Protein AF-0000000074204785 (afdb_homodimer)

InterPro domains:
  IPR000639 Epoxide hydrolase-like [PR00412] (107-125)
  IPR000639 Epoxide hydrolase-like [PR00412] (185-198)
  IPR000639 Epoxide hydrolase-like [PR00412] (353-375)
  IPR010497 Epoxide hydrolase, N-terminal [PF06441] (8-116)
  IPR016292 Epoxide hydrolase [PIRSF001112] (3-379)
  IPR029058 Alpha/Beta hydrolase fold [G3DSA:3.40.50.1820] (1-380)
  IPR029058 Alpha/Beta hydrolase fold [SSF53474] (2-378)

Secondary structure (DSSP, 8-state):
-------EE------HHHHHHHHHHHHT---PPPPTT---TT-TBTBS-HHHHHHHHHIIIII--HHHHHHHHTTSEEEEEEETTEEEEEEEE--SSTTPEEEEEE--SS--GGGGTTTHHHHTTTEEEEEEPPTTSTTS-S--SS---HHHHHHHHHHHHHHTT-SSEEEEEETHHHHHHHHHHHH-TTTEEEEEEEEEGGGGGGBTTTBPPPTT--HHHHHHHHHHHHHHHTTTHHHHHHHH-HHHHHHHHHH-HHHHHHHHHHHHHHTS-TTSSSHHHHS-HHHHHHHHHHHHHTTHHHHHHHHHHHHHTS---S----SS-EEEEEES--THHHHHH-TT---SEEEEESS--S-HHHH-HHHHHHHHHHHHHTT-/-------EE------HHHHHHHHHHHHT---PPPPTT---TT-TBTBS-HHHHHHHHHIIIII--HHHHHHHHTTSEEEEEEETTEEEEEEEE--SSTTPEEEEEE--SS--GGGGTTTHHHHTTTEEEEEEPPTTSTTS-S--SS---HHHHHHHHHHHHHHTT-SSEEEEEETHHHHHHHHHHHH-TTTEEEEEEEEEGGGGGGBTTTBPPPTT--HHHHHHHHHHHHHHHTTTHHHHHHHH-HHHHHHHHHH-HHHHHHHHHHHHHHTS-TTSSSHHHHS-HHHHHHHHHHHHHHTHHHHHHHHHHHHHTS---S----SS-EEEEEES--THHHHHH-TT---SEEEEESS--S-HHHH-HHHHHHHHHHHHHTT-

Sequence (760 aa):
MTENTALTPFRIAVPQADLDDLHDRLARTRRPLPVPGRDDRTDFSRGIPQAYLTELAEYWRDGFDWRAQEAALNAYEQVTTVVDGQTFHVVHARSANPDATPLILSHGWPGSFVEYQRLIPLLTDAFHVVIPSLPGFGFSTPLSGTGWDLARTTEAYAEIMTRLGYERFAAHGTDIGAGTTGRLAALYPERVIGTHVGSDGRSLGMVGDKFPYPEGLSDDEIAQIEAIRAKDVAERGYFEIQNHRPDTIGAALVDSPVGQLAWIAEKFQTWTNPALPTPDESVDRDQLLTNVSLYWFTRSGASSAQFYWESEHSGLDWIAPSGVPAAWIVFDTHPLMRRALDPWNAVSHWSEHAVGGHFPAMEEPEILAADIRAFFASLTMTENTALTPFRIAVPQADLDDLHDRLARTRRPLPVPGRDDRTDFSRGIPQAYLTELAEYWRDGFDWRAQEAALNAYEQVTTVVDGQTFHVVHARSANPDATPLILSHGWPGSFVEYQRLIPLLTDAFHVVIPSLPGFGFSTPLSGTGWDLARTTEAYAEIMTRLGYERFAAHGTDIGAGTTGRLAALYPERVIGTHVGSDGRSLGMVGDKFPYPEGLSDDEIAQIEAIRAKDVAERGYFEIQNHRPDTIGAALVDSPVGQLAWIAEKFQTWTNPALPTPDESVDRDQLLTNVSLYWFTRSGASSAQFYWESEHSGLDWIAPSGVPAAWIVFDTHPLMRRALDPWNAVSHWSEHAVGGHFPAMEEPEILAADIRAFFASLT

Radius of gyration: 27.89 Å; Cα contacts (8 Å, |Δi|>4): 1495; chains: 2; bounding box: 59×86×56 Å

Organism: NCBI:txid88382

Foldseek 3Di:
DPFFLDWAWDADDFDPVLLVVLLVQLVVDDDDDDDPPQQDQLPCVVAGGPNVLNVLSVCLNPPFDLVVVSVLQRVFIKTWTADPQWIKIKTWHAAPPPPAAEEEEEEAPPFWPLLQSQQRVLARPRYGYMYITQCLAFPRDDHRDAQRELLVRLVVVCSNCVSVPQQAHEYEYFDSSLLSQQVNCQVPVVRYQEYEYEAEALVLLCDVPLHDFDPDDDPVLVVSSVVSVVVCVVVCVLLVCLQPPLVVLLVVCQPHLSSLVRSRQRCCQVWKFVVDRGSCVQFPSNSSSNSSVSCHSRSSSRSSSSRSNSHNPVPDRRHDDHLHAYEYEYECDDPSVCCGHPVPVRHPYYHYYNHIGRSCSGRPSPVVSVSVCVVSVVSD/DPFFLDWAWDADDFDPVLLVVLLVQLVVDDDDDDDPPQQDQLPCVVAGGPNVLNVLSVCLNPPFDLVVVSVLQRVFIKTWTADPQWIKIKTWHAAPPPPAAEEEEEEAPPFWPLLQSQQRVLARPRYGYMYITQCLAFPRDDHRDAQRELLVRLVVVCSNCVSVPQQAHEYEYFDSSLLSQQVNCQVPVVRYQEYEYEAEPLVLLCDVPLHDFDPDDDPVLVVSSVVSVVVCVVVCVLLVCLQPPLVVLLVVCQVHLSSLVRSRQRCCQVWKFVVDRGSCVQFPSNSSSNSSVSCHSRSSSRSSSSRSNSHNPVPDRRHDDHPHAYEYEYECDDPSVCCGHPVPVRHVYYHYYNHIGRSCSGRPSPVVSVSVVVVSVVSD

Solvent-accessible surface area (backbone atoms only — not comparable to full-atom values): 38664 Å² total; per-residue (Å²): 128,87,78,55,74,58,76,41,82,49,75,85,74,81,54,66,68,58,54,51,48,52,36,51,50,54,73,62,60,43,71,53,71,73,42,56,92,58,69,54,51,59,52,53,80,42,21,40,22,61,53,38,52,50,52,53,48,49,36,56,53,75,66,52,60,62,67,62,52,48,53,60,61,55,71,44,50,29,30,32,35,46,54,96,75,28,45,32,25,30,41,46,42,68,26,89,44,82,83,32,49,38,30,38,45,32,51,29,84,87,60,43,65,60,44,38,65,69,29,49,80,66,40,26,80,54,16,26,38,34,30,52,36,54,74,12,28,45,72,3,44,62,45,58,41,81,72,61,21,60,69,58,46,31,53,44,52,55,49,51,35,45,69,73,68,41,72,54,30,33,32,31,13,26,68,55,8,30,44,34,32,38,41,39,28,46,77,35,45,92,28,29,67,30,35,37,31,51,40,31,52,68,58,49,35,33,49,68,73,82,36,66,71,54,84,89,66,50,70,67,56,49,50,52,36,51,52,43,29,52,51,47,62,59,59,37,14,70,58,37,26,23,42,33,23,18,44,24,57,10,37,14,29,37,46,11,68,64,16,37,44,34,60,44,49,37,49,48,34,74,40,28,36,80,89,43,70,46,35,62,74,46,28,57,53,65,60,52,50,48,44,49,45,39,29,58,79,50,29,16,46,22,42,39,21,45,32,40,29,30,41,71,69,61,79,68,80,72,82,48,87,48,93,38,53,30,30,39,40,31,13,40,52,55,93,56,49,54,56,53,75,36,69,79,62,73,52,77,39,79,45,77,34,74,56,36,21,66,49,35,42,52,46,34,28,67,63,49,39,51,50,54,50,54,55,56,57,69,75,103,129,86,78,57,73,58,75,42,83,48,77,87,75,80,54,67,67,58,54,51,48,50,38,52,49,54,73,62,61,44,71,54,70,72,44,56,90,60,69,55,52,61,51,52,79,42,22,41,23,61,53,39,51,50,52,53,47,49,36,56,51,75,67,52,60,62,68,61,52,49,53,60,62,55,70,43,51,29,29,33,33,47,54,96,74,27,45,33,24,30,40,46,41,69,26,89,45,86,81,33,47,39,29,38,44,30,51,30,83,87,59,42,68,61,44,40,63,69,30,47,80,66,39,25,79,55,18,26,37,34,31,52,34,54,73,12,28,46,70,2,45,62,44,58,42,80,71,60,21,60,68,58,46,30,54,44,51,56,49,50,37,46,68,74,68,41,74,54,30,34,30,30,14,25,68,56,7,29,44,34,32,40,41,40,28,44,77,34,45,91,29,30,67,31,35,37,33,51,41,31,52,68,60,48,36,33,48,67,73,81,35,67,70,54,82,87,65,49,71,65,55,49,49,52,36,51,52,43,30,52,53,49,63,58,59,37,14,69,60,38,26,22,42,32,23,18,44,24,59,10,38,14,28,38,47,11,69,64,15,36,44,34,61,43,50,36,49,48,33,73,41,29,34,78,89,42,70,44,34,60,74,46,29,57,54,66,59,53,51,48,44,49,45,39,30,57,79,49,28,16,47,20,41,38,22,45,31,41,27,30,40,70,69,59,80,68,79,69,83,48,86,50,93,38,53,30,31,40,41,30,13,39,53,54,93,55,50,54,56,53,76,38,69,80,62,71,53,78,37,79,47,77,34,75,56,37,20,66,51,35,42,51,47,34,27,67,62,50,38,53,52,55,50,54,55,56,56,70,74,101

Structure (mmCIF, N/CA/C/O backbone):
data_AF-0000000074204785-model_v1
#
loop_
_entity.id
_entity.type
_entity.pdbx_description
1 polymer 'Pimeloyl-ACP methyl ester carboxylesterase'
#
loop_
_atom_site.group_PDB
_atom_site.id
_atom_site.type_symbol
_atom_site.label_atom_id
_atom_site.label_alt_id
_atom_site.label_comp_id
_atom_site.label_asym_id
_atom_site.label_entity_id
_atom_site.label_seq_id
_atom_site.pdbx_PDB_ins_code
_atom_site.Cartn_x
_atom_site.Cartn_y
_atom_site.Cartn_z
_atom_site.occupancy
_atom_site.B_iso_or_equiv
_atom_site.auth_seq_id
_atom_site.auth_comp_id
_atom_site.auth_asym_id
_atom_site.auth_atom_id
_atom_site.pdbx_PDB_model_num
ATOM 1 N N . MET A 1 1 ? 10.656 -35.656 14.852 1 35.88 1 MET A N 1
ATOM 2 C CA . MET A 1 1 ? 9.492 -35.312 14.047 1 35.88 1 MET A CA 1
ATOM 3 C C . MET A 1 1 ? 9.219 -36.375 12.992 1 35.88 1 MET A C 1
ATOM 5 O O . MET A 1 1 ? 10.055 -36.625 12.117 1 35.88 1 MET A O 1
ATOM 9 N N . THR A 1 2 ? 8.562 -37.312 13.242 1 44.66 2 THR A N 1
ATOM 10 C CA . THR A 1 2 ? 7.945 -38.281 12.352 1 44.66 2 THR A CA 1
ATOM 11 C C . THR A 1 2 ? 7.301 -37.625 11.148 1 44.66 2 THR A C 1
ATOM 13 O O . THR A 1 2 ? 6.375 -36.812 11.305 1 44.66 2 THR A O 1
ATOM 16 N N . GLU A 1 3 ? 8.102 -37.188 10.055 1 59.59 3 GLU A N 1
ATOM 17 C CA . GLU A 1 3 ? 7.754 -36.375 8.891 1 59.59 3 GLU A CA 1
ATOM 18 C C . GLU A 1 3 ? 6.496 -36.906 8.211 1 59.59 3 GLU A C 1
ATOM 20 O O . GLU A 1 3 ? 6.477 -38.031 7.723 1 59.59 3 GLU A O 1
ATOM 25 N N . ASN A 1 4 ? 5.27 -36.656 8.602 1 72.06 4 ASN A N 1
ATOM 26 C CA . ASN A 1 4 ? 3.984 -36.938 7.973 1 72.06 4 ASN A CA 1
ATOM 27 C C . ASN A 1 4 ? 4.023 -36.656 6.473 1 72.06 4 ASN A C 1
ATOM 29 O O . ASN A 1 4 ? 4.059 -35.5 6.047 1 72.06 4 ASN A O 1
ATOM 33 N N . THR A 1 5 ? 4.207 -37.781 5.688 1 87.75 5 THR A N 1
ATOM 34 C CA . THR A 1 5 ? 4.305 -37.688 4.238 1 87.75 5 THR A CA 1
ATOM 35 C C . THR A 1 5 ? 2.969 -38 3.576 1 87.75 5 THR A C 1
ATOM 37 O O . THR A 1 5 ? 2.906 -38.219 2.363 1 87.75 5 THR A O 1
ATOM 40 N N . ALA A 1 6 ? 1.972 -38 4.309 1 93.06 6 ALA A N 1
ATOM 41 C CA . ALA A 1 6 ? 0.659 -38.406 3.809 1 93.06 6 ALA A CA 1
ATOM 42 C C . ALA A 1 6 ? 0.116 -37.375 2.809 1 93.06 6 ALA A C 1
ATOM 44 O O . ALA A 1 6 ? 0.286 -36.188 2.988 1 93.06 6 ALA A O 1
ATOM 45 N N . LEU A 1 7 ? -0.436 -37.875 1.678 1 97.25 7 LEU A N 1
ATOM 46 C CA . LEU A 1 7 ? -1.268 -37.094 0.765 1 97.25 7 LEU A CA 1
ATOM 47 C C . LEU A 1 7 ? -2.746 -37.281 1.104 1 97.25 7 LEU A C 1
ATOM 49 O O . LEU A 1 7 ? -3.305 -38.344 0.95 1 97.25 7 LEU A O 1
ATOM 53 N N . THR A 1 8 ? -3.375 -36.219 1.578 1 98.25 8 THR A N 1
ATOM 54 C CA . THR A 1 8 ? -4.766 -36.281 2.012 1 98.25 8 THR A CA 1
ATOM 55 C C . THR A 1 8 ? -5.688 -35.688 0.948 1 98.25 8 THR A C 1
ATOM 57 O O . THR A 1 8 ? -5.52 -34.531 0.541 1 98.25 8 THR A O 1
ATOM 60 N N . PRO A 1 9 ? -6.648 -36.531 0.463 1 98.38 9 PRO A N 1
ATOM 61 C CA . PRO A 1 9 ? -7.59 -35.969 -0.504 1 98.38 9 PRO A CA 1
ATOM 62 C C . PRO A 1 9 ? -8.219 -34.656 -0.011 1 98.38 9 PRO A C 1
ATOM 64 O O . PRO A 1 9 ? -8.539 -34.531 1.175 1 98.38 9 PRO A O 1
ATOM 67 N N . PHE A 1 10 ? -8.398 -33.75 -0.925 1 98.62 10 PHE A N 1
ATOM 68 C CA . PHE A 1 10 ? -8.938 -32.438 -0.588 1 98.62 10 PHE A CA 1
ATOM 69 C C . PHE A 1 10 ? -10.023 -32.031 -1.57 1 98.62 10 PHE A C 1
ATOM 71 O O . PHE A 1 10 ? -9.914 -32.281 -2.771 1 98.62 10 PHE A O 1
ATOM 78 N N . ARG A 1 11 ? -11.086 -31.5 -1.061 1 98.56 11 ARG A N 1
ATOM 79 C CA . ARG A 1 11 ? -12.156 -30.922 -1.87 1 98.56 11 ARG A CA 1
ATOM 80 C C . ARG A 1 11 ? -12.516 -29.516 -1.395 1 98.56 11 ARG A C 1
ATOM 82 O O . ARG A 1 11 ? -12.719 -29.297 -0.2 1 98.56 11 ARG A O 1
ATOM 89 N N . ILE A 1 12 ? -12.555 -28.562 -2.305 1 98.81 12 ILE A N 1
ATOM 90 C CA . ILE A 1 12 ? -12.945 -27.188 -1.966 1 98.81 12 ILE A CA 1
ATOM 91 C C . ILE A 1 12 ? -14.414 -27.156 -1.548 1 98.81 12 ILE A C 1
ATOM 93 O O . ILE A 1 12 ? -15.281 -27.672 -2.262 1 98.81 12 ILE A O 1
ATOM 97 N N . ALA A 1 13 ? -14.672 -26.688 -0.446 1 98.62 13 ALA A N 1
ATOM 98 C CA . ALA A 1 13 ? -16.031 -26.547 0.085 1 98.62 13 ALA A CA 1
ATOM 99 C C . ALA A 1 13 ? -16.156 -25.281 0.923 1 98.62 13 ALA A C 1
ATOM 101 O O . ALA A 1 13 ? -16.188 -25.344 2.154 1 98.62 13 ALA A O 1
ATOM 102 N N . VAL A 1 14 ? -16.375 -24.156 0.323 1 98.69 14 VAL A N 1
ATOM 103 C CA . VAL A 1 14 ? -16.547 -22.875 1.008 1 98.69 14 VAL A CA 1
ATOM 104 C C . VAL A 1 14 ? -17.922 -22.828 1.684 1 98.69 14 VAL A C 1
ATOM 106 O O . VAL A 1 14 ? -18.938 -23.031 1.032 1 98.69 14 VAL A O 1
ATOM 109 N N . PRO A 1 15 ? -17.953 -22.594 2.934 1 98.62 15 PRO A N 1
ATOM 110 C CA . PRO A 1 15 ? -19.25 -22.531 3.613 1 98.62 15 PRO A CA 1
ATOM 111 C C . PRO A 1 15 ? -20.156 -21.438 3.043 1 98.62 15 PRO A C 1
ATOM 113 O O . PRO A 1 15 ? -19.688 -20.375 2.678 1 98.62 15 PRO A O 1
ATOM 116 N N . GLN A 1 16 ? -21.453 -21.766 2.988 1 98.56 16 GLN A N 1
ATOM 117 C CA . GLN A 1 16 ? -22.422 -20.797 2.494 1 98.56 16 GLN A CA 1
ATOM 118 C C . GLN A 1 16 ? -22.344 -19.5 3.293 1 98.56 16 GLN A C 1
ATOM 120 O O . GLN A 1 16 ? -22.516 -18.406 2.736 1 98.56 16 GLN A O 1
ATOM 125 N N . ALA A 1 17 ? -22.094 -19.547 4.566 1 98.56 17 ALA A N 1
ATOM 126 C CA . ALA A 1 17 ? -21.984 -18.375 5.43 1 98.56 17 ALA A CA 1
ATOM 127 C C . ALA A 1 17 ? -20.891 -17.438 4.949 1 98.56 17 ALA A C 1
ATOM 129 O O . ALA A 1 17 ? -21.016 -16.219 5.07 1 98.56 17 ALA A O 1
ATOM 130 N N . ASP A 1 18 ? -19.781 -18 4.461 1 98.38 18 ASP A N 1
ATOM 131 C CA . ASP A 1 18 ? -18.688 -17.188 3.953 1 98.38 18 ASP A CA 1
ATOM 132 C C . ASP A 1 18 ? -19.094 -16.469 2.658 1 98.38 18 ASP A C 1
ATOM 134 O O . ASP A 1 18 ? -18.703 -15.328 2.426 1 98.38 18 ASP A O 1
ATOM 138 N N . LEU A 1 19 ? -19.781 -17.141 1.804 1 98.62 19 LEU A N 1
ATOM 139 C CA . LEU A 1 19 ? -20.297 -16.516 0.583 1 98.62 19 LEU A CA 1
ATOM 140 C C . LEU A 1 19 ? -21.281 -15.406 0.91 1 98.62 19 LEU A C 1
ATOM 142 O O . LEU A 1 19 ? -21.25 -14.352 0.279 1 98.62 19 LEU A O 1
ATOM 146 N N . ASP A 1 20 ? -22.203 -15.68 1.888 1 98.62 20 ASP A N 1
ATOM 147 C CA . ASP A 1 20 ? -23.172 -14.664 2.305 1 98.62 20 ASP A CA 1
ATOM 148 C C . ASP A 1 20 ? -22.453 -13.43 2.859 1 98.62 20 ASP A C 1
ATOM 150 O O . ASP A 1 20 ? -22.875 -12.297 2.582 1 98.62 20 ASP A O 1
ATOM 154 N N . ASP A 1 21 ? -21.469 -13.672 3.615 1 98.44 21 ASP A N 1
ATOM 155 C CA . ASP A 1 21 ? -20.688 -12.562 4.168 1 98.44 21 ASP A CA 1
ATOM 156 C C . ASP A 1 21 ? -20.047 -11.742 3.061 1 98.44 21 ASP A C 1
ATOM 158 O O . ASP A 1 21 ? -20.031 -10.508 3.115 1 98.44 21 ASP A O 1
ATOM 162 N N . LEU A 1 22 ? -19.438 -12.445 2.092 1 98.81 22 LEU A N 1
ATOM 163 C CA . LEU A 1 22 ? -18.844 -11.75 0.952 1 98.81 22 LEU A CA 1
ATOM 164 C C . LEU A 1 22 ? -19.891 -10.875 0.258 1 98.81 22 LEU A C 1
ATOM 166 O O . LEU A 1 22 ? -19.625 -9.695 -0.007 1 98.81 22 LEU A O 1
ATOM 170 N N . HIS A 1 23 ? -21.031 -11.383 -0.032 1 98.75 23 HIS A N 1
ATOM 171 C CA . HIS A 1 23 ? -22.078 -10.648 -0.733 1 98.75 23 HIS A CA 1
ATOM 172 C C . HIS A 1 23 ? -22.562 -9.461 0.086 1 98.75 23 HIS A C 1
ATOM 174 O O . HIS A 1 23 ? -22.797 -8.375 -0.46 1 98.75 23 HIS A O 1
ATOM 180 N N . ASP A 1 24 ? -22.719 -9.688 1.359 1 98.44 24 ASP A N 1
ATOM 181 C CA . ASP A 1 24 ? -23.141 -8.609 2.242 1 98.44 24 ASP A CA 1
ATOM 182 C C . ASP A 1 24 ? -22.125 -7.473 2.254 1 98.44 24 ASP A C 1
ATOM 184 O O . ASP A 1 24 ? -22.484 -6.301 2.164 1 98.44 24 ASP A O 1
ATOM 188 N N . ARG A 1 25 ? -20.859 -7.809 2.367 1 98.62 25 ARG A N 1
ATOM 189 C CA . ARG A 1 25 ? -19.797 -6.805 2.381 1 98.62 25 ARG A CA 1
ATOM 190 C C . ARG A 1 25 ? -19.734 -6.055 1.057 1 98.62 25 ARG A C 1
ATOM 192 O O . ARG A 1 25 ? -19.562 -4.832 1.037 1 98.62 25 ARG A O 1
ATOM 199 N N . LEU A 1 26 ? -19.844 -6.789 -0.012 1 98.81 26 LEU A N 1
ATOM 200 C CA . LEU A 1 26 ? -19.828 -6.133 -1.315 1 98.81 26 LEU A CA 1
ATOM 201 C C . LEU A 1 26 ? -21.031 -5.199 -1.459 1 98.81 26 LEU A C 1
ATOM 203 O O . LEU A 1 26 ? -20.906 -4.113 -2.035 1 98.81 26 LEU A O 1
ATOM 207 N N . ALA A 1 27 ? -22.172 -5.605 -0.922 1 98.5 27 ALA A N 1
ATOM 208 C CA . ALA A 1 27 ? -23.391 -4.793 -1 1 98.5 27 ALA A CA 1
ATOM 209 C C . ALA A 1 27 ? -23.234 -3.502 -0.198 1 98.5 27 ALA A C 1
ATOM 211 O O . ALA A 1 27 ? -23.812 -2.475 -0.545 1 98.5 27 ALA A O 1
ATOM 212 N N . ARG A 1 28 ? -22.406 -3.547 0.818 1 97.56 28 ARG A N 1
ATOM 213 C CA . ARG A 1 28 ? -22.25 -2.408 1.717 1 97.56 28 ARG A CA 1
ATOM 214 C C . ARG A 1 28 ? -20.953 -1.663 1.429 1 97.56 28 ARG A C 1
ATOM 216 O O . ARG A 1 28 ? -20.484 -0.871 2.252 1 97.56 28 ARG A O 1
ATOM 223 N N . THR A 1 29 ? -20.406 -1.934 0.294 1 98.44 29 THR A N 1
ATOM 224 C CA . THR A 1 29 ? -19.125 -1.321 -0.05 1 98.44 29 THR A CA 1
ATOM 225 C C . THR A 1 29 ? -19.188 0.192 0.138 1 98.44 29 THR A C 1
ATOM 227 O O . THR A 1 29 ? -20.094 0.853 -0.373 1 98.44 29 THR A O 1
ATOM 230 N N . ARG A 1 30 ? -18.266 0.709 0.901 1 98.19 30 ARG A N 1
ATOM 231 C CA . ARG A 1 30 ? -18.031 2.148 0.978 1 98.19 30 ARG A CA 1
ATOM 232 C C . ARG A 1 30 ? -17.031 2.6 -0.074 1 98.19 30 ARG A C 1
ATOM 234 O O . ARG A 1 30 ? -15.898 2.109 -0.112 1 98.19 30 ARG A O 1
ATOM 241 N N . ARG A 1 31 ? -17.422 3.504 -0.9 1 97.69 31 ARG A N 1
ATOM 242 C CA . ARG A 1 31 ? -16.578 3.928 -2.02 1 97.69 31 ARG A CA 1
ATOM 243 C C . ARG A 1 31 ? -15.961 5.293 -1.751 1 97.69 31 ARG A C 1
ATOM 245 O O . ARG A 1 31 ? -16.531 6.109 -1.025 1 97.69 31 ARG A O 1
ATOM 252 N N . PRO A 1 32 ? -14.734 5.504 -2.318 1 98.25 32 PRO A N 1
ATOM 253 C CA . PRO A 1 32 ? -14.195 6.867 -2.287 1 98.25 32 PRO A CA 1
ATOM 254 C C . PRO A 1 32 ? -15.148 7.891 -2.896 1 98.25 32 PRO A C 1
ATOM 256 O O . PRO A 1 32 ? -15.945 7.555 -3.779 1 98.25 32 PRO A O 1
ATOM 259 N N . LEU A 1 33 ? -15.055 9.125 -2.371 1 97.81 33 LEU A N 1
ATOM 260 C CA . LEU A 1 33 ? -15.828 10.188 -2.996 1 97.81 33 LEU A CA 1
ATOM 261 C C . LEU A 1 33 ? -15.32 10.477 -4.402 1 97.81 33 LEU A C 1
ATOM 263 O O . LEU A 1 33 ? -14.109 10.531 -4.629 1 97.81 33 LEU A O 1
ATOM 267 N N . PRO A 1 34 ? -16.219 10.586 -5.293 1 95.5 34 PRO A N 1
ATOM 268 C CA . PRO A 1 34 ? -15.805 10.82 -6.68 1 95.5 34 PRO A CA 1
ATOM 269 C C . PRO A 1 34 ? -15.023 12.125 -6.848 1 95.5 34 PRO A C 1
ATOM 271 O O . PRO A 1 34 ? -15.344 13.125 -6.203 1 95.5 34 PRO A O 1
ATOM 274 N N . VAL A 1 35 ? -14.023 12.07 -7.66 1 96.06 35 VAL A N 1
ATOM 275 C CA . VAL A 1 35 ? -13.273 13.258 -8.062 1 96.06 35 VAL A CA 1
ATOM 276 C C . VAL A 1 35 ? -13.68 13.672 -9.477 1 96.06 35 VAL A C 1
ATOM 278 O O . VAL A 1 35 ? -13.5 12.906 -10.43 1 96.06 35 VAL A O 1
ATOM 281 N N . PRO A 1 36 ? -14.211 14.906 -9.609 1 96.25 36 PRO A N 1
ATOM 282 C CA . PRO A 1 36 ? -14.609 15.352 -10.945 1 96.25 36 PRO A CA 1
ATOM 283 C C . PRO A 1 36 ? -13.492 15.188 -11.977 1 96.25 36 PRO A C 1
ATOM 285 O O . PRO A 1 36 ? -12.328 15.469 -11.68 1 96.25 36 PRO A O 1
ATOM 288 N N . GLY A 1 37 ? -13.828 14.609 -13.117 1 94.75 37 GLY A N 1
ATOM 289 C CA . GLY A 1 37 ? -12.875 14.414 -14.195 1 94.75 37 GLY A CA 1
ATOM 290 C C . GLY A 1 37 ? -12.203 13.055 -14.156 1 94.75 37 GLY A C 1
ATOM 291 O O . GLY A 1 37 ? -11.383 12.734 -15.031 1 94.75 37 GLY A O 1
ATOM 292 N N . ARG A 1 38 ? -12.586 12.258 -13.227 1 96.31 38 ARG A N 1
ATOM 293 C CA . ARG A 1 38 ? -11.953 10.945 -13.086 1 96.31 38 ARG A CA 1
ATOM 294 C C . ARG A 1 38 ? -12.961 9.82 -13.289 1 96.31 38 ARG A C 1
ATOM 296 O O . ARG A 1 38 ? -12.938 8.82 -12.57 1 96.31 38 ARG A O 1
ATOM 303 N N . ASP A 1 39 ? -13.789 9.93 -14.312 1 94.69 39 ASP A N 1
ATOM 304 C CA . ASP A 1 39 ? -14.898 8.992 -14.5 1 94.69 39 ASP A CA 1
ATOM 305 C C . ASP A 1 39 ? -14.57 7.953 -15.57 1 94.69 39 ASP A C 1
ATOM 307 O O . ASP A 1 39 ? -15.32 6.996 -15.758 1 94.69 39 ASP A O 1
ATOM 311 N N . ASP A 1 40 ? -13.438 8.055 -16.281 1 97.19 40 ASP A N 1
ATOM 312 C CA . ASP A 1 40 ? -13.062 7.121 -17.344 1 97.19 40 ASP A CA 1
ATOM 313 C C . ASP A 1 40 ? -12.703 5.754 -16.766 1 97.19 40 ASP A C 1
ATOM 315 O O . ASP A 1 40 ? -11.695 5.613 -16.078 1 97.19 40 ASP A O 1
ATOM 319 N N . ARG A 1 41 ? -13.438 4.746 -17.094 1 96.44 41 ARG A N 1
ATOM 320 C CA . ARG A 1 41 ? -13.258 3.41 -16.547 1 96.44 41 ARG A CA 1
ATOM 321 C C . ARG A 1 41 ? -11.977 2.77 -17.062 1 96.44 41 ARG A C 1
ATOM 323 O O . ARG A 1 41 ? -11.531 1.747 -16.531 1 96.44 41 ARG A O 1
ATOM 330 N N . THR A 1 42 ? -11.352 3.361 -18.062 1 97.31 42 THR A N 1
ATOM 331 C CA . THR A 1 42 ? -10.164 2.77 -18.672 1 97.31 42 THR A CA 1
ATOM 332 C C . THR A 1 42 ? -8.906 3.51 -18.219 1 97.31 42 THR A C 1
ATOM 334 O O . THR A 1 42 ? -7.793 3.152 -18.625 1 97.31 42 THR A O 1
ATOM 337 N N . ASP A 1 43 ? -9.031 4.535 -17.375 1 96.94 43 ASP A N 1
ATOM 338 C CA . ASP A 1 43 ? -7.875 5.316 -16.953 1 96.94 43 ASP A CA 1
ATOM 339 C C . ASP A 1 43 ? -7.234 4.723 -15.703 1 96.94 43 ASP A C 1
ATOM 341 O O . ASP A 1 43 ? -7.508 5.172 -14.586 1 96.94 43 ASP A O 1
ATOM 345 N N . PHE A 1 44 ? -6.289 3.844 -15.898 1 96.75 44 PHE A N 1
ATOM 346 C CA . PHE A 1 44 ? -5.602 3.176 -14.805 1 96.75 44 PHE A CA 1
ATOM 347 C C . PHE A 1 44 ? -4.344 3.943 -14.406 1 96.75 44 PHE A C 1
ATOM 349 O O . PHE A 1 44 ? -3.475 3.404 -13.719 1 96.75 44 PHE A O 1
ATOM 356 N N . SER A 1 45 ? -4.18 5.199 -14.797 1 94.56 45 SER A N 1
ATOM 357 C CA . SER A 1 45 ? -2.961 5.969 -14.578 1 94.56 45 SER A CA 1
ATOM 358 C C . SER A 1 45 ? -2.699 6.176 -13.086 1 94.56 45 SER A C 1
ATOM 360 O O . SER A 1 45 ? -1.547 6.305 -12.664 1 94.56 45 SER A O 1
ATOM 362 N N . ARG A 1 46 ? -3.754 6.156 -12.242 1 96.38 46 ARG A N 1
ATOM 363 C CA . ARG A 1 46 ? -3.607 6.363 -10.805 1 96.38 46 ARG A CA 1
ATOM 364 C C . ARG A 1 46 ? -4.031 5.121 -10.023 1 96.38 46 ARG A C 1
ATOM 366 O O . ARG A 1 46 ? -4.41 5.215 -8.859 1 96.38 46 ARG A O 1
ATOM 373 N N . GLY A 1 47 ? -4.023 3.99 -10.664 1 97.12 47 GLY A N 1
ATOM 374 C CA . GLY A 1 47 ? -4.574 2.756 -10.133 1 97.12 47 GLY A CA 1
ATOM 375 C C . GLY A 1 47 ? -5.906 2.379 -10.75 1 97.12 47 GLY A C 1
ATOM 376 O O . GLY A 1 47 ? -6.285 2.912 -11.789 1 97.12 47 GLY A O 1
ATOM 377 N N . ILE A 1 48 ? -6.578 1.472 -10.195 1 98.12 48 ILE A N 1
ATOM 378 C CA . ILE A 1 48 ? -7.84 0.995 -10.75 1 98.12 48 ILE A CA 1
ATOM 379 C C . ILE A 1 48 ? -8.898 2.086 -10.633 1 98.12 48 ILE A C 1
ATOM 381 O O . ILE A 1 48 ? -9.156 2.604 -9.547 1 98.12 48 ILE A O 1
ATOM 385 N N . PRO A 1 49 ? -9.484 2.502 -11.766 1 98 49 PRO A N 1
ATOM 386 C CA . PRO A 1 49 ? -10.516 3.543 -11.688 1 98 49 PRO A CA 1
ATOM 387 C C . PRO A 1 49 ? -11.773 3.078 -10.953 1 98 49 PRO A C 1
ATOM 389 O O . PRO A 1 49 ? -12.188 1.927 -11.109 1 98 49 PRO A O 1
ATOM 392 N N . GLN A 1 50 ? -12.352 3.967 -10.211 1 97.56 50 GLN A N 1
ATOM 393 C CA . GLN A 1 50 ? -13.508 3.648 -9.383 1 97.56 50 GLN A CA 1
ATOM 394 C C . GLN A 1 50 ? -14.648 3.084 -10.234 1 97.56 50 GLN A C 1
ATOM 396 O O . GLN A 1 50 ? -15.344 2.162 -9.805 1 97.56 50 GLN A O 1
ATOM 401 N N . ALA A 1 51 ? -14.844 3.68 -11.406 1 97.81 51 ALA A N 1
ATOM 402 C CA . ALA A 1 51 ? -15.938 3.238 -12.266 1 97.81 51 ALA A CA 1
ATOM 403 C C . ALA A 1 51 ? -15.797 1.761 -12.617 1 97.81 51 ALA A C 1
ATOM 405 O O . ALA A 1 51 ? -16.766 0.998 -12.523 1 97.81 51 ALA A O 1
ATOM 406 N N . TYR A 1 52 ? -14.641 1.326 -13.023 1 98.25 52 TYR A N 1
ATOM 407 C CA . TYR A 1 52 ? -14.398 -0.07 -13.375 1 98.25 52 TYR A CA 1
ATOM 408 C C . TYR A 1 52 ? -14.5 -0.963 -12.141 1 98.25 52 TYR A C 1
ATOM 410 O O . TYR A 1 52 ? -15.094 -2.045 -12.203 1 98.25 52 TYR A O 1
ATOM 418 N N . LEU A 1 53 ? -13.891 -0.524 -11.031 1 98.62 53 LEU A N 1
ATOM 419 C CA . LEU A 1 53 ? -13.922 -1.295 -9.797 1 98.62 53 LEU A CA 1
ATOM 420 C C . LEU A 1 53 ? -15.359 -1.531 -9.344 1 98.62 53 LEU A C 1
ATOM 422 O O . LEU A 1 53 ? -15.711 -2.633 -8.906 1 98.62 53 LEU A O 1
ATOM 426 N N . THR A 1 54 ? -16.156 -0.494 -9.453 1 98.12 54 THR A N 1
ATOM 427 C CA . THR A 1 54 ? -17.562 -0.604 -9.07 1 98.12 54 THR A CA 1
ATOM 428 C C . THR A 1 54 ? -18.281 -1.631 -9.945 1 98.12 54 THR A C 1
ATOM 430 O O . THR A 1 54 ? -19.016 -2.479 -9.438 1 98.12 54 THR A O 1
ATOM 433 N N . GLU A 1 55 ? -18.016 -1.521 -11.211 1 97.88 55 GLU A N 1
ATOM 434 C CA . GLU A 1 55 ? -18.609 -2.465 -12.148 1 97.88 55 GLU A CA 1
ATOM 435 C C . GLU A 1 55 ? -18.219 -3.9 -11.82 1 97.88 55 GLU A C 1
ATOM 437 O O . GLU A 1 55 ? -19.078 -4.789 -11.758 1 97.88 55 GLU A O 1
ATOM 442 N N . LEU A 1 56 ? -16.953 -4.117 -11.633 1 98.5 56 LEU A N 1
ATOM 443 C CA . LEU A 1 56 ? -16.438 -5.453 -11.359 1 98.5 56 LEU A CA 1
ATOM 444 C C . LEU A 1 56 ? -16.953 -5.98 -10.023 1 98.5 56 LEU A C 1
ATOM 446 O O . LEU A 1 56 ? -17.297 -7.156 -9.906 1 98.5 56 LEU A O 1
ATOM 450 N N . ALA A 1 57 ? -17.047 -5.152 -8.984 1 98.69 57 ALA A N 1
ATOM 451 C CA . ALA A 1 57 ? -17.547 -5.539 -7.668 1 98.69 57 ALA A CA 1
ATOM 452 C C . ALA A 1 57 ? -19.031 -5.902 -7.727 1 98.69 57 ALA A C 1
ATOM 454 O O . ALA A 1 57 ? -19.469 -6.848 -7.066 1 98.69 57 ALA A O 1
ATOM 455 N N . GLU A 1 58 ? -19.766 -5.16 -8.492 1 98.56 58 GLU A N 1
ATOM 456 C CA . GLU A 1 58 ? -21.188 -5.449 -8.641 1 98.56 58 GLU A CA 1
ATOM 457 C C . GLU A 1 58 ? -21.406 -6.785 -9.344 1 98.56 58 GLU A C 1
ATOM 459 O O . GLU A 1 58 ? -22.281 -7.566 -8.953 1 98.56 58 GLU A O 1
ATOM 464 N N . TYR A 1 59 ? -20.625 -6.996 -10.383 1 98.69 59 TYR A N 1
ATOM 465 C CA . TYR A 1 59 ? -20.719 -8.289 -11.055 1 98.69 59 TYR A CA 1
ATOM 466 C C . TYR A 1 59 ? -20.297 -9.422 -10.109 1 98.69 59 TYR A C 1
ATOM 468 O O . TYR A 1 59 ? -20.922 -10.484 -10.102 1 98.69 59 TYR A O 1
ATOM 476 N N . TRP A 1 60 ? -19.25 -9.18 -9.344 1 98.81 60 TRP A N 1
ATOM 477 C CA . TRP A 1 60 ? -18.781 -10.164 -8.359 1 98.81 60 TRP A CA 1
ATOM 478 C C . TRP A 1 60 ? -19.891 -10.484 -7.359 1 98.81 60 TRP A C 1
ATOM 480 O O . TRP A 1 60 ? -20.047 -11.633 -6.949 1 98.81 60 TRP A O 1
ATOM 490 N N . ARG A 1 61 ? -20.672 -9.531 -6.988 1 98.5 61 ARG A N 1
ATOM 491 C CA . ARG A 1 61 ? -21.719 -9.664 -5.992 1 98.5 61 ARG A CA 1
ATOM 492 C C . ARG A 1 61 ? -22.938 -10.383 -6.574 1 98.5 61 ARG A C 1
ATOM 494 O O . ARG A 1 61 ? -23.484 -11.305 -5.953 1 98.5 61 ARG A O 1
ATOM 501 N N . ASP A 1 62 ? -23.344 -10.016 -7.805 1 97.69 62 ASP A N 1
ATOM 502 C CA . ASP A 1 62 ? -24.672 -10.391 -8.273 1 97.69 62 ASP A CA 1
ATOM 503 C C . ASP A 1 62 ? -24.594 -11.289 -9.5 1 97.69 62 ASP A C 1
ATOM 505 O O . ASP A 1 62 ? -25.547 -12 -9.828 1 97.69 62 ASP A O 1
ATOM 509 N N . GLY A 1 63 ? -23.531 -11.164 -10.203 1 98.12 63 GLY A N 1
ATOM 510 C CA . GLY A 1 63 ? -23.469 -11.844 -11.484 1 98.12 63 GLY A CA 1
ATOM 511 C C . GLY A 1 63 ? -22.531 -13.039 -11.477 1 98.12 63 GLY A C 1
ATOM 512 O O . GLY A 1 63 ? -22.672 -13.945 -12.305 1 98.12 63 GLY A O 1
ATOM 513 N N . PHE A 1 64 ? -21.562 -13.117 -10.656 1 98.56 64 PHE A N 1
ATOM 514 C CA . PHE A 1 64 ? -20.547 -14.156 -10.547 1 98.56 64 PHE A CA 1
ATOM 515 C C . PHE A 1 64 ? -21.078 -15.336 -9.734 1 98.56 64 PHE A C 1
ATOM 517 O O . PHE A 1 64 ? -21.625 -15.156 -8.648 1 98.56 64 PHE A O 1
ATOM 524 N N . ASP A 1 65 ? -20.891 -16.531 -10.242 1 98.69 65 ASP A N 1
ATOM 525 C CA . ASP A 1 65 ? -21.375 -17.75 -9.602 1 98.69 65 ASP A CA 1
ATOM 526 C C . ASP A 1 65 ? -20.203 -18.547 -9.016 1 98.69 65 ASP A C 1
ATOM 528 O O . ASP A 1 65 ? -19.656 -19.438 -9.68 1 98.69 65 ASP A O 1
ATOM 532 N N . TRP A 1 66 ? -19.922 -18.422 -7.734 1 98.75 66 TRP A N 1
ATOM 533 C CA . TRP A 1 66 ? -18.828 -19.125 -7.086 1 98.75 66 TRP A CA 1
ATOM 534 C C . TRP A 1 66 ? -19.047 -20.641 -7.141 1 98.75 66 TRP A C 1
ATOM 536 O O . TRP A 1 66 ? -18.109 -21.406 -7.355 1 98.75 66 TRP A O 1
ATOM 546 N N . ARG A 1 67 ? -20.25 -21.062 -6.926 1 98.75 67 ARG A N 1
ATOM 547 C CA . ARG A 1 67 ? -20.531 -22.484 -6.848 1 98.75 67 ARG A CA 1
ATOM 548 C C . ARG A 1 67 ? -20.203 -23.188 -8.164 1 98.75 67 ARG A C 1
ATOM 550 O O . ARG A 1 67 ? -19.703 -24.312 -8.172 1 98.75 67 ARG A O 1
ATOM 557 N N . ALA A 1 68 ? -20.484 -22.5 -9.219 1 98.75 68 ALA A N 1
ATOM 558 C CA . ALA A 1 68 ? -20.109 -23.047 -10.516 1 98.75 68 ALA A CA 1
ATOM 559 C C . ALA A 1 68 ? -18.594 -23.172 -10.633 1 98.75 68 ALA A C 1
ATOM 561 O O . ALA A 1 68 ? -18.078 -24.156 -11.148 1 98.75 68 ALA A O 1
ATOM 562 N N . GLN A 1 69 ? -17.875 -22.172 -10.195 1 98.69 69 GLN A N 1
ATOM 563 C CA . GLN A 1 69 ? -16.422 -22.188 -10.25 1 98.69 69 GLN A CA 1
ATOM 564 C C . GLN A 1 69 ? -15.844 -23.234 -9.305 1 98.69 69 GLN A C 1
ATOM 566 O O . GLN A 1 69 ? -14.898 -23.953 -9.656 1 98.69 69 GLN A O 1
ATOM 571 N N . GLU A 1 70 ? -16.406 -23.297 -8.125 1 98.75 70 GLU A N 1
ATOM 572 C CA . GLU A 1 70 ? -16.016 -24.312 -7.141 1 98.75 70 GLU A CA 1
ATOM 573 C C . GLU A 1 70 ? -16.141 -25.719 -7.715 1 98.75 70 GLU A C 1
ATOM 575 O O . GLU A 1 70 ? -15.234 -26.531 -7.559 1 98.75 70 GLU A O 1
ATOM 580 N N . ALA A 1 71 ? -17.234 -26 -8.344 1 98.62 71 ALA A N 1
ATOM 581 C CA . ALA A 1 71 ? -17.469 -27.297 -8.977 1 98.62 71 ALA A CA 1
ATOM 582 C C . ALA A 1 71 ? -16.422 -27.562 -10.07 1 98.62 71 ALA A C 1
ATOM 584 O O . ALA A 1 71 ? -15.922 -28.672 -10.195 1 98.62 71 ALA A O 1
ATOM 585 N N . ALA A 1 72 ? -16.156 -26.547 -10.852 1 98.31 72 ALA A N 1
ATOM 586 C CA . ALA A 1 72 ? -15.18 -26.703 -11.93 1 98.31 72 ALA A CA 1
ATOM 587 C C . ALA A 1 72 ? -13.789 -27 -11.383 1 98.31 72 ALA A C 1
ATOM 589 O O . ALA A 1 72 ? -13.07 -27.844 -11.938 1 98.31 72 ALA A O 1
ATOM 590 N N . LEU A 1 73 ? -13.398 -26.328 -10.32 1 98.31 73 LEU A N 1
ATOM 591 C CA . LEU A 1 73 ? -12.102 -26.578 -9.703 1 98.31 73 LEU A CA 1
ATOM 592 C C . LEU A 1 73 ? -12.039 -27.984 -9.117 1 98.31 73 LEU A C 1
ATOM 594 O O . LEU A 1 73 ? -10.992 -28.641 -9.141 1 98.31 73 LEU A O 1
ATOM 598 N N . ASN A 1 74 ? -13.141 -28.438 -8.602 1 98.5 74 ASN A N 1
ATOM 599 C CA . ASN A 1 74 ? -13.219 -29.75 -7.957 1 98.5 74 ASN A CA 1
ATOM 600 C C . ASN A 1 74 ? -13.289 -30.875 -8.977 1 98.5 74 ASN A C 1
ATOM 602 O O . ASN A 1 74 ? -13.367 -32.062 -8.609 1 98.5 74 ASN A O 1
ATOM 606 N N . ALA A 1 75 ? -13.305 -30.547 -10.234 1 97.19 75 ALA A N 1
ATOM 607 C CA . ALA A 1 75 ? -13.258 -31.578 -11.273 1 97.19 75 ALA A CA 1
ATOM 608 C C . ALA A 1 75 ? -11.906 -32.281 -11.297 1 97.19 75 ALA A C 1
ATOM 610 O O . ALA A 1 75 ? -11.781 -33.406 -11.812 1 97.19 75 ALA A O 1
ATOM 611 N N . TYR A 1 76 ? -10.914 -31.672 -10.789 1 97.19 76 TYR A N 1
ATOM 612 C CA . TYR A 1 76 ? -9.586 -32.25 -10.719 1 97.19 76 TYR A CA 1
ATOM 613 C C . TYR A 1 76 ? -9.305 -32.812 -9.32 1 97.19 76 TYR A C 1
ATOM 615 O O . TYR A 1 76 ? -9.844 -32.312 -8.336 1 97.19 76 TYR A O 1
ATOM 623 N N . GLU A 1 77 ? -8.469 -33.875 -9.312 1 98.12 77 GLU A N 1
ATOM 624 C CA . GLU A 1 77 ? -8.016 -34.375 -8.023 1 98.12 77 GLU A CA 1
ATOM 625 C C . GLU A 1 77 ? -7.188 -33.344 -7.285 1 98.12 77 GLU A C 1
ATOM 627 O O . GLU A 1 77 ? -6.359 -32.656 -7.895 1 98.12 77 GLU A O 1
ATOM 632 N N . GLN A 1 78 ? -7.434 -33.156 -6.02 1 98.75 78 GLN A N 1
ATOM 633 C CA . GLN A 1 78 ? -6.68 -32.25 -5.137 1 98.75 78 GLN A CA 1
ATOM 634 C C . GLN A 1 78 ? -6.273 -32.969 -3.855 1 98.75 78 GLN A C 1
ATOM 636 O O . GLN A 1 78 ? -7.02 -33.812 -3.344 1 98.75 78 GLN A O 1
ATOM 641 N N . VAL A 1 79 ? -5.113 -32.656 -3.314 1 98.75 79 VAL A N 1
ATOM 642 C CA . VAL A 1 79 ? -4.641 -33.219 -2.059 1 98.75 79 VAL A CA 1
ATOM 643 C C . VAL A 1 79 ? -3.963 -32.125 -1.218 1 98.75 79 VAL A C 1
ATOM 645 O O . VAL A 1 79 ? -3.635 -31.062 -1.725 1 98.75 79 VAL A O 1
ATOM 648 N N . THR A 1 80 ? -3.799 -32.375 0.025 1 98.56 80 THR A N 1
ATOM 649 C CA . THR A 1 80 ? -2.914 -31.609 0.894 1 98.56 80 THR A CA 1
ATOM 650 C C . THR A 1 80 ? -1.824 -32.5 1.48 1 98.56 80 THR A C 1
ATOM 652 O O . THR A 1 80 ? -1.991 -33.719 1.564 1 98.56 80 THR A O 1
ATOM 655 N N . THR A 1 81 ? -0.78 -31.938 1.791 1 98.44 81 THR A N 1
ATOM 656 C CA . THR A 1 81 ? 0.326 -32.594 2.477 1 98.44 81 THR A CA 1
ATOM 657 C C . THR A 1 81 ? 1.093 -31.609 3.346 1 98.44 81 THR A C 1
ATOM 659 O O . THR A 1 81 ? 0.934 -30.391 3.195 1 98.44 81 THR A O 1
ATOM 662 N N . VAL A 1 82 ? 1.774 -32.125 4.367 1 98.06 82 VAL A N 1
ATOM 663 C CA . VAL A 1 82 ? 2.502 -31.234 5.289 1 98.06 82 VAL A CA 1
ATOM 664 C C . VAL A 1 82 ? 4.004 -31.422 5.082 1 98.06 82 VAL A C 1
ATOM 666 O O . VAL A 1 82 ? 4.531 -32.531 5.227 1 98.06 82 VAL A O 1
ATOM 669 N N . VAL A 1 83 ? 4.594 -30.391 4.637 1 97.75 83 VAL A N 1
ATOM 670 C CA . VAL A 1 83 ? 6.043 -30.391 4.48 1 97.75 83 VAL A CA 1
ATOM 671 C C . VAL A 1 83 ? 6.656 -29.344 5.406 1 97.75 83 VAL A C 1
ATOM 673 O O . VAL A 1 83 ? 6.285 -28.156 5.355 1 97.75 83 VAL A O 1
ATOM 676 N N . ASP A 1 84 ? 7.582 -29.719 6.328 1 95.44 84 ASP A N 1
ATOM 677 C CA . ASP A 1 84 ? 8.234 -28.828 7.285 1 95.44 84 ASP A CA 1
ATOM 678 C C . ASP A 1 84 ? 7.203 -28.031 8.086 1 95.44 84 ASP A C 1
ATOM 680 O O . ASP A 1 84 ? 7.312 -26.812 8.219 1 95.44 84 ASP A O 1
ATOM 684 N N . GLY A 1 85 ? 6.133 -28.672 8.445 1 96.19 85 GLY A N 1
ATOM 685 C CA . GLY A 1 85 ? 5.109 -28.094 9.305 1 96.19 85 GLY A CA 1
ATOM 686 C C . GLY A 1 85 ? 4.066 -27.297 8.539 1 96.19 85 GLY A C 1
ATOM 687 O O . GLY A 1 85 ? 3.012 -26.969 9.086 1 96.19 85 GLY A O 1
ATOM 688 N N . GLN A 1 86 ? 4.273 -27.031 7.258 1 97.94 86 GLN A N 1
ATOM 689 C CA . GLN A 1 86 ? 3.375 -26.234 6.438 1 97.94 86 GLN A CA 1
ATOM 690 C C . GLN A 1 86 ? 2.445 -27.109 5.609 1 97.94 86 GLN A C 1
ATOM 692 O O . GLN A 1 86 ? 2.895 -28.047 4.953 1 97.94 86 GLN A O 1
ATOM 697 N N . THR A 1 87 ? 1.161 -26.859 5.719 1 97.81 87 THR A N 1
ATOM 698 C CA . THR A 1 87 ? 0.207 -27.516 4.832 1 97.81 87 THR A CA 1
ATOM 699 C C . THR A 1 87 ? 0.301 -26.953 3.418 1 97.81 87 THR A C 1
ATOM 701 O O . THR A 1 87 ? 0.238 -25.734 3.223 1 97.81 87 THR A O 1
ATOM 704 N N . PHE A 1 88 ? 0.478 -27.875 2.475 1 98.75 88 PHE A N 1
ATOM 705 C CA . PHE A 1 88 ? 0.45 -27.516 1.062 1 98.75 88 PHE A CA 1
ATOM 706 C C . PHE A 1 88 ? -0.784 -28.094 0.382 1 98.75 88 PHE A C 1
ATOM 708 O O . PHE A 1 88 ? -1.144 -29.25 0.619 1 98.75 88 PHE A O 1
ATOM 715 N N . HIS A 1 89 ? -1.452 -27.266 -0.356 1 98.88 89 HIS A N 1
ATOM 716 C CA . HIS A 1 89 ? -2.492 -27.688 -1.287 1 98.88 89 HIS A CA 1
ATOM 717 C C . HIS A 1 89 ? -1.911 -28 -2.664 1 98.88 89 HIS A C 1
ATOM 719 O O . HIS A 1 89 ? -1.042 -27.266 -3.148 1 98.88 89 HIS A O 1
ATOM 725 N N . VAL A 1 90 ? -2.371 -29.062 -3.293 1 98.88 90 VAL A N 1
ATOM 726 C CA . VAL A 1 90 ? -1.842 -29.484 -4.59 1 98.88 90 VAL A CA 1
ATOM 727 C C . VAL A 1 90 ? -2.984 -29.953 -5.488 1 98.88 90 VAL A C 1
ATOM 729 O O . VAL A 1 90 ? -3.771 -30.812 -5.102 1 98.88 90 VAL A O 1
ATOM 732 N N . VAL A 1 91 ? -3.084 -29.375 -6.656 1 98.88 91 VAL A N 1
ATOM 733 C CA . VAL A 1 91 ? -3.914 -29.953 -7.703 1 98.88 91 VAL A CA 1
ATOM 734 C C . VAL A 1 91 ? -3.117 -31.016 -8.461 1 98.88 91 VAL A C 1
ATOM 736 O O . VAL A 1 91 ? -1.969 -30.781 -8.852 1 98.88 91 VAL A O 1
ATOM 739 N N . HIS A 1 92 ? -3.664 -32.188 -8.625 1 98.75 92 HIS A N 1
ATOM 740 C CA . HIS A 1 92 ? -3.037 -33.281 -9.344 1 98.75 92 HIS A CA 1
ATOM 741 C C . HIS A 1 92 ? -3.936 -33.781 -10.469 1 98.75 92 HIS A C 1
ATOM 743 O O . HIS A 1 92 ? -4.766 -34.656 -10.258 1 98.75 92 HIS A O 1
ATOM 749 N N . ALA A 1 93 ? -3.711 -33.25 -11.664 1 98.56 93 ALA A N 1
ATOM 750 C CA . ALA A 1 93 ? -4.453 -33.656 -12.844 1 98.56 93 ALA A CA 1
ATOM 751 C C . ALA A 1 93 ? -3.691 -34.75 -13.617 1 98.56 93 ALA A C 1
ATOM 753 O O . ALA A 1 93 ? -2.779 -34.438 -14.383 1 98.56 93 ALA A O 1
ATOM 754 N N . ARG A 1 94 ? -4.105 -35.938 -13.531 1 97.5 94 ARG A N 1
ATOM 755 C CA . ARG A 1 94 ? -3.377 -37.062 -14.117 1 97.5 94 ARG A CA 1
ATOM 756 C C . ARG A 1 94 ? -3.811 -37.312 -15.562 1 97.5 94 ARG A C 1
ATOM 758 O O . ARG A 1 94 ? -4.988 -37.156 -15.891 1 97.5 94 ARG A O 1
ATOM 765 N N . SER A 1 95 ? -2.826 -37.625 -16.281 1 97.94 95 SER A N 1
ATOM 766 C CA . SER A 1 95 ? -3.078 -38.031 -17.656 1 97.94 95 SER A CA 1
ATOM 767 C C . SER A 1 95 ? -3.664 -39.438 -17.703 1 97.94 95 SER A C 1
ATOM 769 O O . SER A 1 95 ? -3.377 -40.281 -16.828 1 97.94 95 SER A O 1
ATOM 771 N N . ALA A 1 96 ? -4.461 -39.688 -18.75 1 96.75 96 ALA A N 1
ATOM 772 C CA . ALA A 1 96 ? -4.93 -41.062 -19 1 96.75 96 ALA A CA 1
ATOM 773 C C . ALA A 1 96 ? -3.785 -41.969 -19.469 1 96.75 96 ALA A C 1
ATOM 775 O O . ALA A 1 96 ? -3.865 -43.188 -19.359 1 96.75 96 ALA A O 1
ATOM 776 N N . ASN A 1 97 ? -2.766 -41.344 -19.984 1 96.88 97 ASN A N 1
ATOM 777 C CA . ASN A 1 97 ? -1.542 -42.062 -20.328 1 96.88 97 ASN A CA 1
ATOM 778 C C . ASN A 1 97 ? -0.645 -42.25 -19.109 1 96.88 97 ASN A C 1
ATOM 780 O O . ASN A 1 97 ? -0.045 -41.281 -18.625 1 96.88 97 ASN A O 1
ATOM 784 N N . PRO A 1 98 ? -0.561 -43.406 -18.641 1 95.5 98 PRO A N 1
ATOM 785 C CA . PRO A 1 98 ? 0.225 -43.625 -17.438 1 95.5 98 PRO A CA 1
ATOM 786 C C . PRO A 1 98 ? 1.699 -43.25 -17.609 1 95.5 98 PRO A C 1
ATOM 788 O O . PRO A 1 98 ? 2.402 -43.031 -16.625 1 95.5 98 PRO A O 1
ATOM 791 N N . ASP A 1 99 ? 2.146 -43.219 -18.891 1 95 99 ASP A N 1
ATOM 792 C CA . ASP A 1 99 ? 3.557 -42.938 -19.156 1 95 99 ASP A CA 1
ATOM 793 C C . ASP A 1 99 ? 3.791 -41.469 -19.422 1 95 99 ASP A C 1
ATOM 795 O O . ASP A 1 99 ? 4.891 -41.062 -19.812 1 95 99 ASP A O 1
ATOM 799 N N . ALA A 1 100 ? 2.768 -40.656 -19.219 1 97.75 100 ALA A N 1
ATOM 800 C CA . ALA A 1 100 ? 2.898 -39.219 -19.438 1 97.75 100 ALA A CA 1
ATOM 801 C C . ALA A 1 100 ? 3.971 -38.625 -18.516 1 97.75 100 ALA A C 1
ATOM 803 O O . ALA A 1 100 ? 4.242 -39.156 -17.438 1 97.75 100 ALA A O 1
ATOM 804 N N . THR A 1 101 ? 4.605 -37.594 -18.953 1 98.12 101 THR A N 1
ATOM 805 C CA . THR A 1 101 ? 5.664 -36.906 -18.219 1 98.12 101 THR A CA 1
ATOM 806 C C . THR A 1 101 ? 5.086 -36.094 -17.062 1 98.12 101 THR A C 1
ATOM 808 O O . THR A 1 101 ? 4.199 -35.25 -17.266 1 98.12 101 THR A O 1
ATOM 811 N N . PRO A 1 102 ? 5.492 -36.312 -15.82 1 98.69 102 PRO A N 1
ATOM 812 C CA . PRO A 1 102 ? 5.066 -35.406 -14.75 1 98.69 102 PRO A CA 1
ATOM 813 C C . PRO A 1 102 ? 5.535 -34 -14.969 1 98.69 102 PRO A C 1
ATOM 815 O O . PRO A 1 102 ? 6.695 -33.75 -15.32 1 98.69 102 PRO A O 1
ATOM 818 N N . LEU A 1 103 ? 4.648 -33.031 -14.867 1 98.88 103 LEU A N 1
ATOM 819 C CA . LEU A 1 103 ? 4.926 -31.609 -15.055 1 98.88 103 LEU A CA 1
ATOM 820 C C . LEU A 1 103 ? 4.418 -30.797 -13.867 1 98.88 103 LEU A C 1
ATOM 822 O O . LEU A 1 103 ? 3.225 -30.812 -13.562 1 98.88 103 LEU A O 1
ATOM 826 N N . ILE A 1 104 ? 5.312 -30.141 -13.164 1 98.94 104 ILE A N 1
ATOM 827 C CA . ILE A 1 104 ? 4.906 -29.234 -12.102 1 98.94 104 ILE A CA 1
ATOM 828 C C . ILE A 1 104 ? 4.719 -27.828 -12.672 1 98.94 104 ILE A C 1
ATOM 830 O O . ILE A 1 104 ? 5.562 -27.344 -13.422 1 98.94 104 ILE A O 1
ATOM 834 N N . LEU A 1 105 ? 3.582 -27.234 -12.445 1 98.88 105 LEU A N 1
ATOM 835 C CA . LEU A 1 105 ? 3.285 -25.844 -12.773 1 98.88 105 LEU A CA 1
ATOM 836 C C . LEU A 1 105 ? 3.352 -24.969 -11.531 1 98.88 105 LEU A C 1
ATOM 838 O O . LEU A 1 105 ? 2.656 -25.219 -10.547 1 98.88 105 LEU A O 1
ATOM 842 N N . SER A 1 106 ? 4.148 -23.938 -11.562 1 98.69 106 SER A N 1
ATOM 843 C CA . SER A 1 106 ? 4.34 -23.062 -10.414 1 98.69 106 SER A CA 1
ATOM 844 C C . SER A 1 106 ? 3.859 -21.641 -10.711 1 98.69 106 SER A C 1
ATOM 846 O O . SER A 1 106 ? 4.363 -21 -11.633 1 98.69 106 SER A O 1
ATOM 848 N N . HIS A 1 107 ? 2.91 -21.172 -9.906 1 98.62 107 HIS A N 1
ATOM 849 C CA . HIS A 1 107 ? 2.326 -19.859 -10.117 1 98.62 107 HIS A CA 1
ATOM 850 C C . HIS A 1 107 ? 3.051 -18.797 -9.297 1 98.62 107 HIS A C 1
ATOM 852 O O . HIS A 1 107 ? 3.977 -19.109 -8.547 1 98.62 107 HIS A O 1
ATOM 858 N N . GLY A 1 108 ? 2.693 -17.531 -9.531 1 97.81 108 GLY A N 1
ATOM 859 C CA . GLY A 1 108 ? 3.209 -16.406 -8.758 1 97.81 108 GLY A CA 1
ATOM 860 C C . GLY A 1 108 ? 2.115 -15.523 -8.195 1 97.81 108 GLY A C 1
ATOM 861 O O . GLY A 1 108 ? 1.022 -15.992 -7.879 1 97.81 108 GLY A O 1
ATOM 862 N N . TRP A 1 109 ? 2.441 -14.359 -7.934 1 97.75 109 TRP A N 1
ATOM 863 C CA . TRP A 1 109 ? 1.532 -13.352 -7.395 1 97.75 109 TRP A CA 1
ATOM 864 C C . TRP A 1 109 ? 1.118 -12.359 -8.477 1 97.75 109 TRP A C 1
ATOM 866 O O . TRP A 1 109 ? 1.915 -12.023 -9.359 1 97.75 109 TRP A O 1
ATOM 876 N N . PRO A 1 110 ? -0.091 -11.938 -8.43 1 98.06 110 PRO A N 1
ATOM 877 C CA . PRO A 1 110 ? -1.208 -12.242 -7.531 1 98.06 110 PRO A CA 1
ATOM 878 C C . PRO A 1 110 ? -2.129 -13.328 -8.078 1 98.06 110 PRO A C 1
ATOM 880 O O . PRO A 1 110 ? -3.354 -13.219 -7.98 1 98.06 110 PRO A O 1
ATOM 883 N N . GLY A 1 111 ? -1.527 -14.297 -8.711 1 98.38 111 GLY A N 1
ATOM 884 C CA . GLY A 1 111 ? -2.266 -15.453 -9.188 1 98.38 111 GLY A CA 1
ATOM 885 C C . GLY A 1 111 ? -2.355 -16.562 -8.156 1 98.38 111 GLY A C 1
ATOM 886 O O . GLY A 1 111 ? -2.174 -16.328 -6.961 1 98.38 111 GLY A O 1
ATOM 887 N N . SER A 1 112 ? -2.801 -17.688 -8.531 1 98.75 112 SER A N 1
ATOM 888 C CA . SER A 1 112 ? -2.938 -18.969 -7.828 1 98.75 112 SER A CA 1
ATOM 889 C C . SER A 1 112 ? -3.033 -20.125 -8.812 1 98.75 112 SER A C 1
ATOM 891 O O . SER A 1 112 ? -2.828 -19.938 -10.016 1 98.75 112 SER A O 1
ATOM 893 N N . PHE A 1 113 ? -3.318 -21.297 -8.227 1 98.75 113 PHE A N 1
ATOM 894 C CA . PHE A 1 113 ? -3.479 -22.453 -9.109 1 98.75 113 PHE A CA 1
ATOM 895 C C . PHE A 1 113 ? -4.617 -22.234 -10.094 1 98.75 113 PHE A C 1
ATOM 897 O O . PHE A 1 113 ? -4.691 -22.906 -11.125 1 98.75 113 PHE A O 1
ATOM 904 N N . VAL A 1 114 ? -5.457 -21.219 -9.859 1 98.81 114 VAL A N 1
ATOM 905 C CA . VAL A 1 114 ? -6.586 -20.891 -10.719 1 98.81 114 VAL A CA 1
ATOM 906 C C . VAL A 1 114 ? -6.082 -20.406 -12.078 1 98.81 114 VAL A C 1
ATOM 908 O O . VAL A 1 114 ? -6.781 -20.516 -13.086 1 98.81 114 VAL A O 1
ATOM 911 N N . GLU A 1 115 ? -4.879 -19.906 -12.117 1 98.38 115 GLU A N 1
ATOM 912 C CA . GLU A 1 115 ? -4.297 -19.422 -13.359 1 98.38 115 GLU A CA 1
ATOM 913 C C . GLU A 1 115 ? -4.277 -20.516 -14.43 1 98.38 115 GLU A C 1
ATOM 915 O O . GLU A 1 115 ? -4.355 -20.219 -15.625 1 98.38 115 GLU A O 1
ATOM 920 N N . TYR A 1 116 ? -4.227 -21.734 -13.969 1 98.69 116 TYR A N 1
ATOM 921 C CA . TYR A 1 116 ? -3.922 -22.828 -14.898 1 98.69 116 TYR A CA 1
ATOM 922 C C . TYR A 1 116 ? -5.188 -23.562 -15.305 1 98.69 116 TYR A C 1
ATOM 924 O O . TYR A 1 116 ? -5.121 -24.594 -15.992 1 98.69 116 TYR A O 1
ATOM 932 N N . GLN A 1 117 ? -6.344 -23.047 -14.891 1 97.38 117 GLN A N 1
ATOM 933 C CA . GLN A 1 117 ? -7.617 -23.734 -15.133 1 97.38 117 GLN A CA 1
ATOM 934 C C . GLN A 1 117 ? -7.801 -24.047 -16.609 1 97.38 117 GLN A C 1
ATOM 936 O O . GLN A 1 117 ? -8.25 -25.141 -16.953 1 97.38 117 GLN A O 1
ATOM 941 N N . ARG A 1 118 ? -7.418 -23.141 -17.453 1 97.06 118 ARG A N 1
ATOM 942 C CA . ARG A 1 118 ? -7.629 -23.328 -18.875 1 97.06 118 ARG A CA 1
ATOM 943 C C . ARG A 1 118 ? -6.438 -24.031 -19.516 1 97.06 118 ARG A C 1
ATOM 945 O O . ARG A 1 118 ? -6.527 -24.5 -20.656 1 97.06 118 ARG A O 1
ATOM 952 N N . LEU A 1 119 ? -5.41 -24.094 -18.797 1 98.5 119 LEU A N 1
ATOM 953 C CA . LEU A 1 119 ? -4.188 -24.703 -19.312 1 98.5 119 LEU A CA 1
ATOM 954 C C . LEU A 1 119 ? -4.195 -26.203 -19.109 1 98.5 119 LEU A C 1
ATOM 956 O O . LEU A 1 119 ? -3.707 -26.953 -19.953 1 98.5 119 LEU A O 1
ATOM 960 N N . ILE A 1 120 ? -4.789 -26.688 -18.062 1 98.5 120 ILE A N 1
ATOM 961 C CA . ILE A 1 120 ? -4.719 -28.078 -17.609 1 98.5 120 ILE A CA 1
ATOM 962 C C . ILE A 1 120 ? -5.234 -29.016 -18.703 1 98.5 120 ILE A C 1
ATOM 964 O O . ILE A 1 120 ? -4.543 -29.938 -19.109 1 98.5 120 ILE A O 1
ATOM 968 N N . PRO A 1 121 ? -6.438 -28.703 -19.312 1 98 121 PRO A N 1
ATOM 969 C CA . PRO A 1 121 ? -6.953 -29.656 -20.312 1 98 121 PRO A CA 1
ATOM 970 C C . PRO A 1 121 ? -6.094 -29.703 -21.562 1 98 121 PRO A C 1
ATOM 972 O O . PRO A 1 121 ? -6.141 -30.688 -22.312 1 98 121 PRO A O 1
ATOM 975 N N . LEU A 1 122 ? -5.277 -28.703 -21.766 1 98.56 122 LEU A N 1
ATOM 976 C CA . LEU A 1 122 ? -4.441 -28.656 -22.953 1 98.56 122 LEU A CA 1
ATOM 977 C C . LEU A 1 122 ? -3.148 -29.438 -22.75 1 98.56 122 LEU A C 1
ATOM 979 O O . LEU A 1 122 ? -2.43 -29.703 -23.719 1 98.56 122 LEU A O 1
ATOM 983 N N . LEU A 1 123 ? -2.887 -29.844 -21.5 1 98.69 123 LEU A N 1
ATOM 984 C CA . LEU A 1 123 ? -1.586 -30.422 -21.203 1 98.69 123 LEU A CA 1
ATOM 985 C C . LEU A 1 123 ? -1.731 -31.891 -20.797 1 98.69 123 LEU A C 1
ATOM 987 O O . LEU A 1 123 ? -0.767 -32.656 -20.859 1 98.69 123 LEU A O 1
ATOM 991 N N . THR A 1 124 ? -2.893 -32.375 -20.359 1 97.88 124 THR A N 1
ATOM 992 C CA . THR A 1 124 ? -3.049 -33.656 -19.672 1 97.88 124 THR A CA 1
ATOM 993 C C . THR A 1 124 ? -2.971 -34.812 -20.656 1 97.88 124 THR A C 1
ATOM 995 O O . THR A 1 124 ? -2.91 -35.969 -20.25 1 97.88 124 THR A O 1
ATOM 998 N N . ASP A 1 125 ? -2.922 -34.562 -21.938 1 96.5 125 ASP A N 1
ATOM 999 C CA . ASP A 1 125 ? -2.689 -35.656 -22.891 1 96.5 125 ASP A CA 1
ATOM 1000 C C . ASP A 1 125 ? -1.246 -36.125 -22.828 1 96.5 125 ASP A C 1
ATOM 1002 O O . ASP A 1 125 ? -0.964 -37.312 -23.141 1 96.5 125 ASP A O 1
ATOM 1006 N N . ALA A 1 126 ? -0.397 -35.25 -22.406 1 96.94 126 ALA A N 1
ATOM 1007 C CA . ALA A 1 126 ? 1.026 -35.562 -22.469 1 96.94 126 ALA A CA 1
ATOM 1008 C C . ALA A 1 126 ? 1.662 -35.5 -21.078 1 96.94 126 ALA A C 1
ATOM 1010 O O . ALA A 1 126 ? 2.76 -36.031 -20.875 1 96.94 126 ALA A O 1
ATOM 1011 N N . PHE A 1 127 ? 0.973 -34.906 -20.172 1 98.75 127 PHE A N 1
ATOM 1012 C CA . PHE A 1 127 ? 1.616 -34.688 -18.891 1 98.75 127 PHE A CA 1
ATOM 1013 C C . PHE A 1 127 ? 0.704 -35.094 -17.734 1 98.75 127 PHE A C 1
ATOM 1015 O O . PHE A 1 127 ? -0.513 -34.906 -17.797 1 98.75 127 PHE A O 1
ATOM 1022 N N . HIS A 1 128 ? 1.241 -35.688 -16.641 1 98.69 128 HIS A N 1
ATOM 1023 C CA . HIS A 1 128 ? 0.651 -35.594 -15.312 1 98.69 128 HIS A CA 1
ATOM 1024 C C . HIS A 1 128 ? 0.916 -34.219 -14.703 1 98.69 128 HIS A C 1
ATOM 1026 O O . HIS A 1 128 ? 2.047 -33.906 -14.312 1 98.69 128 HIS A O 1
ATOM 1032 N N . VAL A 1 129 ? -0.111 -33.406 -14.531 1 98.88 129 VAL A N 1
ATOM 1033 C CA . VAL A 1 129 ? 0.073 -32 -14.156 1 98.88 129 VAL A CA 1
ATOM 1034 C C . VAL A 1 129 ? -0.076 -31.844 -12.641 1 98.88 129 VAL A C 1
ATOM 1036 O O . VAL A 1 129 ? -1.077 -32.281 -12.07 1 98.88 129 VAL A O 1
ATOM 1039 N N . VAL A 1 130 ? 0.93 -31.312 -12 1 98.94 130 VAL A N 1
ATOM 1040 C CA . VAL A 1 130 ? 0.957 -31.047 -10.562 1 98.94 130 VAL A CA 1
ATOM 1041 C C . VAL A 1 130 ? 1.058 -29.547 -10.305 1 98.94 130 VAL A C 1
ATOM 1043 O O . VAL A 1 130 ? 1.967 -28.891 -10.812 1 98.94 130 VAL A O 1
ATOM 1046 N N . ILE A 1 131 ? 0.131 -28.984 -9.531 1 98.94 131 ILE A N 1
ATOM 1047 C CA . ILE A 1 131 ? 0.114 -27.547 -9.266 1 98.94 131 ILE A CA 1
ATOM 1048 C C . ILE A 1 131 ? 0.051 -27.312 -7.758 1 98.94 131 ILE A C 1
ATOM 1050 O O . ILE A 1 131 ? -1.036 -27.203 -7.188 1 98.94 131 ILE A O 1
ATOM 1054 N N . PRO A 1 132 ? 1.132 -27.203 -7.137 1 98.88 132 PRO A N 1
ATOM 1055 C CA . PRO A 1 132 ? 1.118 -26.797 -5.73 1 98.88 132 PRO A CA 1
ATOM 1056 C C . PRO A 1 132 ? 0.853 -25.297 -5.547 1 98.88 132 PRO A C 1
ATOM 1058 O O . PRO A 1 132 ? 1.312 -24.484 -6.352 1 98.88 132 PRO A O 1
ATOM 1061 N N . SER A 1 133 ? 0.127 -25 -4.516 1 98.88 133 SER A N 1
ATOM 1062 C CA . SER A 1 133 ? -0.009 -23.609 -4.117 1 98.88 133 SER A CA 1
ATOM 1063 C C . SER A 1 133 ? 1.16 -23.172 -3.24 1 98.88 133 SER A C 1
ATOM 1065 O O . SER A 1 133 ? 1.614 -23.922 -2.377 1 98.88 133 SER A O 1
ATOM 1067 N N . LEU A 1 134 ? 1.638 -21.969 -3.48 1 98.69 134 LEU A N 1
ATOM 1068 C CA . LEU A 1 134 ? 2.684 -21.391 -2.648 1 98.69 134 LEU A CA 1
ATOM 1069 C C . LEU A 1 134 ? 2.242 -21.312 -1.19 1 98.69 134 LEU A C 1
ATOM 1071 O O . LEU A 1 134 ? 1.056 -21.156 -0.904 1 98.69 134 LEU A O 1
ATOM 1075 N N . PRO A 1 135 ? 3.199 -21.516 -0.256 1 98.5 135 PRO A N 1
ATOM 1076 C CA . PRO A 1 135 ? 2.814 -21.25 1.132 1 98.5 135 PRO A CA 1
ATOM 1077 C C . PRO A 1 135 ? 2.234 -19.844 1.324 1 98.5 135 PRO A C 1
ATOM 1079 O O . PRO A 1 135 ? 2.814 -18.859 0.856 1 98.5 135 PRO A O 1
ATOM 1082 N N . GLY A 1 136 ? 1.098 -19.781 1.956 1 98.44 136 GLY A N 1
ATOM 1083 C CA . GLY A 1 136 ? 0.434 -18.516 2.178 1 98.44 136 GLY A CA 1
ATOM 1084 C C . GLY A 1 136 ? -0.535 -18.141 1.071 1 98.44 136 GLY A C 1
ATOM 1085 O O . GLY A 1 136 ? -1.186 -17.094 1.132 1 98.44 136 GLY A O 1
ATOM 1086 N N . PHE A 1 137 ? -0.65 -19 0.045 1 98.69 137 PHE A N 1
ATOM 1087 C CA . PHE A 1 137 ? -1.544 -18.766 -1.081 1 98.69 137 PHE A CA 1
ATOM 1088 C C . PHE A 1 137 ? -2.652 -19.797 -1.126 1 98.69 137 PHE A C 1
ATOM 1090 O O . PHE A 1 137 ? -2.406 -20.984 -0.895 1 98.69 137 PHE A O 1
ATOM 1097 N N . GLY A 1 138 ? -3.832 -19.328 -1.472 1 97.81 138 GLY A N 1
ATOM 1098 C CA . GLY A 1 138 ? -4.941 -20.266 -1.612 1 97.81 138 GLY A CA 1
ATOM 1099 C C . GLY A 1 138 ? -5.125 -21.156 -0.402 1 97.81 138 GLY A C 1
ATOM 1100 O O . GLY A 1 138 ? -5.195 -20.672 0.73 1 97.81 138 GLY A O 1
ATOM 1101 N N . PHE A 1 139 ? -5.109 -22.469 -0.645 1 98.69 139 PHE A N 1
ATOM 1102 C CA . PHE A 1 139 ? -5.418 -23.406 0.426 1 98.69 139 PHE A CA 1
ATOM 1103 C C . PHE A 1 139 ? -4.141 -23.922 1.084 1 98.69 139 PHE A C 1
ATOM 1105 O O . PHE A 1 139 ? -4.184 -24.812 1.927 1 98.69 139 PHE A O 1
ATOM 1112 N N . SER A 1 140 ? -2.969 -23.375 0.693 1 98.69 140 SER A N 1
ATOM 1113 C CA . SER A 1 140 ? -1.741 -23.562 1.459 1 98.69 140 SER A CA 1
ATOM 1114 C C . SER A 1 140 ? -1.644 -22.547 2.602 1 98.69 140 SER A C 1
ATOM 1116 O O . SER A 1 140 ? -0.634 -21.859 2.74 1 98.69 140 SER A O 1
ATOM 1118 N N . THR A 1 141 ? -2.645 -22.453 3.35 1 97.69 141 THR A N 1
ATOM 1119 C CA . THR A 1 141 ? -2.832 -21.594 4.523 1 97.69 141 THR A CA 1
ATOM 1120 C C . THR A 1 141 ? -3.445 -22.391 5.672 1 97.69 141 THR A C 1
ATOM 1122 O O . THR A 1 141 ? -4.066 -23.438 5.449 1 97.69 141 THR A O 1
ATOM 1125 N N . PRO A 1 142 ? -3.316 -21.938 6.926 1 97.88 142 PRO A N 1
ATOM 1126 C CA . PRO A 1 142 ? -2.49 -20.812 7.375 1 97.88 142 PRO A CA 1
ATOM 1127 C C . PRO A 1 142 ? -0.995 -21.125 7.312 1 97.88 142 PRO A C 1
ATOM 1129 O O . PRO A 1 142 ? -0.604 -22.281 7.168 1 97.88 142 PRO A O 1
ATOM 1132 N N . LEU A 1 143 ? -0.171 -20.047 7.332 1 98.44 143 LEU A N 1
ATOM 1133 C CA . LEU A 1 143 ? 1.27 -20.234 7.453 1 98.44 143 LEU A CA 1
ATOM 1134 C C . LEU A 1 143 ? 1.617 -20.906 8.773 1 98.44 143 LEU A C 1
ATOM 1136 O O . LEU A 1 143 ? 1.052 -20.562 9.82 1 98.44 143 LEU A O 1
ATOM 1140 N N . SER A 1 144 ? 2.508 -21.828 8.711 1 97.44 144 SER A N 1
ATOM 1141 C CA . SER A 1 144 ? 2.912 -22.578 9.898 1 97.44 144 SER A CA 1
ATOM 1142 C C . SER A 1 144 ? 3.955 -21.812 10.703 1 97.44 144 SER A C 1
ATOM 1144 O O . SER A 1 144 ? 4.254 -22.172 11.844 1 97.44 144 SER A O 1
ATOM 1146 N N . GLY A 1 145 ? 4.473 -20.812 10.164 1 97 145 GLY A N 1
ATOM 1147 C CA . GLY A 1 145 ? 5.496 -19.969 10.773 1 97 145 GLY A CA 1
ATOM 1148 C C . GLY A 1 145 ? 6.156 -19.031 9.789 1 97 145 GLY A C 1
ATOM 1149 O O . GLY A 1 145 ? 5.695 -18.891 8.648 1 97 145 GLY A O 1
ATOM 1150 N N . THR A 1 146 ? 7.207 -18.344 10.258 1 96.38 146 THR A N 1
ATOM 1151 C CA . THR A 1 146 ? 7.973 -17.453 9.406 1 96.38 146 THR A CA 1
ATOM 1152 C C . THR A 1 146 ? 9.008 -18.234 8.602 1 96.38 146 THR A C 1
ATOM 1154 O O . THR A 1 146 ? 9.227 -19.422 8.836 1 96.38 146 THR A O 1
ATOM 1157 N N . GLY A 1 147 ? 9.5 -17.641 7.578 1 96.56 147 GLY A N 1
ATOM 1158 C CA . GLY A 1 147 ? 10.68 -18.172 6.914 1 96.56 147 GLY A CA 1
ATOM 1159 C C . GLY A 1 147 ? 10.359 -18.859 5.594 1 96.56 147 GLY A C 1
ATOM 1160 O O . GLY A 1 147 ? 11.258 -19.344 4.91 1 96.56 147 GLY A O 1
ATOM 1161 N N . TRP A 1 148 ? 9.109 -18.906 5.223 1 97 148 TRP A N 1
ATOM 1162 C CA . TRP A 1 148 ? 8.75 -19.516 3.945 1 97 148 TRP A CA 1
ATOM 1163 C C . TRP A 1 148 ? 9.094 -18.578 2.785 1 97 148 TRP A C 1
ATOM 1165 O O . TRP A 1 148 ? 8.242 -17.828 2.312 1 97 148 TRP A O 1
ATOM 1175 N N . ASP A 1 149 ? 10.336 -18.656 2.359 1 95.62 149 ASP A N 1
ATOM 1176 C CA . ASP A 1 149 ? 10.844 -17.922 1.206 1 95.62 149 ASP A CA 1
ATOM 1177 C C . ASP A 1 149 ? 10.938 -18.828 -0.022 1 95.62 149 ASP A C 1
ATOM 1179 O O . ASP A 1 149 ? 10.359 -19.922 -0.045 1 95.62 149 ASP A O 1
ATOM 1183 N N . LEU A 1 150 ? 11.531 -18.391 -1.05 1 95.19 150 LEU A N 1
ATOM 1184 C CA . LEU A 1 150 ? 11.633 -19.094 -2.318 1 95.19 150 LEU A CA 1
ATOM 1185 C C . LEU A 1 150 ? 12.43 -20.391 -2.154 1 95.19 150 LEU A C 1
ATOM 1187 O O . LEU A 1 150 ? 12.047 -21.438 -2.695 1 95.19 150 LEU A O 1
ATOM 1191 N N . ALA A 1 151 ? 13.531 -20.328 -1.45 1 95.38 151 ALA A N 1
ATOM 1192 C CA . ALA A 1 151 ? 14.406 -21.5 -1.289 1 95.38 151 ALA A CA 1
ATOM 1193 C C . ALA A 1 151 ? 13.688 -22.625 -0.554 1 95.38 151 ALA A C 1
ATOM 1195 O O . ALA A 1 151 ? 13.695 -23.766 -1.002 1 95.38 151 ALA A O 1
ATOM 1196 N N . ARG A 1 152 ? 13.102 -22.297 0.591 1 96.06 152 ARG A N 1
ATOM 1197 C CA . ARG A 1 152 ? 12.391 -23.297 1.391 1 96.06 152 ARG A CA 1
ATOM 1198 C C . ARG A 1 152 ? 11.195 -23.859 0.627 1 96.06 152 ARG A C 1
ATOM 1200 O O . ARG A 1 152 ? 10.891 -25.047 0.73 1 96.06 152 ARG A O 1
ATOM 1207 N N . THR A 1 153 ? 10.516 -23.047 -0.133 1 97.44 153 THR A N 1
ATOM 1208 C CA . THR A 1 153 ? 9.398 -23.469 -0.967 1 97.44 153 THR A CA 1
ATOM 1209 C C . THR A 1 153 ? 9.859 -24.438 -2.043 1 97.44 153 THR A C 1
ATOM 1211 O O . THR A 1 153 ? 9.203 -25.453 -2.293 1 97.44 153 THR A O 1
ATOM 1214 N N . THR A 1 154 ? 10.969 -24.141 -2.682 1 96.69 154 THR A N 1
ATOM 1215 C CA . THR A 1 154 ? 11.516 -25 -3.727 1 96.69 154 THR A CA 1
ATOM 1216 C C . THR A 1 154 ? 11.812 -26.406 -3.182 1 96.69 154 THR A C 1
ATOM 1218 O O . THR A 1 154 ? 11.5 -27.406 -3.826 1 96.69 154 THR A O 1
ATOM 1221 N N . GLU A 1 155 ? 12.383 -26.422 -2 1 97.06 155 GLU A N 1
ATOM 1222 C CA . GLU A 1 155 ? 12.648 -27.703 -1.357 1 97.06 155 GLU A CA 1
ATOM 1223 C C . GLU A 1 155 ? 11.352 -28.469 -1.1 1 97.06 155 GLU A C 1
ATOM 1225 O O . GLU A 1 155 ? 11.297 -29.688 -1.298 1 97.06 155 GLU A O 1
ATOM 1230 N N . ALA A 1 156 ? 10.367 -27.75 -0.676 1 98.31 156 ALA A N 1
ATOM 1231 C CA . ALA A 1 156 ? 9.078 -28.391 -0.418 1 98.31 156 ALA A CA 1
ATOM 1232 C C . ALA A 1 156 ? 8.477 -28.953 -1.703 1 98.31 156 ALA A C 1
ATOM 1234 O O . ALA A 1 156 ? 7.879 -30.031 -1.695 1 98.31 156 ALA A O 1
ATOM 1235 N N . TYR A 1 157 ? 8.602 -28.234 -2.801 1 98.62 157 TYR A N 1
ATOM 1236 C CA . TYR A 1 157 ? 8.062 -28.672 -4.078 1 98.62 157 TYR A CA 1
ATOM 1237 C C . TYR A 1 157 ? 8.75 -29.953 -4.535 1 98.62 157 TYR A C 1
ATOM 1239 O O . TYR A 1 157 ? 8.094 -30.875 -5.031 1 98.62 157 TYR A O 1
ATOM 1247 N N . ALA A 1 158 ? 10.086 -30.031 -4.367 1 98.25 158 ALA A N 1
ATOM 1248 C CA . ALA A 1 158 ? 10.805 -31.266 -4.699 1 98.25 158 ALA A CA 1
ATOM 1249 C C . ALA A 1 158 ? 10.297 -32.438 -3.873 1 98.25 158 ALA A C 1
ATOM 1251 O O . ALA A 1 158 ? 10.117 -33.531 -4.398 1 98.25 158 ALA A O 1
ATOM 1252 N N . GLU A 1 159 ? 10.078 -32.156 -2.611 1 98.31 159 GLU A N 1
ATOM 1253 C CA . GLU A 1 159 ? 9.562 -33.188 -1.716 1 98.31 159 GLU A CA 1
ATOM 1254 C C . GLU A 1 159 ? 8.164 -33.625 -2.119 1 98.31 159 GLU A C 1
ATOM 1256 O O . GLU A 1 159 ? 7.84 -34.812 -2.09 1 98.31 159 GLU A O 1
ATOM 1261 N N . ILE A 1 160 ? 7.309 -32.688 -2.498 1 98.62 160 ILE A N 1
ATOM 1262 C CA . ILE A 1 160 ? 5.941 -32.969 -2.912 1 98.62 160 ILE A CA 1
ATOM 1263 C C . ILE A 1 160 ? 5.957 -33.875 -4.145 1 98.62 160 ILE A C 1
ATOM 1265 O O . ILE A 1 160 ? 5.203 -34.844 -4.223 1 98.62 160 ILE A O 1
ATOM 1269 N N . MET A 1 161 ? 6.82 -33.625 -5.125 1 98.69 161 MET A N 1
ATOM 1270 C CA . MET A 1 161 ? 6.938 -34.469 -6.309 1 98.69 161 MET A CA 1
ATOM 1271 C C . MET A 1 161 ? 7.379 -35.875 -5.938 1 98.69 161 MET A C 1
ATOM 1273 O O . MET A 1 161 ? 6.891 -36.844 -6.504 1 98.69 161 MET A O 1
ATOM 1277 N N . THR A 1 162 ? 8.297 -35.938 -4.93 1 97.94 162 THR A N 1
ATOM 1278 C CA . THR A 1 162 ? 8.711 -37.25 -4.43 1 97.94 162 THR A CA 1
ATOM 1279 C C . THR A 1 162 ? 7.523 -38 -3.85 1 97.94 162 THR A C 1
ATOM 1281 O O . THR A 1 162 ? 7.32 -39.188 -4.164 1 97.94 162 THR A O 1
ATOM 1284 N N . ARG A 1 163 ? 6.785 -37.344 -3.059 1 97.62 163 ARG A N 1
ATOM 1285 C CA . ARG A 1 163 ? 5.652 -37.969 -2.393 1 97.62 163 ARG A CA 1
ATOM 1286 C C . ARG A 1 163 ? 4.613 -38.438 -3.406 1 97.62 163 ARG A C 1
ATOM 1288 O O . ARG A 1 163 ? 3.914 -39.438 -3.18 1 97.62 163 ARG A O 1
ATOM 1295 N N . LEU A 1 164 ? 4.504 -37.75 -4.5 1 97.88 164 LEU A N 1
ATOM 1296 C CA . LEU A 1 164 ? 3.551 -38.094 -5.551 1 97.88 164 LEU A CA 1
ATOM 1297 C C . LEU A 1 164 ? 4.094 -39.219 -6.434 1 97.88 164 LEU A C 1
ATOM 1299 O O . LEU A 1 164 ? 3.4 -39.688 -7.332 1 97.88 164 LEU A O 1
ATOM 1303 N N . GLY A 1 165 ? 5.383 -39.594 -6.234 1 97.12 165 GLY A N 1
ATOM 1304 C CA . GLY A 1 165 ? 5.988 -40.719 -6.941 1 97.12 165 GLY A CA 1
ATOM 1305 C C . GLY A 1 165 ? 6.758 -40.281 -8.18 1 97.12 165 GLY A C 1
ATOM 1306 O O . GLY A 1 165 ? 7.047 -41.125 -9.047 1 97.12 165 GLY A O 1
ATOM 1307 N N . TYR A 1 166 ? 6.996 -39.062 -8.297 1 98.12 166 TYR A N 1
ATOM 1308 C CA . TYR A 1 166 ? 7.684 -38.562 -9.484 1 98.12 166 TYR A CA 1
ATOM 1309 C C . TYR A 1 166 ? 9.148 -38.281 -9.188 1 98.12 166 TYR A C 1
ATOM 1311 O O . TYR A 1 166 ? 9.492 -37.188 -8.688 1 98.12 166 TYR A O 1
ATOM 1319 N N . GLU A 1 167 ? 10.016 -39.156 -9.531 1 96.69 167 GLU A N 1
ATOM 1320 C CA . GLU A 1 167 ? 11.453 -39 -9.312 1 96.69 167 GLU A CA 1
ATOM 1321 C C . GLU A 1 167 ? 12.047 -37.969 -10.281 1 96.69 167 GLU A C 1
ATOM 1323 O O . GLU A 1 167 ? 12.938 -37.188 -9.906 1 96.69 167 GLU A O 1
ATOM 1328 N N . ARG A 1 168 ? 11.617 -38.094 -11.492 1 97.69 168 ARG A N 1
ATOM 1329 C CA . ARG A 1 168 ? 12 -37.125 -12.523 1 97.69 168 ARG A CA 1
ATOM 1330 C C . ARG A 1 168 ? 10.773 -36.406 -13.07 1 97.69 168 ARG A C 1
ATOM 1332 O O . ARG A 1 168 ? 9.727 -37 -13.281 1 97.69 168 ARG A O 1
ATOM 1339 N N . PHE A 1 169 ? 10.938 -35.125 -13.266 1 98.62 169 PHE A N 1
ATOM 1340 C CA . PHE A 1 169 ? 9.766 -34.344 -13.672 1 98.62 169 PHE A CA 1
ATOM 1341 C C . PHE A 1 169 ? 10.172 -33.094 -14.445 1 98.62 169 PHE A C 1
ATOM 1343 O O . PHE A 1 169 ? 11.312 -32.656 -14.359 1 98.62 169 PHE A O 1
ATOM 1350 N N . ALA A 1 170 ? 9.266 -32.625 -15.297 1 98.69 170 ALA A N 1
ATOM 1351 C CA . ALA A 1 170 ? 9.359 -31.328 -15.977 1 98.69 170 ALA A CA 1
ATOM 1352 C C . ALA A 1 170 ? 8.852 -30.203 -15.094 1 98.69 170 ALA A C 1
ATOM 1354 O O . ALA A 1 170 ? 8.062 -30.438 -14.172 1 98.69 170 ALA A O 1
ATOM 1355 N N . ALA A 1 171 ? 9.32 -28.984 -15.359 1 98.56 171 ALA A N 1
ATOM 1356 C CA . ALA A 1 171 ? 8.906 -27.859 -14.523 1 98.56 171 ALA A CA 1
ATOM 1357 C C . ALA A 1 171 ? 8.609 -26.625 -15.367 1 98.56 171 ALA A C 1
ATOM 1359 O O . ALA A 1 171 ? 9.383 -26.266 -16.25 1 98.56 171 ALA A O 1
ATOM 1360 N N . HIS A 1 172 ? 7.488 -26.016 -15.125 1 98.62 172 HIS A N 1
ATOM 1361 C CA . HIS A 1 172 ? 7.117 -24.734 -15.719 1 98.62 172 HIS A CA 1
ATOM 1362 C C . HIS A 1 172 ? 6.734 -23.719 -14.641 1 98.62 172 HIS A C 1
ATOM 1364 O O . HIS A 1 172 ? 6.121 -24.078 -13.633 1 98.62 172 HIS A O 1
ATOM 1370 N N . GLY A 1 173 ? 7.074 -22.469 -14.867 1 98.12 173 GLY A N 1
ATOM 1371 C CA . GLY A 1 173 ? 6.637 -21.453 -13.922 1 98.12 173 GLY A CA 1
ATOM 1372 C C . GLY A 1 173 ? 6.707 -20.047 -14.484 1 98.12 173 GLY A C 1
ATOM 1373 O O . GLY A 1 173 ? 7.395 -19.797 -15.477 1 98.12 173 GLY A O 1
ATOM 1374 N N . THR A 1 174 ? 5.992 -19.156 -13.938 1 97.31 174 THR A N 1
ATOM 1375 C CA . THR A 1 174 ? 6.004 -17.719 -14.188 1 97.31 174 THR A CA 1
ATOM 1376 C C . THR A 1 174 ? 6.188 -16.938 -12.883 1 97.31 174 THR A C 1
ATOM 1378 O O . THR A 1 174 ? 5.91 -17.469 -11.805 1 97.31 174 THR A O 1
ATOM 1381 N N . ASP A 1 175 ? 6.773 -15.695 -12.977 1 95.19 175 ASP A N 1
ATOM 1382 C CA . ASP A 1 175 ? 6.887 -14.844 -11.797 1 95.19 175 ASP A CA 1
ATOM 1383 C C . ASP A 1 175 ? 7.586 -15.578 -10.656 1 95.19 175 ASP A C 1
ATOM 1385 O O . ASP A 1 175 ? 8.68 -16.125 -10.836 1 95.19 175 ASP A O 1
ATOM 1389 N N . ILE A 1 176 ? 6.973 -15.719 -9.477 1 95.81 176 ILE A N 1
ATOM 1390 C CA . ILE A 1 176 ? 7.543 -16.484 -8.367 1 95.81 176 ILE A CA 1
ATOM 1391 C C . ILE A 1 176 ? 7.785 -17.922 -8.805 1 95.81 176 ILE A C 1
ATOM 1393 O O . ILE A 1 176 ? 8.797 -18.531 -8.438 1 95.81 176 ILE A O 1
ATOM 1397 N N . GLY A 1 177 ? 6.879 -18.391 -9.609 1 96.81 177 GLY A N 1
ATOM 1398 C CA . GLY A 1 177 ? 6.992 -19.75 -10.117 1 96.81 177 GLY A CA 1
ATOM 1399 C C . GLY A 1 177 ? 8.195 -19.953 -11.031 1 96.81 177 GLY A C 1
ATOM 1400 O O . GLY A 1 177 ? 8.766 -21.031 -11.078 1 96.81 177 GLY A O 1
ATOM 1401 N N . ALA A 1 178 ? 8.531 -18.906 -11.773 1 95.5 178 ALA A N 1
ATOM 1402 C CA . ALA A 1 178 ? 9.766 -18.969 -12.555 1 95.5 178 ALA A CA 1
ATOM 1403 C C . ALA A 1 178 ? 10.977 -19.156 -11.648 1 95.5 178 ALA A C 1
ATOM 1405 O O . ALA A 1 178 ? 11.906 -19.891 -11.977 1 95.5 178 ALA A O 1
ATOM 1406 N N . GLY A 1 179 ? 10.945 -18.453 -10.492 1 93.5 179 GLY A N 1
ATOM 1407 C CA . GLY A 1 179 ? 12.016 -18.609 -9.516 1 93.5 179 GLY A CA 1
ATOM 1408 C C . GLY A 1 179 ? 12.109 -20.016 -8.953 1 93.5 179 GLY A C 1
ATOM 1409 O O . GLY A 1 179 ? 13.195 -20.594 -8.867 1 93.5 179 GLY A O 1
ATOM 1410 N N . THR A 1 180 ? 10.977 -20.578 -8.594 1 95.44 180 THR A N 1
ATOM 1411 C CA . THR A 1 180 ? 10.953 -21.938 -8.062 1 95.44 180 THR A CA 1
ATOM 1412 C C . THR A 1 180 ? 11.422 -22.938 -9.117 1 95.44 180 THR A C 1
ATOM 1414 O O . THR A 1 180 ? 12.164 -23.875 -8.805 1 95.44 180 THR A O 1
ATOM 1417 N N . THR A 1 181 ? 10.984 -22.688 -10.336 1 96.44 181 THR A N 1
ATOM 1418 C CA . THR A 1 181 ? 11.352 -23.562 -11.445 1 96.44 181 THR A CA 1
ATOM 1419 C C . THR A 1 181 ? 12.859 -23.547 -11.672 1 96.44 181 THR A C 1
ATOM 1421 O O . THR A 1 181 ? 13.484 -24.609 -11.805 1 96.44 181 THR A O 1
ATOM 1424 N N . GLY A 1 182 ? 13.43 -22.375 -11.734 1 94.38 182 GLY A N 1
ATOM 1425 C CA . GLY A 1 182 ? 14.867 -22.25 -11.875 1 94.38 182 GLY A CA 1
ATOM 1426 C C . GLY A 1 182 ? 15.633 -22.891 -10.734 1 94.38 182 GLY A C 1
ATOM 1427 O O . GLY A 1 182 ? 16.641 -23.562 -10.953 1 94.38 182 GLY A O 1
ATOM 1428 N N . ARG A 1 183 ? 15.172 -22.734 -9.562 1 94.81 183 ARG A N 1
ATOM 1429 C CA . ARG A 1 183 ? 15.859 -23.266 -8.391 1 94.81 183 ARG A CA 1
ATOM 1430 C C . ARG A 1 183 ? 15.758 -24.797 -8.344 1 94.81 183 ARG A C 1
ATOM 1432 O O . ARG A 1 183 ? 16.703 -25.469 -7.93 1 94.81 183 ARG A O 1
ATOM 1439 N N . LEU A 1 184 ? 14.609 -25.312 -8.734 1 96.62 184 LEU A N 1
ATOM 1440 C CA . LEU A 1 184 ? 14.477 -26.75 -8.828 1 96.62 184 LEU A CA 1
ATOM 1441 C C . LEU A 1 184 ? 15.555 -27.344 -9.727 1 96.62 184 LEU A C 1
ATOM 1443 O O . LEU A 1 184 ? 16.188 -28.344 -9.375 1 96.62 184 LEU A O 1
ATOM 1447 N N . ALA A 1 185 ? 15.742 -26.734 -10.867 1 96.06 185 ALA A N 1
ATOM 1448 C CA . ALA A 1 185 ? 16.75 -27.219 -11.812 1 96.06 185 ALA A CA 1
ATOM 1449 C C . ALA A 1 185 ? 18.156 -27.078 -11.234 1 96.06 185 ALA A C 1
ATOM 1451 O O . ALA A 1 185 ? 19 -27.938 -11.461 1 96.06 185 ALA A O 1
ATOM 1452 N N . ALA A 1 186 ? 18.406 -26.047 -10.531 1 93.81 186 ALA A N 1
ATOM 1453 C CA . ALA A 1 186 ? 19.734 -25.781 -9.969 1 93.81 186 ALA A CA 1
ATOM 1454 C C . ALA A 1 186 ? 20.047 -26.766 -8.844 1 93.81 186 ALA A C 1
ATOM 1456 O O . ALA A 1 186 ? 21.188 -27.219 -8.719 1 93.81 186 ALA A O 1
ATOM 1457 N N . LEU A 1 187 ? 19.125 -27.078 -8.031 1 94.25 187 LEU A N 1
ATOM 1458 C CA . LEU A 1 187 ? 19.344 -27.859 -6.824 1 94.25 187 LEU A CA 1
ATOM 1459 C C . LEU A 1 187 ? 19.188 -29.359 -7.105 1 94.25 187 LEU A C 1
ATOM 1461 O O . LEU A 1 187 ? 19.828 -30.188 -6.441 1 94.25 187 LEU A O 1
ATOM 1465 N N . TYR A 1 188 ? 18.359 -29.641 -8.055 1 95.81 188 TYR A N 1
ATOM 1466 C CA . TYR A 1 188 ? 18.062 -31.047 -8.344 1 95.81 188 TYR A CA 1
ATOM 1467 C C . TYR A 1 188 ? 18.172 -31.328 -9.836 1 95.81 188 TYR A C 1
ATOM 1469 O O . TYR A 1 188 ? 17.25 -31.859 -10.453 1 95.81 188 TYR A O 1
ATOM 1477 N N . PRO A 1 189 ? 19.297 -31.109 -10.406 1 96.25 189 PRO A N 1
ATOM 1478 C CA . PRO A 1 189 ? 19.453 -31.25 -11.859 1 96.25 189 PRO A CA 1
ATOM 1479 C C . PRO A 1 189 ? 19.188 -32.688 -12.336 1 96.25 189 PRO A C 1
ATOM 1481 O O . PRO A 1 189 ? 18.797 -32.875 -13.492 1 96.25 189 PRO A O 1
ATOM 1484 N N . GLU A 1 190 ? 19.406 -33.625 -11.477 1 96.75 190 GLU A N 1
ATOM 1485 C CA . GLU A 1 190 ? 19.203 -35.031 -11.859 1 96.75 190 GLU A CA 1
ATOM 1486 C C . GLU A 1 190 ? 17.719 -35.375 -11.898 1 96.75 190 GLU A C 1
ATOM 1488 O O . GLU A 1 190 ? 17.328 -36.375 -12.516 1 96.75 190 GLU A O 1
ATOM 1493 N N . ARG A 1 191 ? 16.891 -34.531 -11.281 1 97.94 191 ARG A N 1
ATOM 1494 C CA . ARG A 1 191 ? 15.469 -34.844 -11.172 1 97.94 191 ARG A CA 1
ATOM 1495 C C . ARG A 1 191 ? 14.656 -34.031 -12.172 1 97.94 191 ARG A C 1
ATOM 1497 O O . ARG A 1 191 ? 13.516 -34.375 -12.484 1 97.94 191 ARG A O 1
ATOM 1504 N N . VAL A 1 192 ? 15.211 -32.969 -12.641 1 98.06 192 VAL A N 1
ATOM 1505 C CA . VAL A 1 192 ? 14.461 -32.062 -13.516 1 98.06 192 VAL A CA 1
ATOM 1506 C C . VAL A 1 192 ? 14.805 -32.344 -14.977 1 98.06 192 VAL A C 1
ATOM 1508 O O . VAL A 1 192 ? 15.953 -32.188 -15.391 1 98.06 192 VAL A O 1
ATOM 1511 N N . ILE A 1 193 ? 13.789 -32.688 -15.711 1 97.75 193 ILE A N 1
ATOM 1512 C CA . ILE A 1 193 ? 13.938 -33.031 -17.125 1 97.75 193 ILE A CA 1
ATOM 1513 C C . ILE A 1 193 ? 14.289 -31.781 -17.922 1 97.75 193 ILE A C 1
ATOM 1515 O O . ILE A 1 193 ? 15.125 -31.844 -18.828 1 97.75 193 ILE A O 1
ATOM 1519 N N . GLY A 1 194 ? 13.695 -30.734 -17.625 1 97.88 194 GLY A N 1
ATOM 1520 C CA . GLY A 1 194 ? 13.805 -29.438 -18.266 1 97.88 194 GLY A CA 1
ATOM 1521 C C . GLY A 1 194 ? 12.977 -28.375 -17.578 1 97.88 194 GLY A C 1
ATOM 1522 O O . GLY A 1 194 ? 12.055 -28.688 -16.812 1 97.88 194 GLY A O 1
ATOM 1523 N N . THR A 1 195 ? 13.367 -27.141 -17.797 1 97.62 195 THR A N 1
ATOM 1524 C CA . THR A 1 195 ? 12.617 -26.016 -17.25 1 97.62 195 THR A CA 1
ATOM 1525 C C . THR A 1 195 ? 12 -25.188 -18.375 1 97.62 195 THR A C 1
ATOM 1527 O O . THR A 1 195 ? 12.625 -25 -19.422 1 97.62 195 THR A O 1
ATOM 1530 N N . HIS A 1 196 ? 10.828 -24.828 -18.234 1 98.06 196 HIS A N 1
ATOM 1531 C CA . HIS A 1 196 ? 10.102 -23.922 -19.109 1 98.06 196 HIS A CA 1
ATOM 1532 C C . HIS A 1 196 ? 9.602 -22.703 -18.344 1 98.06 196 HIS A C 1
ATOM 1534 O O . HIS A 1 196 ? 8.891 -22.828 -17.344 1 98.06 196 HIS A O 1
ATOM 1540 N N . VAL A 1 197 ? 9.945 -21.484 -18.797 1 96.69 197 VAL A N 1
ATOM 1541 C CA . VAL A 1 197 ? 9.625 -20.281 -18.047 1 96.69 197 VAL A CA 1
ATOM 1542 C C . VAL A 1 197 ? 8.852 -19.312 -18.953 1 96.69 197 VAL A C 1
ATOM 1544 O O . VAL A 1 197 ? 9.227 -19.094 -20.094 1 96.69 197 VAL A O 1
ATOM 1547 N N . GLY A 1 198 ? 7.703 -18.828 -18.422 1 96.25 198 GLY A N 1
ATOM 1548 C CA . GLY A 1 198 ? 7.008 -17.719 -19.047 1 96.25 198 GLY A CA 1
ATOM 1549 C C . GLY A 1 198 ? 7.438 -16.375 -18.531 1 96.25 198 GLY A C 1
ATOM 1550 O O . GLY A 1 198 ? 7.641 -16.203 -17.328 1 96.25 198 GLY A O 1
ATOM 1551 N N . SER A 1 199 ? 7.656 -15.398 -19.438 1 94.25 199 SER A N 1
ATOM 1552 C CA . SER A 1 199 ? 8.07 -14.047 -19.078 1 94.25 199 SER A CA 1
ATOM 1553 C C . SER A 1 199 ? 7.445 -13.008 -20 1 94.25 199 SER A C 1
ATOM 1555 O O . SER A 1 199 ? 6.652 -13.352 -20.875 1 94.25 199 SER A O 1
ATOM 1557 N N . ASP A 1 200 ? 7.648 -11.758 -19.672 1 93.44 200 ASP A N 1
ATOM 1558 C CA . ASP A 1 200 ? 7.168 -10.664 -20.5 1 93.44 200 ASP A CA 1
ATOM 1559 C C . ASP A 1 200 ? 8.164 -9.508 -20.531 1 93.44 200 ASP A C 1
ATOM 1561 O O . ASP A 1 200 ? 9.258 -9.617 -19.969 1 93.44 200 ASP A O 1
ATOM 1565 N N . GLY A 1 201 ? 7.898 -8.492 -21.25 1 90.5 201 GLY A N 1
ATOM 1566 C CA . GLY A 1 201 ? 8.805 -7.379 -21.484 1 90.5 201 GLY A CA 1
ATOM 1567 C C . GLY A 1 201 ? 9.258 -6.711 -20.203 1 90.5 201 GLY A C 1
ATOM 1568 O O . GLY A 1 201 ? 10.328 -6.102 -20.156 1 90.5 201 GLY A O 1
ATOM 1569 N N . ARG A 1 202 ? 8.578 -6.871 -19.141 1 90.81 202 ARG A N 1
ATOM 1570 C CA . ARG A 1 202 ? 8.906 -6.234 -17.859 1 90.81 202 ARG A CA 1
ATOM 1571 C C . ARG A 1 202 ? 10.18 -6.816 -17.266 1 90.81 202 ARG A C 1
ATOM 1573 O O . ARG A 1 202 ? 10.812 -6.195 -16.406 1 90.81 202 ARG A O 1
ATOM 1580 N N . SER A 1 203 ? 10.539 -7.945 -17.688 1 91.56 203 SER A N 1
ATOM 1581 C CA . SER A 1 203 ? 11.734 -8.602 -17.188 1 91.56 203 SER A CA 1
ATOM 1582 C C . SER A 1 203 ? 12.992 -7.82 -17.531 1 91.56 203 SER A C 1
ATOM 1584 O O . SER A 1 203 ? 14.023 -7.961 -16.875 1 91.56 203 SER A O 1
ATOM 1586 N N . LEU A 1 204 ? 12.922 -7.016 -18.594 1 91.5 204 LEU A N 1
ATOM 1587 C CA . LEU A 1 204 ? 14.047 -6.152 -18.938 1 91.5 204 LEU A CA 1
ATOM 1588 C C . LEU A 1 204 ? 14.352 -5.176 -17.812 1 91.5 204 LEU A C 1
ATOM 1590 O O . LEU A 1 204 ? 15.484 -4.707 -17.672 1 91.5 204 LEU A O 1
ATOM 1594 N N . GLY A 1 205 ? 13.289 -4.93 -17.031 1 90.12 205 GLY A N 1
ATOM 1595 C CA . GLY A 1 205 ? 13.484 -4.047 -15.891 1 90.12 205 GLY A CA 1
ATOM 1596 C C . GLY A 1 205 ? 14.383 -4.637 -14.82 1 90.12 205 GLY A C 1
ATOM 1597 O O . GLY A 1 205 ? 14.875 -3.92 -13.953 1 90.12 205 GLY A O 1
ATOM 1598 N N . MET A 1 206 ? 14.641 -5.852 -14.898 1 88.75 206 MET A N 1
ATOM 1599 C CA . MET A 1 206 ? 15.453 -6.535 -13.891 1 88.75 206 MET A CA 1
ATOM 1600 C C . MET A 1 206 ? 16.922 -6.527 -14.289 1 88.75 206 MET A C 1
ATOM 1602 O O . MET A 1 206 ? 17.797 -6.902 -13.484 1 88.75 206 MET A O 1
ATOM 1606 N N . VAL A 1 207 ? 17.203 -6.102 -15.5 1 89.88 207 VAL A N 1
ATOM 1607 C CA . VAL A 1 207 ? 18.578 -6.004 -15.961 1 89.88 207 VAL A CA 1
ATOM 1608 C C . VAL A 1 207 ? 19.312 -4.93 -15.164 1 89.88 207 VAL A C 1
ATOM 1610 O O . VAL A 1 207 ? 18.812 -3.812 -15 1 89.88 207 VAL A O 1
ATOM 1613 N N . GLY A 1 208 ? 20.484 -5.27 -14.656 1 85.81 208 GLY A N 1
ATOM 1614 C CA . GLY A 1 208 ? 21.25 -4.359 -13.812 1 85.81 208 GLY A CA 1
ATOM 1615 C C . GLY A 1 208 ? 20.938 -4.512 -12.336 1 85.81 208 GLY A C 1
ATOM 1616 O O . GLY A 1 208 ? 21.625 -3.939 -11.492 1 85.81 208 GLY A O 1
ATOM 1617 N N . ASP A 1 209 ? 19.922 -5.242 -12.008 1 83.06 209 ASP A N 1
ATOM 1618 C CA . ASP A 1 209 ? 19.531 -5.516 -10.625 1 83.06 209 ASP A CA 1
ATOM 1619 C C . ASP A 1 209 ? 19.625 -7.004 -10.312 1 83.06 209 ASP A C 1
ATOM 1621 O O . ASP A 1 209 ? 20.641 -7.465 -9.781 1 83.06 209 ASP A O 1
ATOM 1625 N N . LYS A 1 210 ? 18.734 -7.77 -10.906 1 77.25 210 LYS A N 1
ATOM 1626 C CA . LYS A 1 210 ? 18.75 -9.219 -10.719 1 77.25 210 LYS A CA 1
ATOM 1627 C C . LYS A 1 210 ? 19.562 -9.914 -11.805 1 77.25 210 LYS A C 1
ATOM 1629 O O . LYS A 1 210 ? 20.047 -11.023 -11.609 1 77.25 210 LYS A O 1
ATOM 1634 N N . PHE A 1 211 ? 19.516 -9.266 -13 1 80.5 211 PHE A N 1
ATOM 1635 C CA . PHE A 1 211 ? 20.328 -9.742 -14.109 1 80.5 211 PHE A CA 1
ATOM 1636 C C . PHE A 1 211 ? 21.438 -8.75 -14.438 1 80.5 211 PHE A C 1
ATOM 1638 O O . PHE A 1 211 ? 21.25 -7.539 -14.344 1 80.5 211 PHE A O 1
ATOM 1645 N N . PRO A 1 212 ? 22.578 -9.211 -14.805 1 82.88 212 PRO A N 1
ATOM 1646 C CA . PRO A 1 212 ? 23.641 -8.289 -15.227 1 82.88 212 PRO A CA 1
ATOM 1647 C C . PRO A 1 212 ? 23.328 -7.621 -16.562 1 82.88 212 PRO A C 1
ATOM 1649 O O . PRO A 1 212 ? 22.609 -8.188 -17.391 1 82.88 212 PRO A O 1
ATOM 1652 N N . TYR A 1 213 ? 23.875 -6.473 -16.688 1 88.06 213 TYR A N 1
ATOM 1653 C CA . TYR A 1 213 ? 23.859 -5.883 -18.031 1 88.06 213 TYR A CA 1
ATOM 1654 C C . TYR A 1 213 ? 24.766 -6.648 -18.984 1 88.06 213 TYR A C 1
ATOM 1656 O O . TYR A 1 213 ? 25.969 -6.77 -18.734 1 88.06 213 TYR A O 1
ATOM 1664 N N . PRO A 1 214 ? 24.25 -7.117 -20.078 1 89.75 214 PRO A N 1
ATOM 1665 C CA . PRO A 1 214 ? 25.141 -7.812 -21.016 1 89.75 214 PRO A CA 1
ATOM 1666 C C . PRO A 1 214 ? 26.062 -6.863 -21.766 1 89.75 214 PRO A C 1
ATOM 1668 O O . PRO A 1 214 ? 25.766 -5.672 -21.891 1 89.75 214 PRO A O 1
ATOM 1671 N N . GLU A 1 215 ? 27.141 -7.418 -22.219 1 90.06 215 GLU A N 1
ATOM 1672 C CA . GLU A 1 215 ? 28.078 -6.633 -23.016 1 90.06 215 GLU A CA 1
ATOM 1673 C C . GLU A 1 215 ? 27.547 -6.422 -24.438 1 90.06 215 GLU A C 1
ATOM 1675 O O . GLU A 1 215 ? 26.766 -7.227 -24.938 1 90.06 215 GLU A O 1
ATOM 1680 N N . GLY A 1 216 ? 27.969 -5.297 -25.016 1 90.56 216 GLY A N 1
ATOM 1681 C CA . GLY A 1 216 ? 27.766 -5.105 -26.438 1 90.56 216 GLY A CA 1
ATOM 1682 C C . GLY A 1 216 ? 26.422 -4.492 -26.781 1 90.56 216 GLY A C 1
ATOM 1683 O O . GLY A 1 216 ? 26.016 -4.465 -27.938 1 90.56 216 GLY A O 1
ATOM 1684 N N . LEU A 1 217 ? 25.641 -4.094 -25.781 1 92.06 217 LEU A N 1
ATOM 1685 C CA . LEU A 1 217 ? 24.375 -3.422 -26.062 1 92.06 217 LEU A CA 1
ATOM 1686 C C . LEU A 1 217 ? 24.625 -2.051 -26.688 1 92.06 217 LEU A C 1
ATOM 1688 O O . LEU A 1 217 ? 25.562 -1.35 -26.297 1 92.06 217 LEU A O 1
ATOM 1692 N N . SER A 1 218 ? 23.812 -1.722 -27.625 1 93.38 218 SER A N 1
ATOM 1693 C CA . SER A 1 218 ? 23.859 -0.378 -28.188 1 93.38 218 SER A CA 1
ATOM 1694 C C . SER A 1 218 ? 23.266 0.648 -27.234 1 93.38 218 SER A C 1
ATOM 1696 O O . SER A 1 218 ? 22.578 0.287 -26.281 1 93.38 218 SER A O 1
ATOM 1698 N N . ASP A 1 219 ? 23.484 1.893 -27.547 1 95 219 ASP A N 1
ATOM 1699 C CA . ASP A 1 219 ? 22.906 2.973 -26.75 1 95 219 ASP A CA 1
ATOM 1700 C C . ASP A 1 219 ? 21.391 2.934 -26.781 1 95 219 ASP A C 1
ATOM 1702 O O . ASP A 1 219 ? 20.719 3.215 -25.781 1 95 219 ASP A O 1
ATOM 1706 N N . ASP A 1 220 ? 20.938 2.578 -27.891 1 93.94 220 ASP A N 1
ATOM 1707 C CA . ASP A 1 220 ? 19.484 2.492 -28.047 1 93.94 220 ASP A CA 1
ATOM 1708 C C . ASP A 1 220 ? 18.906 1.363 -27.203 1 93.94 220 ASP A C 1
ATOM 1710 O O . ASP A 1 220 ? 17.844 1.521 -26.594 1 93.94 220 ASP A O 1
ATOM 1714 N N . GLU A 1 221 ? 19.578 0.283 -27.219 1 92.81 221 GLU A N 1
ATOM 1715 C CA . GLU A 1 221 ? 19.141 -0.859 -26.422 1 92.81 221 GLU A CA 1
ATOM 1716 C C . GLU A 1 221 ? 19.203 -0.55 -24.938 1 92.81 221 GLU A C 1
ATOM 1718 O O . GLU A 1 221 ? 18.297 -0.904 -24.188 1 92.81 221 GLU A O 1
ATOM 1723 N N . ILE A 1 222 ? 20.234 0.14 -24.594 1 94.44 222 ILE A N 1
ATOM 1724 C CA . ILE A 1 222 ? 20.391 0.554 -23.203 1 94.44 222 ILE A CA 1
ATOM 1725 C C . ILE A 1 222 ? 19.266 1.518 -22.812 1 94.44 222 ILE A C 1
ATOM 1727 O O . ILE A 1 222 ? 18.672 1.39 -21.75 1 94.44 222 ILE A O 1
ATOM 1731 N N . ALA A 1 223 ? 18.969 2.416 -23.703 1 94.75 223 ALA A N 1
ATOM 1732 C CA . ALA A 1 223 ? 17.906 3.383 -23.453 1 94.75 223 ALA A CA 1
ATOM 1733 C C . ALA A 1 223 ? 16.562 2.684 -23.281 1 94.75 223 ALA A C 1
ATOM 1735 O O . ALA A 1 223 ? 15.734 3.104 -22.469 1 94.75 223 ALA A O 1
ATOM 1736 N N . GLN A 1 224 ? 16.344 1.656 -24.047 1 92.56 224 GLN A N 1
ATOM 1737 C CA . GLN A 1 224 ? 15.117 0.886 -23.938 1 92.56 224 GLN A CA 1
ATOM 1738 C C . GLN A 1 224 ? 15.008 0.195 -22.578 1 92.56 224 GLN A C 1
ATOM 1740 O O . GLN A 1 224 ? 13.945 0.205 -21.953 1 92.56 224 GLN A O 1
ATOM 1745 N N . ILE A 1 225 ? 16.094 -0.399 -22.141 1 94.56 225 ILE A N 1
ATOM 1746 C CA . ILE A 1 225 ? 16.125 -1.072 -20.859 1 94.56 225 ILE A CA 1
ATOM 1747 C C . ILE A 1 225 ? 15.883 -0.058 -19.734 1 94.56 225 ILE A C 1
ATOM 1749 O O . ILE A 1 225 ? 15.078 -0.298 -18.828 1 94.56 225 ILE A O 1
ATOM 1753 N N . GLU A 1 226 ? 16.531 1.094 -19.875 1 95.06 226 GLU A N 1
ATOM 1754 C CA . GLU A 1 226 ? 16.391 2.117 -18.844 1 95.06 226 GLU A CA 1
ATOM 1755 C C . GLU A 1 226 ? 14.969 2.658 -18.781 1 95.06 226 GLU A C 1
ATOM 1757 O O . GLU A 1 226 ? 14.484 3.008 -17.703 1 95.06 226 GLU A O 1
ATOM 1762 N N . ALA A 1 227 ? 14.336 2.744 -19.922 1 93.75 227 ALA A N 1
ATOM 1763 C CA . ALA A 1 227 ? 12.945 3.188 -19.953 1 93.75 227 ALA A CA 1
ATOM 1764 C C . ALA A 1 227 ? 12.039 2.201 -19.219 1 93.75 227 ALA A C 1
ATOM 1766 O O . ALA A 1 227 ? 11.125 2.605 -18.5 1 93.75 227 ALA A O 1
ATOM 1767 N N . ILE A 1 228 ? 12.258 0.942 -19.406 1 92.25 228 ILE A N 1
ATOM 1768 C CA . ILE A 1 228 ? 11.469 -0.095 -18.75 1 92.25 228 ILE A CA 1
ATOM 1769 C C . ILE A 1 228 ? 11.766 -0.088 -17.25 1 92.25 228 ILE A C 1
ATOM 1771 O O . ILE A 1 228 ? 10.852 -0.229 -16.422 1 92.25 228 ILE A O 1
ATOM 1775 N N . ARG A 1 229 ? 13 0.108 -16.891 1 93.56 229 ARG A N 1
ATOM 1776 C CA . ARG A 1 229 ? 13.383 0.206 -15.484 1 93.56 229 ARG A CA 1
ATOM 1777 C C . ARG A 1 229 ? 12.68 1.379 -14.812 1 93.56 229 ARG A C 1
ATOM 1779 O O . ARG A 1 229 ? 12.18 1.247 -13.695 1 93.56 229 ARG A O 1
ATOM 1786 N N . ALA A 1 230 ? 12.656 2.484 -15.516 1 91.19 230 ALA A N 1
ATOM 1787 C CA . ALA A 1 230 ? 12.008 3.672 -14.969 1 91.19 230 ALA A CA 1
ATOM 1788 C C . ALA A 1 230 ? 10.516 3.426 -14.75 1 91.19 230 ALA A C 1
ATOM 1790 O O . ALA A 1 230 ? 9.945 3.875 -13.75 1 91.19 230 ALA A O 1
ATOM 1791 N N . LYS A 1 231 ? 9.945 2.742 -15.633 1 89.31 231 LYS A N 1
ATOM 1792 C CA . LYS A 1 231 ? 8.523 2.406 -15.508 1 89.31 231 LYS A CA 1
ATOM 1793 C C . LYS A 1 231 ? 8.289 1.478 -14.32 1 89.31 231 LYS A C 1
ATOM 1795 O O . LYS A 1 231 ? 7.285 1.611 -13.617 1 89.31 231 LYS A O 1
ATOM 1800 N N . ASP A 1 232 ? 9.172 0.571 -14.164 1 89.06 232 ASP A N 1
ATOM 1801 C CA . ASP A 1 232 ? 9.055 -0.375 -13.062 1 89.06 232 ASP A CA 1
ATOM 1802 C C . ASP A 1 232 ? 9.172 0.337 -11.719 1 89.06 232 ASP A C 1
ATOM 1804 O O . ASP A 1 232 ? 8.445 0.012 -10.773 1 89.06 232 ASP A O 1
ATOM 1808 N N . VAL A 1 233 ? 10.031 1.268 -11.672 1 86.12 233 VAL A N 1
ATOM 1809 C CA . VAL A 1 233 ? 10.234 2.035 -10.445 1 86.12 233 VAL A CA 1
ATOM 1810 C C . VAL A 1 233 ? 8.969 2.83 -10.117 1 86.12 233 VAL A C 1
ATOM 1812 O O . VAL A 1 233 ? 8.578 2.934 -8.953 1 86.12 233 VAL A O 1
ATOM 1815 N N . ALA A 1 234 ? 8.312 3.25 -11.117 1 85.56 234 ALA A N 1
ATOM 1816 C CA . ALA A 1 234 ? 7.125 4.086 -10.953 1 85.56 234 ALA A CA 1
ATOM 1817 C C . ALA A 1 234 ? 5.906 3.24 -10.578 1 85.56 234 ALA A C 1
ATOM 1819 O O . ALA A 1 234 ? 4.82 3.775 -10.352 1 85.56 234 ALA A O 1
ATOM 1820 N N . GLU A 1 235 ? 6.094 1.957 -10.453 1 89.62 235 GLU A N 1
ATOM 1821 C CA . GLU A 1 235 ? 4.977 1.062 -10.164 1 89.62 235 GLU A CA 1
ATOM 1822 C C . GLU A 1 235 ? 5.301 0.142 -8.992 1 89.62 235 GLU A C 1
ATOM 1824 O O . GLU A 1 235 ? 4.598 -0.843 -8.758 1 89.62 235 GLU A O 1
ATOM 1829 N N . ARG A 1 236 ? 6.238 0.457 -8.266 1 90.75 236 ARG A N 1
ATOM 1830 C CA . ARG A 1 236 ? 6.797 -0.527 -7.34 1 90.75 236 ARG A CA 1
ATOM 1831 C C . ARG A 1 236 ? 6.148 -0.42 -5.965 1 90.75 236 ARG A C 1
ATOM 1833 O O . ARG A 1 236 ? 6.555 -1.11 -5.027 1 90.75 236 ARG A O 1
ATOM 1840 N N . GLY A 1 237 ? 5.164 0.391 -5.809 1 95.25 237 GLY A N 1
ATOM 1841 C CA . GLY A 1 237 ? 4.535 0.597 -4.512 1 95.25 237 GLY A CA 1
ATOM 1842 C C . GLY A 1 237 ? 3.953 -0.674 -3.922 1 95.25 237 GLY A C 1
ATOM 1843 O O . GLY A 1 237 ? 4.133 -0.951 -2.734 1 95.25 237 GLY A O 1
ATOM 1844 N N . TYR A 1 238 ? 3.246 -1.488 -4.758 1 96 238 TYR A N 1
ATOM 1845 C CA . TYR A 1 238 ? 2.666 -2.74 -4.285 1 96 238 TYR A CA 1
ATOM 1846 C C . TYR A 1 238 ? 3.746 -3.676 -3.756 1 96 238 TYR A C 1
ATOM 1848 O O . TYR A 1 238 ? 3.57 -4.312 -2.713 1 96 238 TYR A O 1
ATOM 1856 N N . PHE A 1 239 ? 4.848 -3.732 -4.484 1 95.38 239 PHE A N 1
ATOM 1857 C CA . PHE A 1 239 ? 5.969 -4.605 -4.168 1 95.38 239 PHE A CA 1
ATOM 1858 C C . PHE A 1 239 ? 6.637 -4.184 -2.863 1 95.38 239 PHE A C 1
ATOM 1860 O O . PHE A 1 239 ? 6.836 -5.004 -1.967 1 95.38 239 PHE A O 1
ATOM 1867 N N . GLU A 1 240 ? 6.875 -2.918 -2.68 1 95.81 240 GLU A N 1
ATOM 1868 C CA . GLU A 1 240 ? 7.602 -2.395 -1.526 1 95.81 240 GLU A CA 1
ATOM 1869 C C . GLU A 1 240 ? 6.758 -2.48 -0.259 1 95.81 240 GLU A C 1
ATOM 1871 O O . GLU A 1 240 ? 7.277 -2.764 0.822 1 95.81 240 GLU A O 1
ATOM 1876 N N . ILE A 1 241 ? 5.457 -2.193 -0.373 1 97.62 241 ILE A N 1
ATOM 1877 C CA . ILE A 1 241 ? 4.625 -2.254 0.826 1 97.62 241 ILE A CA 1
ATOM 1878 C C . ILE A 1 241 ? 4.547 -3.695 1.325 1 97.62 241 ILE A C 1
ATOM 1880 O O . ILE A 1 241 ? 4.504 -3.939 2.533 1 97.62 241 ILE A O 1
ATOM 1884 N N . GLN A 1 242 ? 4.523 -4.68 0.48 1 97.56 242 GLN A N 1
ATOM 1885 C CA . GLN A 1 242 ? 4.512 -6.078 0.889 1 97.56 242 GLN A CA 1
ATOM 1886 C C . GLN A 1 242 ? 5.875 -6.5 1.434 1 97.56 242 GLN A C 1
ATOM 1888 O O . GLN A 1 242 ? 5.953 -7.227 2.428 1 97.56 242 GLN A O 1
ATOM 1893 N N . ASN A 1 243 ? 6.941 -5.961 0.865 1 95.06 243 ASN A N 1
ATOM 1894 C CA . ASN A 1 243 ? 8.297 -6.281 1.297 1 95.06 243 ASN A CA 1
ATOM 1895 C C . ASN A 1 243 ? 8.602 -5.707 2.68 1 95.06 243 ASN A C 1
ATOM 1897 O O . ASN A 1 243 ? 9.367 -6.293 3.447 1 95.06 243 ASN A O 1
ATOM 1901 N N . HIS A 1 244 ? 7.926 -4.57 3.002 1 94.81 244 HIS A N 1
ATOM 1902 C CA . HIS A 1 244 ? 8.344 -3.826 4.184 1 94.81 244 HIS A CA 1
ATOM 1903 C C . HIS A 1 244 ? 7.32 -3.959 5.309 1 94.81 244 HIS A C 1
ATOM 1905 O O . HIS A 1 244 ? 7.688 -4.016 6.484 1 94.81 244 HIS A O 1
ATOM 1911 N N . ARG A 1 245 ? 6.082 -3.936 4.887 1 97.38 245 ARG A N 1
ATOM 1912 C CA . ARG A 1 245 ? 5.016 -3.871 5.883 1 97.38 245 ARG A CA 1
ATOM 1913 C C . ARG A 1 245 ? 3.867 -4.805 5.516 1 97.38 245 ARG A C 1
ATOM 1915 O O . ARG A 1 245 ? 2.713 -4.375 5.441 1 97.38 245 ARG A O 1
ATOM 1922 N N . PRO A 1 246 ? 4.141 -6.094 5.367 1 97.88 246 PRO A N 1
ATOM 1923 C CA . PRO A 1 246 ? 3.086 -7.02 4.941 1 97.88 246 PRO A CA 1
ATOM 1924 C C . PRO A 1 246 ? 1.926 -7.086 5.93 1 97.88 246 PRO A C 1
ATOM 1926 O O . PRO A 1 246 ? 0.776 -7.273 5.527 1 97.88 246 PRO A O 1
ATOM 1929 N N . ASP A 1 247 ? 2.197 -6.875 7.262 1 98.12 247 ASP A N 1
ATOM 1930 C CA . ASP A 1 247 ? 1.131 -6.941 8.258 1 98.12 247 ASP A CA 1
ATOM 1931 C C . ASP A 1 247 ? 0.161 -5.773 8.102 1 98.12 247 ASP A C 1
ATOM 1933 O O . ASP A 1 247 ? -1.042 -5.922 8.32 1 98.12 247 ASP A O 1
ATOM 1937 N N . THR A 1 248 ? 0.685 -4.648 7.672 1 98.5 248 THR A N 1
ATOM 1938 C CA . THR A 1 248 ? -0.135 -3.447 7.543 1 98.5 248 THR A CA 1
ATOM 1939 C C . THR A 1 248 ? -1.101 -3.576 6.367 1 98.5 248 THR A C 1
ATOM 1941 O O . THR A 1 248 ? -2.312 -3.428 6.535 1 98.5 248 THR A O 1
ATOM 1944 N N . ILE A 1 249 ? -0.598 -3.91 5.184 1 98.62 249 ILE A N 1
ATOM 1945 C CA . ILE A 1 249 ? -1.458 -4.02 4.012 1 98.62 249 ILE A CA 1
ATOM 1946 C C . ILE A 1 249 ? -2.357 -5.246 4.145 1 98.62 249 ILE A C 1
ATOM 1948 O O . ILE A 1 249 ? -3.506 -5.234 3.693 1 98.62 249 ILE A O 1
ATOM 1952 N N . GLY A 1 250 ? -1.85 -6.305 4.832 1 98.62 250 GLY A N 1
ATOM 1953 C CA . GLY A 1 250 ? -2.627 -7.516 5.031 1 98.62 250 GLY A CA 1
ATOM 1954 C C . GLY A 1 250 ? -3.922 -7.277 5.785 1 98.62 250 GLY A C 1
ATOM 1955 O O . GLY A 1 250 ? -4.945 -7.898 5.484 1 98.62 250 GLY A O 1
ATOM 1956 N N . ALA A 1 251 ? -3.906 -6.363 6.746 1 98.62 251 ALA A N 1
ATOM 1957 C CA . ALA A 1 251 ? -5.102 -6.043 7.523 1 98.62 251 ALA A CA 1
ATOM 1958 C C . ALA A 1 251 ? -6.223 -5.535 6.625 1 98.62 251 ALA A C 1
ATOM 1960 O O . ALA A 1 251 ? -7.375 -5.945 6.766 1 98.62 251 ALA A O 1
ATOM 1961 N N . ALA A 1 252 ? -5.879 -4.691 5.688 1 98.56 252 ALA A N 1
ATOM 1962 C CA . ALA A 1 252 ? -6.879 -4.109 4.793 1 98.56 252 ALA A CA 1
ATOM 1963 C C . ALA A 1 252 ? -7.391 -5.148 3.797 1 98.56 252 ALA A C 1
ATOM 1965 O O . ALA A 1 252 ? -8.594 -5.242 3.555 1 98.56 252 ALA A O 1
ATOM 1966 N N . LEU A 1 253 ? -6.484 -5.949 3.281 1 98.75 253 LEU A N 1
ATOM 1967 C CA . LEU A 1 253 ? -6.816 -6.867 2.193 1 98.75 253 LEU A CA 1
ATOM 1968 C C . LEU A 1 253 ? -7.684 -8.016 2.697 1 98.75 253 LEU A C 1
ATOM 1970 O O . LEU A 1 253 ? -8.492 -8.562 1.943 1 98.75 253 LEU A O 1
ATOM 1974 N N . VAL A 1 254 ? -7.582 -8.344 3.973 1 98.69 254 VAL A N 1
ATOM 1975 C CA . VAL A 1 254 ? -8.359 -9.438 4.543 1 98.69 254 VAL A CA 1
ATOM 1976 C C . VAL A 1 254 ? -9.75 -8.93 4.93 1 98.69 254 VAL A C 1
ATOM 1978 O O . VAL A 1 254 ? -10.734 -9.672 4.852 1 98.69 254 VAL A O 1
ATOM 1981 N N . ASP A 1 255 ? -9.844 -7.664 5.23 1 98.81 255 ASP A N 1
ATOM 1982 C CA . ASP A 1 255 ? -11.07 -7.145 5.824 1 98.81 255 ASP A CA 1
ATOM 1983 C C . ASP A 1 255 ? -11.984 -6.531 4.762 1 98.81 255 ASP A C 1
ATOM 1985 O O . ASP A 1 255 ? -13.195 -6.418 4.961 1 98.81 255 ASP A O 1
ATOM 1989 N N . SER A 1 256 ? -11.445 -6.145 3.631 1 98.88 256 SER A N 1
ATOM 1990 C CA . SER A 1 256 ? -12.211 -5.488 2.58 1 98.88 256 SER A CA 1
ATOM 1991 C C . SER A 1 256 ? -12.164 -6.285 1.279 1 98.88 256 SER A C 1
ATOM 1993 O O . SER A 1 256 ? -11.141 -6.297 0.591 1 98.88 256 SER A O 1
ATOM 1995 N N . PRO A 1 257 ? -13.297 -6.875 0.887 1 98.81 257 PRO A N 1
ATOM 1996 C CA . PRO A 1 257 ? -13.273 -7.605 -0.384 1 98.81 257 PRO A CA 1
ATOM 1997 C C . PRO A 1 257 ? -13.039 -6.688 -1.583 1 98.81 257 PRO A C 1
ATOM 1999 O O . PRO A 1 257 ? -12.336 -7.07 -2.525 1 98.81 257 PRO A O 1
ATOM 2002 N N . VAL A 1 258 ? -13.586 -5.484 -1.558 1 98.88 258 VAL A N 1
ATOM 2003 C CA . VAL A 1 258 ? -13.359 -4.574 -2.676 1 98.88 258 VAL A CA 1
ATOM 2004 C C . VAL A 1 258 ? -11.906 -4.113 -2.688 1 98.88 258 VAL A C 1
ATOM 2006 O O . VAL A 1 258 ? -11.328 -3.904 -3.754 1 98.88 258 VAL A O 1
ATOM 2009 N N . GLY A 1 259 ? -11.32 -3.928 -1.468 1 98.81 259 GLY A N 1
ATOM 2010 C CA . GLY A 1 259 ? -9.891 -3.662 -1.399 1 98.81 259 GLY A CA 1
ATOM 2011 C C . GLY A 1 259 ? -9.047 -4.766 -2.014 1 98.81 259 GLY A C 1
ATOM 2012 O O . GLY A 1 259 ? -8.117 -4.492 -2.77 1 98.81 259 GLY A O 1
ATOM 2013 N N . GLN A 1 260 ? -9.375 -6.012 -1.691 1 98.81 260 GLN A N 1
ATOM 2014 C CA . GLN A 1 260 ? -8.688 -7.164 -2.27 1 98.81 260 GLN A CA 1
ATOM 2015 C C . GLN A 1 260 ? -8.867 -7.207 -3.783 1 98.81 260 GLN A C 1
ATOM 2017 O O . GLN A 1 260 ? -7.918 -7.48 -4.52 1 98.81 260 GLN A O 1
ATOM 2022 N N . LEU A 1 261 ? -10.086 -6.941 -4.215 1 98.88 261 LEU A N 1
ATOM 2023 C CA . LEU A 1 261 ? -10.391 -6.895 -5.641 1 98.88 261 LEU A CA 1
ATOM 2024 C C . LEU A 1 261 ? -9.539 -5.836 -6.344 1 98.88 261 LEU A C 1
ATOM 2026 O O . LEU A 1 261 ? -8.938 -6.113 -7.383 1 98.88 261 LEU A O 1
ATOM 2030 N N . ALA A 1 262 ? -9.477 -4.656 -5.797 1 98.88 262 ALA A N 1
ATOM 2031 C CA . ALA A 1 262 ? -8.703 -3.564 -6.379 1 98.88 262 ALA A CA 1
ATOM 2032 C C . ALA A 1 262 ? -7.223 -3.92 -6.453 1 98.88 262 ALA A C 1
ATOM 2034 O O . ALA A 1 262 ? -6.57 -3.676 -7.473 1 98.88 262 ALA A O 1
ATOM 2035 N N . TRP A 1 263 ? -6.699 -4.523 -5.383 1 98.69 263 TRP A N 1
ATOM 2036 C CA . TRP A 1 263 ? -5.285 -4.855 -5.234 1 98.69 263 TRP A CA 1
ATOM 2037 C C . TRP A 1 263 ? -4.84 -5.836 -6.312 1 98.69 263 TRP A C 1
ATOM 2039 O O . TRP A 1 263 ? -3.754 -5.695 -6.879 1 98.69 263 TRP A O 1
ATOM 2049 N N . ILE A 1 264 ? -5.684 -6.785 -6.641 1 98.56 264 ILE A N 1
ATOM 2050 C CA . ILE A 1 264 ? -5.34 -7.844 -7.582 1 98.56 264 ILE A CA 1
ATOM 2051 C C . ILE A 1 264 ? -5.688 -7.406 -9 1 98.56 264 ILE A C 1
ATOM 2053 O O . ILE A 1 264 ? -4.848 -7.469 -9.906 1 98.56 264 ILE A O 1
ATOM 2057 N N . ALA A 1 265 ? -6.852 -6.852 -9.242 1 98.5 265 ALA A N 1
ATOM 2058 C CA . ALA A 1 265 ? -7.344 -6.547 -10.578 1 98.5 265 ALA A CA 1
ATOM 2059 C C . ALA A 1 265 ? -6.504 -5.457 -11.242 1 98.5 265 ALA A C 1
ATOM 2061 O O . ALA A 1 265 ? -6.301 -5.469 -12.453 1 98.5 265 ALA A O 1
ATOM 2062 N N . GLU A 1 266 ? -6.047 -4.543 -10.438 1 97.88 266 GLU A N 1
ATOM 2063 C CA . GLU A 1 266 ? -5.184 -3.51 -11 1 97.88 266 GLU A CA 1
ATOM 2064 C C . GLU A 1 266 ? -3.939 -4.113 -11.641 1 97.88 266 GLU A C 1
ATOM 2066 O O . GLU A 1 266 ? -3.5 -3.666 -12.703 1 97.88 266 GLU A O 1
ATOM 2071 N N . LYS A 1 267 ? -3.318 -5.113 -11.039 1 97.06 267 LYS A N 1
ATOM 2072 C CA . LYS A 1 267 ? -2.113 -5.734 -11.578 1 97.06 267 LYS A CA 1
ATOM 2073 C C . LYS A 1 267 ? -2.432 -6.562 -12.82 1 97.06 267 LYS A C 1
ATOM 2075 O O . LYS A 1 267 ? -1.612 -6.66 -13.734 1 97.06 267 LYS A O 1
ATOM 2080 N N . PHE A 1 268 ? -3.648 -7.156 -12.852 1 97.62 268 PHE A N 1
ATOM 2081 C CA . PHE A 1 268 ? -4.059 -7.863 -14.055 1 97.62 268 PHE A CA 1
ATOM 2082 C C . PHE A 1 268 ? -4.211 -6.898 -15.227 1 97.62 268 PHE A C 1
ATOM 2084 O O . PHE A 1 268 ? -4.051 -7.289 -16.391 1 97.62 268 PHE A O 1
ATOM 2091 N N . GLN A 1 269 ? -4.52 -5.641 -14.922 1 96.38 269 GLN A N 1
ATOM 2092 C CA . GLN A 1 269 ? -4.531 -4.668 -16 1 96.38 269 GLN A CA 1
ATOM 2093 C C . GLN A 1 269 ? -3.115 -4.238 -16.375 1 96.38 269 GLN A C 1
ATOM 2095 O O . GLN A 1 269 ? -2.75 -4.234 -17.547 1 96.38 269 GLN A O 1
ATOM 2100 N N . THR A 1 270 ? -2.336 -3.971 -15.414 1 93.25 270 THR A N 1
ATOM 2101 C CA . THR A 1 270 ? -1.022 -3.373 -15.625 1 93.25 270 THR A CA 1
ATOM 2102 C C . THR A 1 270 ? -0.066 -4.383 -16.25 1 93.25 270 THR A C 1
ATOM 2104 O O . THR A 1 270 ? 0.864 -4 -16.969 1 93.25 270 THR A O 1
ATOM 2107 N N . TRP A 1 271 ? -0.349 -5.664 -16.047 1 95.12 271 TRP A N 1
ATOM 2108 C CA . TRP A 1 271 ? 0.663 -6.656 -16.391 1 95.12 271 TRP A CA 1
ATOM 2109 C C . TRP A 1 271 ? 0.202 -7.516 -17.562 1 95.12 271 TRP A C 1
ATOM 2111 O O . TRP A 1 271 ? 0.92 -8.422 -18 1 95.12 271 TRP A O 1
ATOM 2121 N N . THR A 1 272 ? -0.967 -7.262 -18.047 1 95 272 THR A N 1
ATOM 2122 C CA . THR A 1 272 ? -1.442 -8.023 -19.203 1 95 272 THR A CA 1
ATOM 2123 C C . THR A 1 272 ? -1.313 -7.211 -20.484 1 95 272 THR A C 1
ATOM 2125 O O . THR A 1 272 ? -0.647 -6.172 -20.5 1 95 272 THR A O 1
ATOM 2128 N N . ASN A 1 273 ? -1.835 -7.66 -21.562 1 90.56 273 ASN A N 1
ATOM 2129 C CA . ASN A 1 273 ? -1.752 -7.07 -22.891 1 90.56 273 ASN A CA 1
ATOM 2130 C C . ASN A 1 273 ? -2.076 -5.582 -22.875 1 90.56 273 ASN A C 1
ATOM 2132 O O . ASN A 1 273 ? -3.227 -5.195 -22.656 1 90.56 273 ASN A O 1
ATOM 2136 N N . PRO A 1 274 ? -1.135 -4.742 -23.109 1 86.06 274 PRO A N 1
ATOM 2137 C CA . PRO A 1 274 ? -1.328 -3.293 -23 1 86.06 274 PRO A CA 1
ATOM 2138 C C . PRO A 1 274 ? -2.287 -2.74 -24.047 1 86.06 274 PRO A C 1
ATOM 2140 O O . PRO A 1 274 ? -2.742 -1.6 -23.938 1 86.06 274 PRO A O 1
ATOM 2143 N N . ALA A 1 275 ? -2.533 -3.518 -25.047 1 89.25 275 ALA A N 1
ATOM 2144 C CA . ALA A 1 275 ? -3.438 -3.064 -26.094 1 89.25 275 ALA A CA 1
ATOM 2145 C C . ALA A 1 275 ? -4.891 -3.102 -25.625 1 89.25 275 ALA A C 1
ATOM 2147 O O . ALA A 1 275 ? -5.77 -2.516 -26.266 1 89.25 275 ALA A O 1
ATOM 2148 N N . LEU A 1 276 ? -5.137 -3.803 -24.578 1 92.31 276 LEU A N 1
ATOM 2149 C CA . LEU A 1 276 ? -6.492 -3.949 -24.062 1 92.31 276 LEU A CA 1
ATOM 2150 C C . LEU A 1 276 ? -6.703 -3.068 -22.828 1 92.31 276 LEU A C 1
ATOM 2152 O O . LEU A 1 276 ? -5.883 -3.076 -21.906 1 92.31 276 LEU A O 1
ATOM 2156 N N . PRO A 1 277 ? -7.75 -2.34 -22.766 1 93.06 277 PRO A N 1
ATOM 2157 C CA . PRO A 1 277 ? -7.887 -1.262 -21.781 1 93.06 277 PRO A CA 1
ATOM 2158 C C . PRO A 1 277 ? -8.195 -1.778 -20.375 1 93.06 277 PRO A C 1
ATOM 2160 O O . PRO A 1 277 ? -7.859 -1.121 -19.391 1 93.06 277 PRO A O 1
ATOM 2163 N N . THR A 1 278 ? -8.953 -2.891 -20.25 1 95 278 THR A N 1
ATOM 2164 C CA . THR A 1 278 ? -9.344 -3.379 -18.922 1 95 278 THR A CA 1
ATOM 2165 C C . THR A 1 278 ? -8.938 -4.84 -18.75 1 95 278 THR A C 1
ATOM 2167 O O . THR A 1 278 ? -8.766 -5.566 -19.734 1 95 278 THR A O 1
ATOM 2170 N N . PRO A 1 279 ? -8.719 -5.246 -17.469 1 93.75 279 PRO A N 1
ATOM 2171 C CA . PRO A 1 279 ? -8.227 -6.602 -17.203 1 93.75 279 PRO A CA 1
ATOM 2172 C C . PRO A 1 279 ? -9.148 -7.684 -17.75 1 93.75 279 PRO A C 1
ATOM 2174 O O . PRO A 1 279 ? -8.68 -8.727 -18.219 1 93.75 279 PRO A O 1
ATOM 2177 N N . ASP A 1 280 ? -10.445 -7.461 -17.719 1 90.06 280 ASP A N 1
ATOM 2178 C CA . ASP A 1 280 ? -11.391 -8.5 -18.125 1 90.06 280 ASP A CA 1
ATOM 2179 C C . ASP A 1 280 ? -11.453 -8.625 -19.641 1 90.06 280 ASP A C 1
ATOM 2181 O O . ASP A 1 280 ? -12.086 -9.547 -20.156 1 90.06 280 ASP A O 1
ATOM 2185 N N . GLU A 1 281 ? -10.758 -7.754 -20.359 1 93.12 281 GLU A N 1
ATOM 2186 C CA . GLU A 1 281 ? -10.57 -7.902 -21.797 1 93.12 281 GLU A CA 1
ATOM 2187 C C . GLU A 1 281 ? -9.352 -8.766 -22.109 1 93.12 281 GLU A C 1
ATOM 2189 O O . GLU A 1 281 ? -9.242 -9.32 -23.203 1 93.12 281 GLU A O 1
ATOM 2194 N N . SER A 1 282 ? -8.461 -8.891 -21.172 1 94.56 282 SER A N 1
ATOM 2195 C CA . SER A 1 282 ? -7.234 -9.656 -21.344 1 94.56 282 SER A CA 1
ATOM 2196 C C . SER A 1 282 ? -7.391 -11.086 -20.828 1 94.56 282 SER A C 1
ATOM 2198 O O . SER A 1 282 ? -6.773 -12.008 -21.359 1 94.56 282 SER A O 1
ATOM 2200 N N . VAL A 1 283 ? -8.148 -11.234 -19.766 1 97.56 283 VAL A N 1
ATOM 2201 C CA . VAL A 1 283 ? -8.367 -12.539 -19.156 1 97.56 283 VAL A CA 1
ATOM 2202 C C . VAL A 1 283 ? -9.867 -12.758 -18.938 1 97.56 283 VAL A C 1
ATOM 2204 O O . VAL A 1 283 ? -10.641 -11.797 -18.891 1 97.56 283 VAL A O 1
ATOM 2207 N N . ASP A 1 284 ? -10.234 -14.047 -18.812 1 97.62 284 ASP A N 1
ATOM 2208 C CA . ASP A 1 284 ? -11.633 -14.359 -18.516 1 97.62 284 ASP A CA 1
ATOM 2209 C C . ASP A 1 284 ? -12.055 -13.75 -17.188 1 97.62 284 ASP A C 1
ATOM 2211 O O . ASP A 1 284 ? -11.406 -13.969 -16.156 1 97.62 284 ASP A O 1
ATOM 2215 N N . ARG A 1 285 ? -13.148 -13 -17.219 1 97.62 285 ARG A N 1
ATOM 2216 C CA . ARG A 1 285 ? -13.609 -12.258 -16.047 1 97.62 285 ARG A CA 1
ATOM 2217 C C . ARG A 1 285 ? -13.93 -13.195 -14.891 1 97.62 285 ARG A C 1
ATOM 2219 O O . ARG A 1 285 ? -13.609 -12.898 -13.742 1 97.62 285 ARG A O 1
ATOM 2226 N N . ASP A 1 286 ? -14.578 -14.312 -15.156 1 98.62 286 ASP A N 1
ATOM 2227 C CA . ASP A 1 286 ? -14.938 -15.25 -14.094 1 98.62 286 ASP A CA 1
ATOM 2228 C C . ASP A 1 286 ? -13.695 -15.922 -13.516 1 98.62 286 ASP A C 1
ATOM 2230 O O . ASP A 1 286 ? -13.633 -16.188 -12.312 1 98.62 286 ASP A O 1
ATOM 2234 N N . GLN A 1 287 ? -12.758 -16.25 -14.375 1 98.62 287 GLN A N 1
ATOM 2235 C CA . GLN A 1 287 ? -11.508 -16.812 -13.867 1 98.62 287 GLN A CA 1
ATOM 2236 C C . GLN A 1 287 ? -10.781 -15.828 -12.969 1 98.62 287 GLN A C 1
ATOM 2238 O O . GLN A 1 287 ? -10.242 -16.203 -11.922 1 98.62 287 GLN A O 1
ATOM 2243 N N . LEU A 1 288 ? -10.758 -14.547 -13.398 1 98.56 288 LEU A N 1
ATOM 2244 C CA . LEU A 1 288 ? -10.164 -13.492 -12.578 1 98.56 288 LEU A CA 1
ATOM 2245 C C . LEU A 1 288 ? -10.836 -13.422 -11.219 1 98.56 288 LEU A C 1
ATOM 2247 O O . LEU A 1 288 ? -10.164 -13.414 -10.188 1 98.56 288 LEU A O 1
ATOM 2251 N N . LEU A 1 289 ? -12.164 -13.43 -11.164 1 98.81 289 LEU A N 1
ATOM 2252 C CA . LEU A 1 289 ? -12.914 -13.297 -9.914 1 98.81 289 LEU A CA 1
ATOM 2253 C C . LEU A 1 289 ? -12.82 -14.57 -9.086 1 98.81 289 LEU A C 1
ATOM 2255 O O . LEU A 1 289 ? -12.898 -14.523 -7.855 1 98.81 289 LEU A O 1
ATOM 2259 N N . THR A 1 290 ? -12.633 -15.742 -9.758 1 98.88 290 THR A N 1
ATOM 2260 C CA . THR A 1 290 ? -12.352 -16.969 -9.023 1 98.88 290 THR A CA 1
ATOM 2261 C C . THR A 1 290 ? -11.047 -16.844 -8.242 1 98.88 290 THR A C 1
ATOM 2263 O O . THR A 1 290 ? -10.984 -17.203 -7.066 1 98.88 290 THR A O 1
ATOM 2266 N N . ASN A 1 291 ? -10.062 -16.328 -8.922 1 98.81 291 ASN A N 1
ATOM 2267 C CA . ASN A 1 291 ? -8.781 -16.094 -8.273 1 98.81 291 ASN A CA 1
ATOM 2268 C C . ASN A 1 291 ? -8.914 -15.133 -7.094 1 98.81 291 ASN A C 1
ATOM 2270 O O . ASN A 1 291 ? -8.445 -15.422 -5.996 1 98.81 291 ASN A O 1
ATOM 2274 N N . VAL A 1 292 ? -9.617 -14.016 -7.27 1 98.81 292 VAL A N 1
ATOM 2275 C CA . VAL A 1 292 ? -9.805 -13.023 -6.219 1 98.81 292 VAL A CA 1
ATOM 2276 C C . VAL A 1 292 ? -10.594 -13.633 -5.066 1 98.81 292 VAL A C 1
ATOM 2278 O O . VAL A 1 292 ? -10.289 -13.406 -3.896 1 98.81 292 VAL A O 1
ATOM 2281 N N . SER A 1 293 ? -11.602 -14.453 -5.391 1 98.94 293 SER A N 1
ATOM 2282 C CA . SER A 1 293 ? -12.406 -15.125 -4.379 1 98.94 293 SER A CA 1
ATOM 2283 C C . SER A 1 293 ? -11.562 -16.062 -3.527 1 98.94 293 SER A C 1
ATOM 2285 O O . SER A 1 293 ? -11.75 -16.156 -2.314 1 98.94 293 SER A O 1
ATOM 2287 N N . LEU A 1 294 ? -10.695 -16.75 -4.207 1 98.81 294 LEU A N 1
ATOM 2288 C CA . LEU A 1 294 ? -9.805 -17.656 -3.48 1 98.81 294 LEU A CA 1
ATOM 2289 C C . LEU A 1 294 ? -9 -16.891 -2.436 1 98.81 294 LEU A C 1
ATOM 2291 O O . LEU A 1 294 ? -8.891 -17.328 -1.289 1 98.81 294 LEU A O 1
ATOM 2295 N N . TYR A 1 295 ? -8.414 -15.75 -2.801 1 98.81 295 TYR A N 1
ATOM 2296 C CA . TYR A 1 295 ? -7.688 -14.906 -1.854 1 98.81 295 TYR A CA 1
ATOM 2297 C C . TYR A 1 295 ? -8.594 -14.477 -0.706 1 98.81 295 TYR A C 1
ATOM 2299 O O . TYR A 1 295 ? -8.164 -14.43 0.449 1 98.81 295 TYR A O 1
ATOM 2307 N N . TRP A 1 296 ? -9.859 -14.141 -1.041 1 98.75 296 TRP A N 1
ATOM 2308 C CA . TRP A 1 296 ? -10.805 -13.664 -0.041 1 98.75 296 TRP A CA 1
ATOM 2309 C C . TRP A 1 296 ? -11.141 -14.766 0.961 1 98.75 296 TRP A C 1
ATOM 2311 O O . TRP A 1 296 ? -11 -14.57 2.172 1 98.75 296 TRP A O 1
ATOM 2321 N N . PHE A 1 297 ? -11.523 -15.938 0.48 1 98.75 297 PHE A N 1
ATOM 2322 C CA . PHE A 1 297 ? -12.023 -17 1.345 1 98.75 297 PHE A CA 1
ATOM 2323 C C . PHE A 1 297 ? -10.898 -17.562 2.209 1 98.75 297 PHE A C 1
ATOM 2325 O O . PHE A 1 297 ? -11.141 -18 3.34 1 98.75 297 PHE A O 1
ATOM 2332 N N . THR A 1 298 ? -9.688 -17.516 1.724 1 98.69 298 THR A N 1
ATOM 2333 C CA . THR A 1 298 ? -8.578 -18.125 2.459 1 98.69 298 THR A CA 1
ATOM 2334 C C . THR A 1 298 ? -7.789 -17.062 3.215 1 98.69 298 THR A C 1
ATOM 2336 O O . THR A 1 298 ? -6.777 -17.359 3.852 1 98.69 298 THR A O 1
ATOM 2339 N N . ARG A 1 299 ? -8.141 -15.789 3.102 1 98.44 299 ARG A N 1
ATOM 2340 C CA . ARG A 1 299 ? -7.492 -14.648 3.74 1 98.44 299 ARG A CA 1
ATOM 2341 C C . ARG A 1 299 ? -6.031 -14.547 3.316 1 98.44 299 ARG A C 1
ATOM 2343 O O . ARG A 1 299 ? -5.168 -14.211 4.129 1 98.44 299 ARG A O 1
ATOM 2350 N N . SER A 1 300 ? -5.816 -14.836 2.039 1 98.38 300 SER A N 1
ATOM 2351 C CA . SER A 1 300 ? -4.445 -14.984 1.563 1 98.38 300 SER A CA 1
ATOM 2352 C C . SER A 1 300 ? -3.859 -13.641 1.133 1 98.38 300 SER A C 1
ATOM 2354 O O . SER A 1 300 ? -2.68 -13.555 0.783 1 98.38 300 SER A O 1
ATOM 2356 N N . GLY A 1 301 ? -4.688 -12.555 1.188 1 98.25 301 GLY A N 1
ATOM 2357 C CA . GLY A 1 301 ? -4.09 -11.242 0.968 1 98.25 301 GLY A CA 1
ATOM 2358 C C . GLY A 1 301 ? -2.992 -10.914 1.962 1 98.25 301 GLY A C 1
ATOM 2359 O O . GLY A 1 301 ? -1.98 -10.305 1.6 1 98.25 301 GLY A O 1
ATOM 2360 N N . ALA A 1 302 ? -3.17 -11.367 3.176 1 98.5 302 ALA A N 1
ATOM 2361 C CA . ALA A 1 302 ? -2.195 -11.117 4.234 1 98.5 302 ALA A CA 1
ATOM 2362 C C . ALA A 1 302 ? -1.045 -12.117 4.168 1 98.5 302 ALA A C 1
ATOM 2364 O O . ALA A 1 302 ? 0.126 -11.734 4.191 1 98.5 302 ALA A O 1
ATOM 2365 N N . SER A 1 303 ? -1.347 -13.398 4.055 1 98.56 303 SER A N 1
ATOM 2366 C CA . SER A 1 303 ? -0.312 -14.43 4.137 1 98.56 303 SER A CA 1
ATOM 2367 C C . SER A 1 303 ? 0.575 -14.414 2.896 1 98.56 303 SER A C 1
ATOM 2369 O O . SER A 1 303 ? 1.773 -14.695 2.982 1 98.56 303 SER A O 1
ATOM 2371 N N . SER A 1 304 ? 0.023 -14.117 1.729 1 98.5 304 SER A N 1
ATOM 2372 C CA . SER A 1 304 ? 0.839 -14.047 0.522 1 98.5 304 SER A CA 1
ATOM 2373 C C . SER A 1 304 ? 1.826 -12.891 0.59 1 98.5 304 SER A C 1
ATOM 2375 O O . SER A 1 304 ? 2.932 -12.977 0.05 1 98.5 304 SER A O 1
ATOM 2377 N N . ALA A 1 305 ? 1.479 -11.82 1.279 1 98.12 305 ALA A N 1
ATOM 2378 C CA . ALA A 1 305 ? 2.383 -10.688 1.455 1 98.12 305 ALA A CA 1
ATOM 2379 C C . ALA A 1 305 ? 3.605 -11.086 2.277 1 98.12 305 ALA A C 1
ATOM 2381 O O . ALA A 1 305 ? 4.695 -10.547 2.078 1 98.12 305 ALA A O 1
ATOM 2382 N N . GLN A 1 306 ? 3.441 -12.062 3.172 1 97.81 306 GLN A N 1
ATOM 2383 C CA . GLN A 1 306 ? 4.562 -12.523 3.98 1 97.81 306 GLN A CA 1
ATOM 2384 C C . GLN A 1 306 ? 5.645 -13.156 3.107 1 97.81 306 GLN A C 1
ATOM 2386 O O . GLN A 1 306 ? 6.832 -13.094 3.438 1 97.81 306 GLN A O 1
ATOM 2391 N N . PHE A 1 307 ? 5.215 -13.711 1.988 1 96.75 307 PHE A N 1
ATOM 2392 C CA . PHE A 1 307 ? 6.184 -14.289 1.065 1 96.75 307 PHE A CA 1
ATOM 2393 C C . PHE A 1 307 ? 7.141 -13.227 0.542 1 96.75 307 PHE A C 1
ATOM 2395 O O . 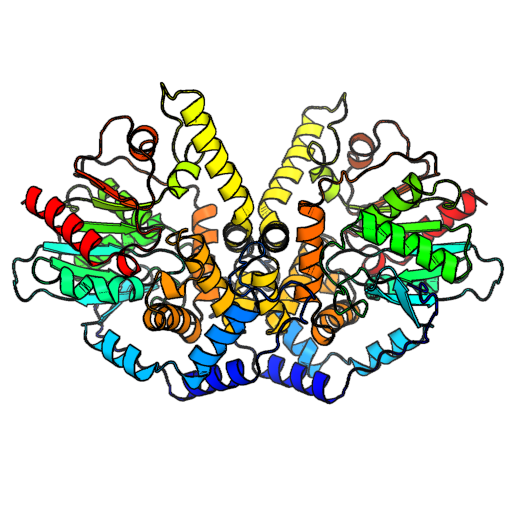PHE A 1 307 ? 8.336 -13.484 0.396 1 96.75 307 PHE A O 1
ATOM 2402 N N . TYR A 1 308 ? 6.66 -12.047 0.263 1 94.69 308 TYR A N 1
ATOM 2403 C CA . TYR A 1 308 ? 7.48 -10.938 -0.218 1 94.69 308 TYR A CA 1
ATOM 2404 C C . TYR A 1 308 ? 8.484 -10.508 0.839 1 94.69 308 TYR A C 1
ATOM 2406 O O . TYR A 1 308 ? 9.664 -10.297 0.537 1 94.69 308 TYR A O 1
ATOM 2414 N N . TRP A 1 309 ? 8.039 -10.375 2.031 1 95.88 309 TRP A N 1
ATOM 2415 C CA . TRP A 1 309 ? 8.945 -10.023 3.117 1 95.88 309 TRP A CA 1
ATOM 2416 C C . TRP A 1 309 ? 10.047 -11.062 3.268 1 95.88 309 TRP A C 1
ATOM 2418 O O . TRP A 1 309 ? 11.227 -10.719 3.354 1 95.88 309 TRP A O 1
ATOM 2428 N N . GLU A 1 310 ? 9.633 -12.359 3.291 1 96.44 310 GLU A N 1
ATOM 2429 C CA . GLU A 1 310 ? 10.602 -13.438 3.473 1 96.44 310 GLU A CA 1
ATOM 2430 C C . GLU A 1 310 ? 11.625 -13.445 2.348 1 96.44 310 GLU A C 1
ATOM 2432 O O . GLU A 1 310 ? 12.828 -13.602 2.596 1 96.44 310 GLU A O 1
ATOM 2437 N N . SER A 1 311 ? 11.117 -13.266 1.155 1 91.75 311 SER A N 1
ATOM 2438 C CA . SER A 1 311 ? 12.008 -13.305 0 1 91.75 311 SER A CA 1
ATOM 2439 C C . SER A 1 311 ? 12.977 -12.125 0.003 1 91.75 311 SER A C 1
ATOM 2441 O O . SER A 1 311 ? 14.164 -12.289 -0.26 1 91.75 311 SER A O 1
ATOM 2443 N N . GLU A 1 312 ? 12.492 -10.969 0.301 1 89.31 312 GLU A N 1
ATOM 2444 C CA . GLU A 1 312 ? 13.312 -9.766 0.333 1 89.31 312 GLU A CA 1
ATOM 2445 C C . GLU A 1 312 ? 14.406 -9.875 1.387 1 89.31 312 GLU A C 1
ATOM 2447 O O . GLU A 1 312 ? 15.516 -9.367 1.188 1 89.31 312 GLU A O 1
ATOM 2452 N N . HIS A 1 313 ? 14.195 -10.617 2.424 1 91.44 313 HIS A N 1
ATOM 2453 C CA . HIS A 1 313 ? 15.117 -10.594 3.553 1 91.44 313 HIS A CA 1
ATOM 2454 C C . HIS A 1 313 ? 15.883 -11.914 3.662 1 91.44 313 HIS A C 1
ATOM 2456 O O . HIS A 1 313 ? 16.594 -12.141 4.645 1 91.44 313 HIS A O 1
ATOM 2462 N N . SER A 1 314 ? 15.711 -12.719 2.686 1 90.5 314 SER A N 1
ATOM 2463 C CA . SER A 1 314 ? 16.344 -14.031 2.709 1 90.5 314 SER A CA 1
ATOM 2464 C C . SER A 1 314 ? 17.812 -13.938 2.318 1 90.5 314 SER A C 1
ATOM 2466 O O . SER A 1 314 ? 18.609 -14.82 2.658 1 90.5 314 SER A O 1
ATOM 2468 N N . GLY A 1 315 ? 18.219 -12.906 1.556 1 82.5 315 GLY A N 1
ATOM 2469 C CA . GLY A 1 315 ? 19.562 -12.797 1.018 1 82.5 315 GLY A CA 1
ATOM 2470 C C . GLY A 1 315 ? 19.812 -13.703 -0.171 1 82.5 315 GLY A C 1
ATOM 2471 O O . GLY A 1 315 ? 20.953 -13.844 -0.631 1 82.5 315 GLY A O 1
ATOM 2472 N N . LEU A 1 316 ? 18.719 -14.305 -0.666 1 81.12 316 LEU A N 1
ATOM 2473 C CA . LEU A 1 316 ? 18.828 -15.258 -1.764 1 81.12 316 LEU A CA 1
ATOM 2474 C C . LEU A 1 316 ? 18.953 -14.539 -3.102 1 81.12 316 LEU A C 1
ATOM 2476 O O . LEU A 1 316 ? 18.281 -13.531 -3.332 1 81.12 316 LEU A O 1
ATOM 2480 N N . ASP A 1 317 ? 19.844 -15.086 -3.875 1 69.31 317 ASP A N 1
ATOM 2481 C CA . ASP A 1 317 ? 19.922 -14.609 -5.25 1 69.31 317 ASP A CA 1
ATOM 2482 C C . ASP A 1 317 ? 18.906 -15.336 -6.141 1 69.31 317 ASP A C 1
ATOM 2484 O O . ASP A 1 317 ? 18.5 -16.453 -5.828 1 69.31 317 ASP A O 1
ATOM 2488 N N . TRP A 1 318 ? 18.359 -14.75 -7.102 1 60.84 318 TRP A N 1
ATOM 2489 C CA . TRP A 1 318 ? 17.312 -15.312 -7.938 1 60.84 318 TRP A CA 1
ATOM 2490 C C . TRP A 1 318 ? 17.844 -16.453 -8.805 1 60.84 318 TRP A C 1
ATOM 2492 O O . TRP A 1 318 ? 17.234 -17.516 -8.883 1 60.84 318 TRP A O 1
ATOM 2502 N N . ILE A 1 319 ? 18.625 -16.125 -9.781 1 62.06 319 ILE A N 1
ATOM 2503 C CA . ILE A 1 319 ? 18.828 -17.047 -10.891 1 62.06 319 ILE A CA 1
ATOM 2504 C C . ILE A 1 319 ? 20.094 -17.875 -10.656 1 62.06 319 ILE A C 1
ATOM 2506 O O . ILE A 1 319 ? 21.172 -17.328 -10.391 1 62.06 319 ILE A O 1
ATOM 2510 N N . ALA A 1 320 ? 19.844 -19.281 -10.531 1 63.56 320 ALA A N 1
ATOM 2511 C CA . ALA A 1 320 ? 21 -20.172 -10.508 1 63.56 320 ALA A CA 1
ATOM 2512 C C . ALA A 1 320 ? 21.172 -20.906 -11.844 1 63.56 320 ALA A C 1
ATOM 2514 O O . ALA A 1 320 ? 20.203 -21.438 -12.383 1 63.56 320 ALA A O 1
ATOM 2515 N N . PRO A 1 321 ? 22.25 -20.578 -12.578 1 65.94 321 PRO A N 1
ATOM 2516 C CA . PRO A 1 321 ? 22.469 -21.391 -13.773 1 65.94 321 PRO A CA 1
ATOM 2517 C C . PRO A 1 321 ? 22.484 -22.891 -13.477 1 65.94 321 PRO A C 1
ATOM 2519 O O . PRO A 1 321 ? 22.984 -23.312 -12.422 1 65.94 321 PRO A O 1
ATOM 2522 N N . SER A 1 322 ? 21.672 -23.578 -14.391 1 81.06 322 SER A N 1
ATOM 2523 C CA . SER A 1 322 ? 21.734 -25.031 -14.242 1 81.06 322 SER A CA 1
ATOM 2524 C C . SER A 1 322 ? 22.125 -25.703 -15.555 1 81.06 322 SER A C 1
ATOM 2526 O O . SER A 1 322 ? 22.188 -25.062 -16.594 1 81.06 322 SER A O 1
ATOM 2528 N N . GLY A 1 323 ? 22.656 -26.906 -15.617 1 86.69 323 GLY A N 1
ATOM 2529 C CA . GLY A 1 323 ? 22.906 -27.688 -16.812 1 86.69 323 GLY A CA 1
ATOM 2530 C C . GLY A 1 323 ? 21.672 -28.359 -17.359 1 86.69 323 GLY A C 1
ATOM 2531 O O . GLY A 1 323 ? 21.719 -29.047 -18.375 1 86.69 323 GLY A O 1
ATOM 2532 N N . VAL A 1 324 ? 20.531 -28.094 -16.797 1 94.69 324 VAL A N 1
ATOM 2533 C CA . VAL A 1 324 ? 19.25 -28.656 -17.219 1 94.69 324 VAL A CA 1
ATOM 2534 C C . VAL A 1 324 ? 18.719 -27.891 -18.422 1 94.69 324 VAL A C 1
ATOM 2536 O O . VAL A 1 324 ? 18.797 -26.672 -18.484 1 94.69 324 VAL A O 1
ATOM 2539 N N . PRO A 1 325 ? 18.25 -28.672 -19.484 1 96.62 325 PRO A N 1
ATOM 2540 C CA . PRO A 1 325 ? 17.672 -27.953 -20.609 1 96.62 325 PRO A CA 1
ATOM 2541 C C . PRO A 1 325 ? 16.625 -26.922 -20.188 1 96.62 325 PRO A C 1
ATOM 2543 O O . PRO A 1 325 ? 15.836 -27.172 -19.266 1 96.62 325 PRO A O 1
ATOM 2546 N N . ALA A 1 326 ? 16.641 -25.75 -20.859 1 96.38 326 ALA A N 1
ATOM 2547 C CA . ALA A 1 326 ? 15.766 -24.656 -20.453 1 96.38 326 ALA A CA 1
ATOM 2548 C C . ALA A 1 326 ? 15.039 -24.062 -21.656 1 96.38 326 ALA A C 1
ATOM 2550 O O . ALA A 1 326 ? 15.602 -23.984 -22.766 1 96.38 326 ALA A O 1
ATOM 2551 N N . ALA A 1 327 ? 13.867 -23.672 -21.438 1 97.12 327 ALA A N 1
ATOM 2552 C CA . ALA A 1 327 ? 13.047 -22.969 -22.438 1 97.12 327 ALA A CA 1
ATOM 2553 C C . ALA A 1 327 ? 12.438 -21.703 -21.844 1 97.12 327 ALA A C 1
ATOM 2555 O O . ALA A 1 327 ? 12.055 -21.672 -20.672 1 97.12 327 ALA A O 1
ATOM 2556 N N . TRP A 1 328 ? 12.305 -20.656 -22.656 1 95.75 328 TRP A N 1
ATOM 2557 C CA . TRP A 1 328 ? 11.586 -19.422 -22.328 1 95.75 328 TRP A CA 1
ATOM 2558 C C . TRP A 1 328 ? 10.555 -19.094 -23.391 1 95.75 328 TRP A C 1
ATOM 2560 O O . TRP A 1 328 ? 10.82 -19.234 -24.594 1 95.75 328 TRP A O 1
ATOM 2570 N N . ILE A 1 329 ? 9.453 -18.797 -22.984 1 96.81 329 ILE A N 1
ATOM 2571 C CA . ILE A 1 329 ? 8.469 -18.172 -23.844 1 96.81 329 ILE A CA 1
ATOM 2572 C C . ILE A 1 329 ? 8.203 -16.734 -23.359 1 96.81 329 ILE A C 1
ATOM 2574 O O . ILE A 1 329 ? 7.902 -16.516 -22.188 1 96.81 329 ILE A O 1
ATOM 2578 N N . VAL A 1 330 ? 8.344 -15.758 -24.25 1 95.56 330 VAL A N 1
ATOM 2579 C CA . VAL A 1 330 ? 8.273 -14.352 -23.859 1 95.56 330 VAL A CA 1
ATOM 2580 C C . VAL A 1 330 ? 7.098 -13.68 -24.578 1 95.56 330 VAL A C 1
ATOM 2582 O O . VAL A 1 330 ? 6.965 -13.781 -25.797 1 95.56 330 VAL A O 1
ATOM 2585 N N . PHE A 1 331 ? 6.316 -13.07 -23.781 1 94.44 331 PHE A N 1
ATOM 2586 C CA . PHE A 1 331 ? 5.137 -12.391 -24.297 1 94.44 331 PHE A CA 1
ATOM 2587 C C . PHE A 1 331 ? 5.324 -10.875 -24.266 1 94.44 331 PHE A C 1
ATOM 2589 O O . PHE A 1 331 ? 6.176 -10.359 -23.547 1 94.44 331 PHE A O 1
ATOM 2596 N N . ASP A 1 332 ? 4.547 -10.07 -25.078 1 87.12 332 ASP A N 1
ATOM 2597 C CA . ASP A 1 332 ? 4.645 -8.617 -25.203 1 87.12 332 ASP A CA 1
ATOM 2598 C C . ASP A 1 332 ? 6.086 -8.188 -25.469 1 87.12 332 ASP A C 1
ATOM 2600 O O . ASP A 1 332 ? 6.625 -7.332 -24.766 1 87.12 332 ASP A O 1
ATOM 2604 N N . THR A 1 333 ? 6.73 -8.828 -26.391 1 78.25 333 THR A N 1
ATOM 2605 C CA . THR A 1 333 ? 8.188 -8.82 -26.422 1 78.25 333 THR A CA 1
ATOM 2606 C C . THR A 1 333 ? 8.711 -7.875 -27.5 1 78.25 333 THR A C 1
ATOM 2608 O O . THR A 1 333 ? 7.953 -7.441 -28.359 1 78.25 333 THR A O 1
ATOM 2611 N N . HIS A 1 334 ? 10.047 -7.559 -27.094 1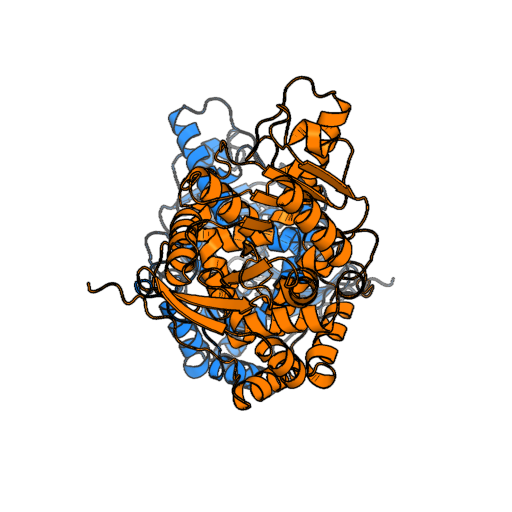 69.94 334 HIS A N 1
ATOM 2612 C CA . HIS A 1 334 ? 10.938 -6.75 -27.922 1 69.94 334 HIS A CA 1
ATOM 2613 C C . HIS A 1 334 ? 12.148 -7.562 -28.375 1 69.94 334 HIS A C 1
ATOM 2615 O O . HIS A 1 334 ? 12.578 -8.484 -27.688 1 69.94 334 HIS A O 1
ATOM 2621 N N . PRO A 1 335 ? 12.562 -7.461 -29.578 1 76.19 335 PRO A N 1
ATOM 2622 C CA . PRO A 1 335 ? 13.781 -8.141 -30.031 1 76.19 335 PRO A CA 1
ATOM 2623 C C . PRO A 1 335 ? 14.93 -8.023 -29.031 1 76.19 335 PRO A C 1
ATOM 2625 O O . PRO A 1 335 ? 15.867 -8.828 -29.062 1 76.19 335 PRO A O 1
ATOM 2628 N N . LEU A 1 336 ? 14.742 -7.309 -28.094 1 89.81 336 LEU A N 1
ATOM 2629 C CA . LEU A 1 336 ? 15.812 -7.047 -27.125 1 89.81 336 LEU A CA 1
ATOM 2630 C C . LEU A 1 336 ? 15.789 -8.07 -26 1 89.81 336 LEU A C 1
ATOM 2632 O O . LEU A 1 336 ? 16.781 -8.234 -25.281 1 89.81 336 LEU A O 1
ATOM 2636 N N . MET A 1 337 ? 14.844 -8.852 -25.859 1 91.38 337 MET A N 1
ATOM 2637 C CA . MET A 1 337 ? 14.633 -9.703 -24.688 1 91.38 337 MET A CA 1
ATOM 2638 C C . MET A 1 337 ? 15.688 -10.797 -24.609 1 91.38 337 MET A C 1
ATOM 2640 O O . MET A 1 337 ? 16.375 -10.938 -23.594 1 91.38 337 MET A O 1
ATOM 2644 N N . ARG A 1 338 ? 15.898 -11.492 -25.641 1 90.44 338 ARG A N 1
ATOM 2645 C CA . ARG A 1 338 ? 16.828 -12.617 -25.594 1 90.44 338 ARG A CA 1
ATOM 2646 C C . ARG A 1 338 ? 18.266 -12.133 -25.438 1 90.44 338 ARG A C 1
ATOM 2648 O O . ARG A 1 338 ? 19.047 -12.719 -24.688 1 90.44 338 ARG A O 1
ATOM 2655 N N . ARG A 1 339 ? 18.562 -11.094 -26.125 1 89.94 339 ARG A N 1
ATOM 2656 C CA . ARG A 1 339 ? 19.922 -10.555 -26.047 1 89.94 339 ARG A CA 1
ATOM 2657 C C . ARG A 1 339 ? 20.25 -10.109 -24.625 1 89.94 339 ARG A C 1
ATOM 2659 O O . ARG A 1 339 ? 21.406 -10.242 -24.188 1 89.94 339 ARG A O 1
ATOM 2666 N N . ALA A 1 340 ? 19.266 -9.594 -23.984 1 91.75 340 ALA A N 1
ATOM 2667 C CA . ALA A 1 340 ? 19.484 -9.047 -22.641 1 91.75 340 ALA A CA 1
ATOM 2668 C C . ALA A 1 340 ? 19.438 -10.148 -21.594 1 91.75 340 ALA A C 1
ATOM 2670 O O . ALA A 1 340 ? 20.219 -10.125 -20.625 1 91.75 340 ALA A O 1
ATOM 2671 N N . LEU A 1 341 ? 18.562 -11.133 -21.75 1 90.06 341 LEU A N 1
ATOM 2672 C CA . LEU A 1 341 ? 18.281 -12.055 -20.656 1 90.06 341 LEU A CA 1
ATOM 2673 C C . LEU A 1 341 ? 18.953 -13.406 -20.906 1 90.06 341 LEU A C 1
ATOM 2675 O O . LEU A 1 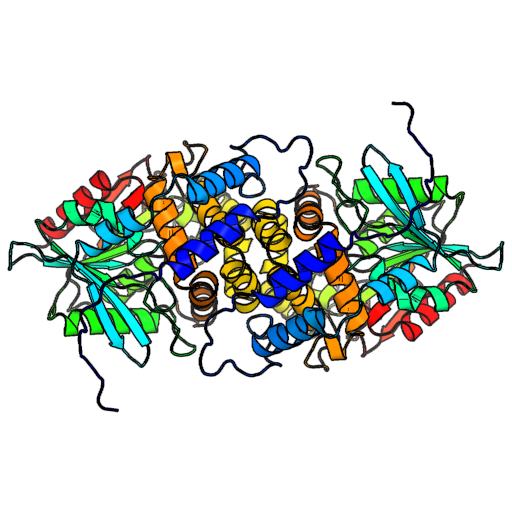341 ? 19.078 -14.211 -19.984 1 90.06 341 LEU A O 1
ATOM 2679 N N . ASP A 1 342 ? 19.422 -13.656 -22.141 1 89.44 342 ASP A N 1
ATOM 2680 C CA . ASP A 1 342 ? 20.141 -14.875 -22.484 1 89.44 342 ASP A CA 1
ATOM 2681 C C . ASP A 1 342 ? 21.328 -14.578 -23.406 1 89.44 342 ASP A C 1
ATOM 2683 O O . ASP A 1 342 ? 21.422 -15.141 -24.484 1 89.44 342 ASP A O 1
ATOM 2687 N N . PRO A 1 343 ? 22.234 -13.766 -22.859 1 86.94 343 PRO A N 1
ATOM 2688 C CA . PRO A 1 343 ? 23.328 -13.312 -23.719 1 86.94 343 PRO A CA 1
ATOM 2689 C C . PRO A 1 343 ? 24.25 -14.445 -24.141 1 86.94 343 PRO A C 1
ATOM 2691 O O . PRO A 1 343 ? 24.922 -14.352 -25.172 1 86.94 343 PRO A O 1
ATOM 2694 N N . TRP A 1 344 ? 24.266 -15.523 -23.453 1 86.62 344 TRP A N 1
ATOM 2695 C CA . TRP A 1 344 ? 25.172 -16.625 -23.766 1 86.62 344 TRP A CA 1
ATOM 2696 C C . TRP A 1 344 ? 24.438 -17.734 -24.516 1 86.62 344 TRP A C 1
ATOM 2698 O O . TRP A 1 344 ? 25 -18.812 -24.734 1 86.62 344 TRP A O 1
ATOM 2708 N N . ASN A 1 345 ? 23.219 -17.484 -24.781 1 88.62 345 ASN A N 1
ATOM 2709 C CA . ASN A 1 345 ? 22.406 -18.438 -25.516 1 88.62 345 ASN A CA 1
ATOM 2710 C C . ASN A 1 345 ? 22.344 -19.781 -24.797 1 88.62 345 ASN A C 1
ATOM 2712 O O . ASN A 1 345 ? 22.578 -20.828 -25.406 1 88.62 345 ASN A O 1
ATOM 2716 N N . ALA A 1 346 ? 22.078 -19.672 -23.516 1 88.75 346 ALA A N 1
ATOM 2717 C CA . ALA A 1 346 ? 22.016 -20.875 -22.672 1 88.75 346 ALA A CA 1
ATOM 2718 C C . ALA A 1 346 ? 20.641 -21.531 -22.75 1 88.75 346 ALA A C 1
ATOM 2720 O O . ALA A 1 346 ? 20.484 -22.703 -22.406 1 88.75 346 ALA A O 1
ATOM 2721 N N . VAL A 1 347 ? 19.688 -20.828 -23.188 1 92.88 347 VAL A N 1
ATOM 2722 C CA . VAL A 1 347 ? 18.312 -21.328 -23.297 1 92.88 347 VAL A CA 1
ATOM 2723 C C . VAL A 1 347 ? 18.125 -22.031 -24.641 1 92.88 347 VAL A C 1
ATOM 2725 O O . VAL A 1 347 ? 18.219 -21.391 -25.703 1 92.88 347 VAL A O 1
ATOM 2728 N N . SER A 1 348 ? 17.859 -23.234 -24.578 1 93.31 348 SER A N 1
ATOM 2729 C CA . SER A 1 348 ? 17.859 -24.062 -25.766 1 93.31 348 SER A CA 1
ATOM 2730 C C . SER A 1 348 ? 16.594 -23.859 -26.594 1 93.31 348 SER A C 1
ATOM 2732 O O . SER A 1 348 ? 16.578 -24.125 -27.797 1 93.31 348 SER A O 1
ATOM 2734 N N . HIS A 1 349 ? 15.523 -23.453 -26 1 95.69 349 HIS A N 1
ATOM 2735 C CA . HIS A 1 349 ? 14.25 -23.188 -26.656 1 95.69 349 HIS A CA 1
ATOM 2736 C C . HIS A 1 349 ? 13.727 -21.797 -26.281 1 95.69 349 HIS A C 1
ATOM 2738 O O . HIS A 1 349 ? 13.523 -21.5 -25.109 1 95.69 349 HIS A O 1
ATOM 2744 N N . TRP A 1 350 ? 13.547 -20.891 -27.312 1 95.06 350 TRP A N 1
ATOM 2745 C CA . TRP A 1 350 ? 13.133 -19.516 -27.062 1 95.06 350 TRP A CA 1
ATOM 2746 C C . TRP A 1 350 ? 12.008 -19.109 -28.016 1 95.06 350 TRP A C 1
ATOM 2748 O O . TRP A 1 350 ? 12.156 -19.219 -29.25 1 95.06 350 TRP A O 1
ATOM 2758 N N . SER A 1 351 ? 10.93 -18.75 -27.469 1 95.44 351 SER A N 1
ATOM 2759 C CA . SER A 1 351 ? 9.789 -18.297 -28.266 1 95.44 351 SER A CA 1
ATOM 2760 C C . SER A 1 351 ? 9.375 -16.891 -27.859 1 95.44 351 SER A C 1
ATOM 2762 O O . SER A 1 351 ? 9.383 -16.547 -26.672 1 95.44 351 SER A O 1
ATOM 2764 N N . GLU A 1 352 ? 8.984 -16.062 -28.844 1 94.12 352 GLU A N 1
ATOM 2765 C CA . GLU A 1 352 ? 8.531 -14.695 -28.594 1 94.12 352 GLU A CA 1
ATOM 2766 C C . GLU A 1 352 ? 7.184 -14.43 -29.25 1 94.12 352 GLU A C 1
ATOM 2768 O O . GLU A 1 352 ? 6.93 -14.883 -30.359 1 94.12 352 GLU A O 1
ATOM 2773 N N . HIS A 1 353 ? 6.395 -13.773 -28.562 1 93.75 353 HIS A N 1
ATOM 2774 C CA . HIS A 1 353 ? 5.07 -13.414 -29.062 1 93.75 353 HIS A CA 1
ATOM 2775 C C . HIS A 1 353 ? 4.738 -11.961 -28.75 1 93.75 353 HIS A C 1
ATOM 2777 O O . HIS A 1 353 ? 5.043 -11.469 -27.672 1 93.75 353 HIS A O 1
ATOM 2783 N N . ALA A 1 354 ? 4.031 -11.242 -29.656 1 89.88 354 ALA A N 1
ATOM 2784 C CA . ALA A 1 354 ? 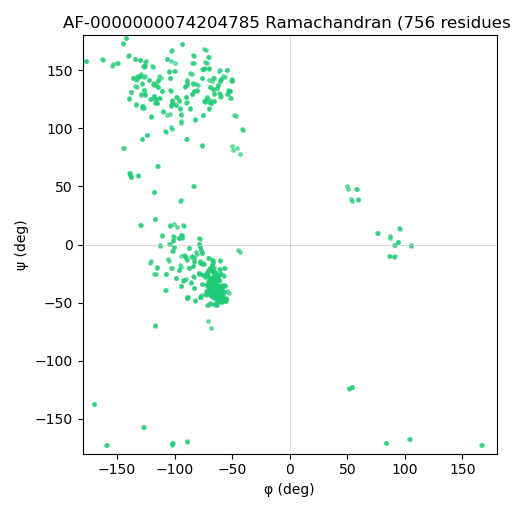3.682 -9.836 -29.484 1 89.88 354 ALA A CA 1
ATOM 2785 C C . ALA A 1 354 ? 2.424 -9.68 -28.641 1 89.88 354 ALA A C 1
ATOM 2787 O O . ALA A 1 354 ? 2.141 -8.594 -28.125 1 89.88 354 ALA A O 1
ATOM 2788 N N . VAL A 1 355 ? 1.705 -10.781 -28.453 1 91.12 355 VAL A N 1
ATOM 2789 C CA . VAL A 1 355 ? 0.463 -10.75 -27.688 1 91.12 355 VAL A CA 1
ATOM 2790 C C . VAL A 1 355 ? 0.698 -11.328 -26.297 1 91.12 355 VAL A C 1
ATOM 2792 O O . VAL A 1 355 ? 1.743 -11.93 -26.031 1 91.12 355 VAL A O 1
ATOM 2795 N N . GLY A 1 356 ? -0.252 -11.125 -25.406 1 93.75 356 GLY A N 1
ATOM 2796 C CA . GLY A 1 356 ? -0.162 -11.688 -24.062 1 93.75 356 GLY A CA 1
ATOM 2797 C C . GLY A 1 356 ? 0.659 -10.836 -23.109 1 93.75 356 GLY A C 1
ATOM 2798 O O . GLY A 1 356 ? 0.972 -9.68 -23.422 1 93.75 356 GLY A O 1
ATOM 2799 N N . GLY A 1 357 ? 0.923 -11.445 -21.922 1 95.06 357 GLY A N 1
ATOM 2800 C CA . GLY A 1 357 ? 1.661 -10.734 -20.891 1 95.06 357 GLY A CA 1
ATOM 2801 C C . GLY A 1 357 ? 2.072 -11.633 -19.734 1 95.06 357 GLY A C 1
ATOM 2802 O O . GLY A 1 357 ? 2.592 -12.734 -19.953 1 95.06 357 GLY A O 1
ATOM 2803 N N . HIS A 1 358 ? 1.911 -11.133 -18.562 1 96.31 358 HIS A N 1
ATOM 2804 C CA . HIS A 1 358 ? 2.467 -11.719 -17.344 1 96.31 358 HIS A CA 1
ATOM 2805 C C . HIS A 1 358 ? 1.725 -12.992 -16.969 1 96.31 358 HIS A C 1
ATOM 2807 O O . HIS A 1 358 ? 2.266 -13.836 -16.25 1 96.31 358 HIS A O 1
ATOM 2813 N N . PHE A 1 359 ? 0.446 -13.133 -17.406 1 97.88 359 PHE A N 1
ATOM 2814 C CA . PHE A 1 359 ? -0.377 -14.281 -17.062 1 97.88 359 PHE A CA 1
ATOM 2815 C C . PHE A 1 359 ? -0.71 -15.102 -18.297 1 97.88 359 PHE A C 1
ATOM 2817 O O . PHE A 1 359 ? -1.883 -15.305 -18.625 1 97.88 359 PHE A O 1
ATOM 2824 N N . PRO A 1 360 ? 0.311 -15.711 -18.828 1 97.5 360 PRO A N 1
ATOM 2825 C CA . PRO A 1 360 ? 0.102 -16.344 -20.141 1 97.5 360 PRO A CA 1
ATOM 2826 C C . PRO A 1 360 ? -0.876 -17.516 -20.078 1 97.5 360 PRO A C 1
ATOM 2828 O O . PRO A 1 360 ? -1.569 -17.781 -21.062 1 97.5 360 PRO A O 1
ATOM 2831 N N . ALA A 1 361 ? -0.966 -18.203 -18.953 1 98.44 361 ALA A N 1
ATOM 2832 C CA . ALA A 1 361 ? -1.899 -19.312 -18.828 1 98.44 361 ALA A CA 1
ATOM 2833 C C . ALA A 1 361 ? -3.346 -18.828 -18.906 1 98.44 361 ALA A C 1
ATOM 2835 O O . ALA A 1 361 ? -4.242 -19.594 -19.281 1 98.44 361 ALA A O 1
ATOM 2836 N N . MET A 1 362 ? -3.598 -17.562 -18.578 1 98.38 362 MET A N 1
ATOM 2837 C CA . MET A 1 362 ? -4.938 -16.984 -18.625 1 98.38 362 MET A CA 1
ATOM 2838 C C . MET A 1 362 ? -5.141 -16.188 -19.906 1 98.38 362 MET A C 1
ATOM 2840 O O . MET A 1 362 ? -6.258 -16.109 -20.422 1 98.38 362 MET A O 1
ATOM 2844 N N . GLU A 1 363 ? -4.066 -15.633 -20.453 1 97.81 363 GLU A N 1
ATOM 2845 C CA . GLU A 1 363 ? -4.156 -14.742 -21.594 1 97.81 363 GLU A CA 1
ATOM 2846 C C . GLU A 1 363 ? -4.082 -15.516 -22.906 1 97.81 363 GLU A C 1
ATOM 2848 O O . GLU A 1 363 ? -4.844 -15.25 -23.844 1 97.81 363 GLU A O 1
ATOM 2853 N N . GLU A 1 364 ? -3.139 -16.453 -22.969 1 96.94 364 GLU A N 1
ATOM 2854 C CA . GLU A 1 364 ? -2.834 -17.172 -24.203 1 96.94 364 GLU A CA 1
ATOM 2855 C C . GLU A 1 364 ? -2.578 -18.656 -23.922 1 96.94 364 GLU A C 1
ATOM 2857 O O . GLU A 1 364 ? -1.518 -19.172 -24.266 1 96.94 364 GLU A O 1
ATOM 2862 N N . PRO A 1 365 ? -3.607 -19.359 -23.375 1 98.12 365 PRO A N 1
ATOM 2863 C CA . PRO A 1 365 ? -3.375 -20.734 -22.922 1 98.12 365 PRO A CA 1
ATOM 2864 C C . PRO A 1 365 ? -2.986 -21.672 -24.062 1 98.12 365 PRO A C 1
ATOM 2866 O O . PRO A 1 365 ? -2.164 -22.578 -23.875 1 98.12 365 PRO A O 1
ATOM 2869 N N . GLU A 1 366 ? -3.523 -21.516 -25.281 1 98.38 366 GLU A N 1
ATOM 2870 C CA . GLU A 1 366 ? -3.199 -22.391 -26.391 1 98.38 366 GLU A CA 1
ATOM 2871 C C . GLU A 1 366 ? -1.753 -22.203 -26.844 1 98.38 366 GLU A C 1
ATOM 2873 O O . GLU A 1 366 ? -1.053 -23.172 -27.125 1 98.38 366 GLU A O 1
ATOM 2878 N N . ILE A 1 367 ? -1.341 -20.938 -26.891 1 98 367 ILE A N 1
ATOM 2879 C CA . ILE A 1 367 ? 0.032 -20.625 -27.281 1 98 367 ILE A CA 1
ATOM 2880 C C . ILE A 1 367 ? 0.999 -21.203 -26.25 1 98 367 ILE A C 1
ATOM 2882 O O . ILE A 1 367 ? 1.992 -21.844 -26.609 1 98 367 ILE A O 1
ATOM 2886 N N . LEU A 1 368 ? 0.709 -21.016 -24.984 1 98.62 368 LEU A N 1
ATOM 2887 C CA . LEU A 1 368 ? 1.566 -21.5 -23.906 1 98.62 368 LEU A CA 1
ATOM 2888 C C . LEU A 1 368 ? 1.636 -23.016 -23.922 1 98.62 368 LEU A C 1
ATOM 2890 O O . LEU A 1 368 ? 2.723 -23.594 -23.828 1 98.62 368 LEU A O 1
ATOM 2894 N N . ALA A 1 369 ? 0.486 -23.688 -24.047 1 98.75 369 ALA A N 1
ATOM 2895 C CA . ALA A 1 369 ? 0.434 -25.156 -24.031 1 98.75 369 ALA A CA 1
ATOM 2896 C C . ALA A 1 369 ? 1.238 -25.734 -25.188 1 98.75 369 ALA A C 1
ATOM 2898 O O . ALA A 1 369 ? 1.978 -26.703 -25.016 1 98.75 369 ALA A O 1
ATOM 2899 N N . ALA A 1 370 ? 1.056 -25.141 -26.359 1 98.62 370 ALA A N 1
ATOM 2900 C CA . ALA A 1 370 ? 1.77 -25.625 -27.547 1 98.62 370 ALA A CA 1
ATOM 2901 C C . ALA A 1 370 ? 3.279 -25.516 -27.344 1 98.62 370 ALA A C 1
ATOM 2903 O O . ALA A 1 370 ? 4.023 -26.406 -27.75 1 98.62 370 ALA A O 1
ATOM 2904 N N . ASP A 1 371 ? 3.703 -24.453 -26.766 1 98.62 371 ASP A N 1
ATOM 2905 C CA . ASP A 1 371 ? 5.133 -24.234 -26.562 1 98.62 371 ASP A CA 1
ATOM 2906 C C . ASP A 1 371 ? 5.699 -25.203 -25.531 1 98.62 371 ASP A C 1
ATOM 2908 O O . ASP A 1 371 ? 6.797 -25.734 -25.719 1 98.62 371 ASP A O 1
ATOM 2912 N N . ILE A 1 372 ? 4.988 -25.422 -24.422 1 98.75 372 ILE A N 1
ATOM 2913 C CA . ILE A 1 372 ? 5.395 -26.375 -23.391 1 98.75 372 ILE A CA 1
ATOM 2914 C C . ILE A 1 372 ? 5.508 -27.766 -24 1 98.75 372 ILE A C 1
ATOM 2916 O O . ILE A 1 372 ? 6.52 -28.453 -23.828 1 98.75 372 ILE A O 1
ATOM 2920 N N . ARG A 1 373 ? 4.562 -28.188 -24.781 1 98.25 373 ARG A N 1
ATOM 2921 C CA . ARG A 1 373 ? 4.547 -29.516 -25.406 1 98.25 373 ARG A CA 1
ATOM 2922 C C . ARG A 1 373 ? 5.715 -29.672 -26.375 1 98.25 373 ARG A C 1
ATOM 2924 O O . ARG A 1 373 ? 6.398 -30.703 -26.359 1 98.25 373 ARG A O 1
ATOM 2931 N N . ALA A 1 374 ? 5.91 -28.641 -27.172 1 98.12 374 ALA A N 1
ATOM 2932 C CA . ALA A 1 374 ? 6.977 -28.703 -28.172 1 98.12 374 ALA A CA 1
ATOM 2933 C C . ALA A 1 374 ? 8.344 -28.859 -27.5 1 98.12 374 ALA A C 1
ATOM 2935 O O . ALA A 1 374 ? 9.156 -29.688 -27.938 1 98.12 374 ALA A O 1
ATOM 2936 N N . PHE A 1 375 ? 8.586 -28.141 -26.5 1 98.44 375 PHE A N 1
ATOM 2937 C CA . PHE A 1 375 ? 9.883 -28.172 -25.812 1 98.44 375 PHE A CA 1
ATOM 2938 C C . PHE A 1 375 ? 10.133 -29.531 -25.203 1 98.44 375 PHE A C 1
ATOM 2940 O O . PHE A 1 375 ? 11.172 -30.156 -25.438 1 98.44 375 PHE A O 1
ATOM 2947 N N . PHE A 1 376 ? 9.164 -30.047 -24.406 1 97.81 376 PHE A N 1
ATOM 2948 C CA . PHE A 1 376 ? 9.414 -31.266 -23.656 1 97.81 376 PHE A CA 1
ATOM 2949 C C . PHE A 1 376 ? 9.367 -32.469 -24.578 1 97.81 376 PHE A C 1
ATOM 2951 O O . PHE A 1 376 ? 10.023 -33.5 -24.312 1 97.81 376 PHE A O 1
ATOM 2958 N N . ALA A 1 377 ? 8.625 -32.406 -25.703 1 96.5 377 ALA A N 1
ATOM 2959 C CA . ALA A 1 377 ? 8.68 -33.469 -26.719 1 96.5 377 ALA A CA 1
ATOM 2960 C C . ALA A 1 377 ? 10.086 -33.594 -27.312 1 96.5 377 ALA A C 1
ATOM 2962 O O . ALA A 1 377 ? 10.508 -34.688 -27.703 1 96.5 377 ALA A O 1
ATOM 2963 N N . SER A 1 378 ? 10.758 -32.5 -27.312 1 95.56 378 SER A N 1
ATOM 2964 C CA . SER A 1 378 ? 12.094 -32.5 -27.906 1 95.56 378 SER A CA 1
ATOM 2965 C C . SER A 1 378 ? 13.117 -33.125 -26.953 1 95.56 378 SER A C 1
ATOM 2967 O O . SER A 1 378 ? 14.227 -33.469 -27.375 1 95.56 378 SER A O 1
ATOM 2969 N N . LEU A 1 379 ? 12.789 -33.312 -25.656 1 94.12 379 LEU A N 1
ATOM 2970 C CA . LEU A 1 379 ? 13.719 -33.844 -24.672 1 94.12 379 LEU A CA 1
ATOM 2971 C C . LEU A 1 379 ? 13.547 -35.344 -24.516 1 94.12 379 LEU A C 1
ATOM 2973 O O . LEU A 1 379 ? 14.367 -36 -23.875 1 94.12 379 LEU A O 1
ATOM 2977 N N . THR A 1 380 ? 12.469 -35.906 -24.938 1 77.44 380 THR A N 1
ATOM 2978 C CA . THR A 1 380 ? 12.211 -37.344 -24.828 1 77.44 380 THR A CA 1
ATOM 2979 C C . THR A 1 380 ? 12.414 -38.031 -26.188 1 77.44 380 THR A C 1
ATOM 2981 O O . THR A 1 380 ? 12.289 -37.375 -27.234 1 77.44 380 THR A O 1
ATOM 2984 N N . MET B 1 1 ? -16.125 34.188 -13.18 1 36.09 1 MET B N 1
ATOM 2985 C CA . MET B 1 1 ? -16.469 33.406 -12.008 1 36.09 1 MET B CA 1
ATOM 2986 C C . MET B 1 1 ? -16.375 34.219 -10.734 1 36.09 1 MET B C 1
ATOM 2988 O O . MET B 1 1 ? -15.297 34.75 -10.406 1 36.09 1 MET B O 1
ATOM 2992 N N . THR B 1 2 ? -17.266 34.812 -10.289 1 45.28 2 THR B N 1
ATOM 2993 C CA . THR B 1 2 ? -17.453 35.562 -9.055 1 45.28 2 THR B CA 1
ATOM 2994 C C . THR B 1 2 ? -16.922 34.781 -7.859 1 45.28 2 THR B C 1
ATOM 2996 O O . THR B 1 2 ? -17.391 33.688 -7.57 1 45.28 2 THR B O 1
ATOM 2999 N N . GLU B 1 3 ? -15.547 34.844 -7.555 1 60 3 GLU B N 1
ATOM 3000 C CA . GLU B 1 3 ? -14.789 34.062 -6.578 1 60 3 GLU B CA 1
ATOM 3001 C C . GLU B 1 3 ? -15.469 34.094 -5.215 1 60 3 GLU B C 1
ATOM 3003 O O . GLU B 1 3 ? -15.672 35.156 -4.629 1 60 3 GLU B O 1
ATOM 3008 N N . ASN B 1 4 ? -16.438 33.281 -4.848 1 72 4 ASN B N 1
ATOM 3009 C CA . ASN B 1 4 ? -17.062 33.062 -3.543 1 72 4 ASN B CA 1
ATOM 3010 C C . ASN B 1 4 ? -16.016 33.062 -2.424 1 72 4 ASN B C 1
ATOM 3012 O O . ASN B 1 4 ? -15.242 32.125 -2.293 1 72 4 ASN B O 1
ATOM 3016 N N . THR B 1 5 ? -15.906 34.281 -1.731 1 87.62 5 THR B N 1
ATOM 3017 C CA . THR B 1 5 ? -14.922 34.406 -0.665 1 87.62 5 THR B CA 1
ATOM 3018 C C . THR B 1 5 ? -15.578 34.25 0.703 1 87.62 5 THR B C 1
ATOM 3020 O O . THR B 1 5 ? -14.992 34.594 1.727 1 87.62 5 THR B O 1
ATOM 3023 N N . ALA B 1 6 ? -16.703 33.719 0.719 1 93.19 6 ALA B N 1
ATOM 3024 C CA . ALA B 1 6 ? -17.484 33.625 1.956 1 93.19 6 ALA B CA 1
ATOM 3025 C C . ALA B 1 6 ? -16.828 32.625 2.926 1 93.19 6 ALA B C 1
ATOM 3027 O O . ALA B 1 6 ? -16.312 31.578 2.512 1 93.19 6 ALA B O 1
ATOM 3028 N N . LEU B 1 7 ? -16.734 33 4.211 1 97.31 7 LEU B N 1
ATOM 3029 C CA . LEU B 1 7 ? -16.438 32.094 5.32 1 97.31 7 LEU B CA 1
ATOM 3030 C C . LEU B 1 7 ? -17.719 31.594 5.969 1 97.31 7 LEU B C 1
ATOM 3032 O O . LEU B 1 7 ? -18.453 32.375 6.586 1 97.31 7 LEU B O 1
ATOM 3036 N N . THR B 1 8 ? -18.016 30.328 5.82 1 98.25 8 THR B N 1
ATOM 3037 C CA . THR B 1 8 ? -19.25 29.75 6.324 1 98.25 8 THR B CA 1
ATOM 3038 C C . THR B 1 8 ? -19 29 7.625 1 98.25 8 THR B C 1
ATOM 3040 O O . THR B 1 8 ? -18.172 28.094 7.68 1 98.25 8 THR B O 1
ATOM 3043 N N . PRO B 1 9 ? -19.719 29.438 8.711 1 98.38 9 PRO B N 1
ATOM 3044 C CA . PRO B 1 9 ? -19.547 28.672 9.953 1 98.38 9 PRO B CA 1
ATOM 3045 C C . PRO B 1 9 ? -19.75 27.172 9.758 1 98.38 9 PRO B C 1
ATOM 3047 O O . PRO B 1 9 ? -20.625 26.766 9 1 98.38 9 PRO B O 1
ATOM 3050 N N . PHE B 1 10 ? -18.938 26.406 10.445 1 98.62 10 PHE B N 1
ATOM 3051 C CA . PHE B 1 10 ? -18.969 24.953 10.312 1 98.62 10 PHE B CA 1
ATOM 3052 C C . PHE B 1 10 ? -18.969 24.281 11.68 1 98.62 10 PHE B C 1
ATOM 3054 O O . PHE B 1 10 ? -18.266 24.734 12.594 1 98.62 10 PHE B O 1
ATOM 3061 N N . ARG B 1 11 ? -19.781 23.312 11.836 1 98.56 11 ARG B N 1
ATOM 3062 C CA . ARG B 1 11 ? -19.797 22.469 13.031 1 98.56 11 ARG B CA 1
ATOM 3063 C C . ARG B 1 11 ? -19.766 20.984 12.672 1 98.56 11 ARG B C 1
ATOM 3065 O O . ARG B 1 11 ? -20.531 20.531 11.82 1 98.56 11 ARG B O 1
ATOM 3072 N N . ILE B 1 12 ? -18.844 20.25 13.273 1 98.81 12 ILE B N 1
ATOM 3073 C CA . ILE B 1 12 ? -18.75 18.812 13.039 1 98.81 12 ILE B CA 1
ATOM 3074 C C . ILE B 1 12 ? -20 18.109 13.586 1 98.81 12 ILE B C 1
ATOM 3076 O O . ILE B 1 12 ? -20.375 18.328 14.742 1 98.81 12 ILE B O 1
ATOM 3080 N N . ALA B 1 13 ? -20.641 17.422 12.805 1 98.69 13 ALA B N 1
ATOM 3081 C CA . ALA B 1 13 ? -21.828 16.656 13.18 1 98.69 13 ALA B CA 1
ATOM 3082 C C . ALA B 1 13 ? -21.906 15.344 12.422 1 98.69 13 ALA B C 1
ATOM 3084 O O . ALA B 1 13 ? -22.688 15.211 11.469 1 98.69 13 ALA B O 1
ATOM 3085 N N . VAL B 1 14 ? -21.234 14.32 12.867 1 98.69 14 VAL B N 1
ATOM 3086 C CA . VAL B 1 14 ? -21.234 13 12.242 1 98.69 14 VAL B CA 1
ATOM 3087 C C . VAL B 1 14 ? -22.562 12.297 12.531 1 98.69 14 VAL B C 1
ATOM 3089 O O . VAL B 1 14 ? -22.969 12.156 13.688 1 98.69 14 VAL B O 1
ATOM 3092 N N . PRO B 1 15 ? -23.25 11.898 11.539 1 98.62 15 PRO B N 1
ATOM 3093 C CA . PRO B 1 15 ? -24.531 11.211 11.773 1 98.62 15 PRO B CA 1
ATOM 3094 C C . PRO B 1 15 ? -24.359 9.938 12.609 1 98.62 15 PRO B C 1
ATOM 3096 O O . PRO B 1 15 ? -23.375 9.219 12.453 1 98.62 15 PRO B O 1
ATOM 3099 N N . GLN B 1 16 ? -25.344 9.719 13.469 1 98.56 16 GLN B N 1
ATOM 3100 C CA . GLN B 1 16 ? -25.312 8.523 14.297 1 98.56 16 GLN B CA 1
ATOM 3101 C C . GLN B 1 16 ? -25.219 7.262 13.438 1 98.56 16 GLN B C 1
ATOM 3103 O O . GLN B 1 16 ? -24.562 6.293 13.82 1 98.56 16 GLN B O 1
ATOM 3108 N N . ALA B 1 17 ? -25.828 7.234 12.289 1 98.56 17 ALA B N 1
ATOM 3109 C CA . ALA B 1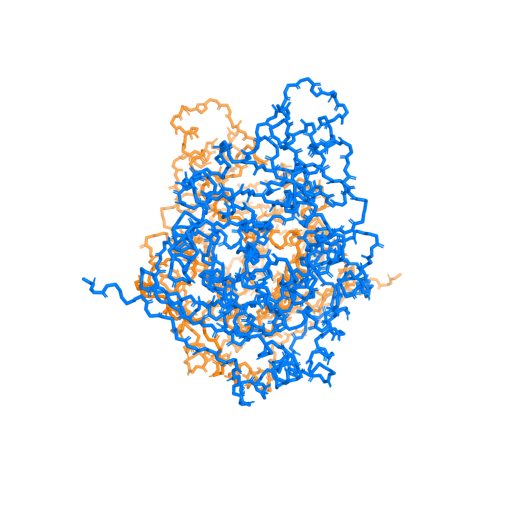 17 ? -25.797 6.09 11.383 1 98.56 17 ALA B CA 1
ATOM 3110 C C . ALA B 1 17 ? -24.375 5.758 10.961 1 98.56 17 ALA B C 1
ATOM 3112 O O . ALA B 1 17 ? -24.031 4.59 10.766 1 98.56 17 ALA B O 1
ATOM 3113 N N . ASP B 1 18 ? -23.547 6.781 10.766 1 98.38 18 ASP B N 1
ATOM 3114 C CA . ASP B 1 18 ? -22.156 6.566 10.391 1 98.38 18 ASP B CA 1
ATOM 3115 C C . ASP B 1 18 ? -21.359 5.957 11.547 1 98.38 18 ASP B C 1
ATOM 3117 O O . ASP B 1 18 ? -20.484 5.121 11.328 1 98.38 18 ASP B O 1
ATOM 3121 N N . LEU B 1 19 ? -21.609 6.395 12.727 1 98.62 19 LEU B N 1
ATOM 3122 C CA . LEU B 1 19 ? -20.969 5.809 13.898 1 98.62 19 LEU B CA 1
ATOM 3123 C C . LEU B 1 19 ? -21.391 4.352 14.07 1 98.62 19 LEU B C 1
ATOM 3125 O O . LEU B 1 19 ? -20.562 3.498 14.406 1 98.62 19 LEU B O 1
ATOM 3129 N N . ASP B 1 20 ? -22.719 4.078 13.891 1 98.62 20 ASP B N 1
ATOM 3130 C CA . ASP B 1 20 ? -23.219 2.711 13.992 1 98.62 20 ASP B CA 1
ATOM 3131 C C . ASP B 1 20 ? -22.562 1.806 12.961 1 98.62 20 ASP B C 1
ATOM 3133 O O . ASP B 1 20 ? -22.203 0.663 13.258 1 98.62 20 ASP B O 1
ATOM 3137 N N . ASP B 1 21 ? -22.422 2.318 11.805 1 98.44 21 ASP B N 1
ATOM 3138 C CA . ASP B 1 21 ? -21.766 1.558 10.742 1 98.44 21 ASP B CA 1
ATOM 3139 C C . ASP B 1 21 ? -20.312 1.247 11.102 1 98.44 21 ASP B C 1
ATOM 3141 O O . ASP B 1 21 ? -19.844 0.133 10.875 1 98.44 21 ASP B O 1
ATOM 3145 N N . LEU B 1 22 ? -19.609 2.27 11.602 1 98.81 22 LEU B N 1
ATOM 3146 C CA . LEU B 1 22 ? -18.25 2.051 12.047 1 98.81 22 LEU B CA 1
ATOM 3147 C C . LEU B 1 22 ? -18.172 0.938 13.086 1 98.81 22 LEU B C 1
ATOM 3149 O O . LEU B 1 22 ? -17.359 0.023 12.969 1 98.81 22 LEU B O 1
ATOM 3153 N N . HIS B 1 23 ? -19 0.978 14.078 1 98.75 23 HIS B N 1
ATOM 3154 C CA . HIS B 1 23 ? -19 -0.008 15.156 1 98.75 23 HIS B CA 1
ATOM 3155 C C . HIS B 1 23 ? -19.328 -1.4 14.625 1 98.75 23 HIS B C 1
ATOM 3157 O O . HIS B 1 23 ? -18.719 -2.387 15.039 1 98.75 23 HIS B O 1
ATOM 3163 N N . ASP B 1 24 ? -20.297 -1.444 13.75 1 98.44 24 ASP B N 1
ATOM 3164 C CA . ASP B 1 24 ? -20.672 -2.723 13.156 1 98.44 24 ASP B CA 1
ATOM 3165 C C . ASP B 1 24 ? -19.516 -3.328 12.367 1 98.44 24 ASP B C 1
ATOM 3167 O O . ASP B 1 24 ? -19.234 -4.52 12.484 1 98.44 24 ASP B O 1
ATOM 3171 N N . ARG B 1 25 ? -18.859 -2.527 11.57 1 98.62 25 ARG B N 1
ATOM 3172 C CA . ARG B 1 25 ? -17.734 -3 10.773 1 98.62 25 ARG B CA 1
ATOM 3173 C C . ARG B 1 25 ? -16.578 -3.455 11.672 1 98.62 25 ARG B C 1
ATOM 3175 O O . ARG B 1 25 ? -15.953 -4.484 11.406 1 98.62 25 ARG B O 1
ATOM 3182 N N . LEU B 1 26 ? -16.312 -2.674 12.68 1 98.81 26 LEU B N 1
ATOM 3183 C CA . LEU B 1 26 ? -15.25 -3.07 13.602 1 98.81 26 LEU B CA 1
ATOM 3184 C C . LEU B 1 26 ? -15.602 -4.383 14.297 1 98.81 26 LEU B C 1
ATOM 3186 O O . LEU B 1 26 ? -14.727 -5.227 14.516 1 98.81 26 LEU B O 1
ATOM 3190 N N . ALA B 1 27 ? -16.875 -4.562 14.633 1 98.5 27 ALA B N 1
ATOM 3191 C CA . ALA B 1 27 ? -17.312 -5.781 15.305 1 98.5 27 ALA B CA 1
ATOM 3192 C C . ALA B 1 27 ? -17.172 -6.996 14.391 1 98.5 27 ALA B C 1
ATOM 3194 O O . ALA B 1 27 ? -16.938 -8.109 14.867 1 98.5 27 ALA B O 1
ATOM 3195 N N . ARG B 1 28 ? -17.234 -6.766 13.117 1 97.69 28 ARG B N 1
ATOM 3196 C CA . ARG B 1 28 ? -17.203 -7.859 12.148 1 97.69 28 ARG B CA 1
ATOM 3197 C C . ARG B 1 28 ? -15.836 -7.949 11.477 1 97.69 28 ARG B C 1
ATOM 3199 O O . ARG B 1 28 ? -15.695 -8.586 10.43 1 97.69 28 ARG B O 1
ATOM 3206 N N . THR B 1 29 ? -14.898 -7.328 12.07 1 98.44 29 THR B N 1
ATOM 3207 C CA . THR B 1 29 ? -13.562 -7.305 11.484 1 98.44 29 THR B CA 1
ATOM 3208 C C . THR B 1 29 ? -13.094 -8.719 11.141 1 98.44 29 THR B C 1
ATOM 3210 O O . THR B 1 29 ? -13.141 -9.609 11.992 1 98.44 29 THR B O 1
ATOM 3213 N N . ARG B 1 30 ? -12.703 -8.906 9.914 1 98.25 30 ARG B N 1
ATOM 3214 C CA . ARG B 1 30 ? -12 -10.125 9.5 1 98.25 30 ARG B CA 1
ATOM 3215 C C . ARG B 1 30 ? -10.492 -9.961 9.656 1 98.25 30 ARG B C 1
ATOM 3217 O O . ARG B 1 30 ? -9.891 -9.055 9.07 1 98.25 30 ARG B O 1
ATOM 3224 N N . ARG B 1 31 ? -9.891 -10.805 10.414 1 97.75 31 ARG B N 1
ATOM 3225 C CA . ARG B 1 31 ? -8.469 -10.68 10.727 1 97.75 31 ARG B CA 1
ATOM 3226 C C . ARG B 1 31 ? -7.648 -11.703 9.945 1 97.75 31 ARG B C 1
ATOM 3228 O O . ARG B 1 31 ? -8.141 -12.773 9.602 1 97.75 31 ARG B O 1
ATOM 3235 N N . PRO B 1 32 ? -6.387 -11.312 9.617 1 98.19 32 PRO B N 1
ATOM 3236 C CA . PRO B 1 32 ? -5.48 -12.32 9.07 1 98.19 32 PRO B CA 1
ATOM 3237 C C . PRO B 1 32 ? -5.344 -13.547 9.977 1 98.19 32 PRO B C 1
ATOM 3239 O O . PRO B 1 32 ? -5.492 -13.438 11.195 1 98.19 32 PRO B O 1
ATOM 3242 N N . LEU B 1 33 ? -5.094 -14.688 9.328 1 97.81 33 LEU B N 1
ATOM 3243 C CA . LEU B 1 33 ? -4.809 -15.875 10.133 1 97.81 33 LEU B CA 1
ATOM 3244 C C . LEU B 1 33 ? -3.492 -15.719 10.883 1 97.81 33 LEU B C 1
ATOM 3246 O O . LEU B 1 33 ? -2.504 -15.242 10.328 1 97.81 33 LEU B O 1
ATOM 3250 N N . PRO B 1 34 ? -3.533 -16.047 12.125 1 95.62 34 PRO B N 1
ATOM 3251 C CA . PRO B 1 34 ? -2.314 -15.883 12.914 1 95.62 34 PRO B CA 1
ATOM 3252 C C . PRO B 1 34 ? -1.147 -16.719 12.391 1 95.62 34 PRO B C 1
ATOM 3254 O O . PRO B 1 34 ? -1.347 -17.844 11.938 1 95.62 34 PRO B O 1
ATOM 3257 N N . VAL B 1 35 ? 0.015 -16.156 12.422 1 96.12 35 VAL B N 1
ATOM 3258 C CA . VAL B 1 35 ? 1.257 -16.859 12.117 1 96.12 35 VAL B CA 1
ATOM 3259 C C . VAL B 1 35 ? 1.991 -17.188 13.414 1 96.12 35 VAL B C 1
ATOM 3261 O O . VAL B 1 35 ? 2.373 -16.297 14.172 1 96.12 35 VAL B O 1
ATOM 3264 N N . PRO B 1 36 ? 2.203 -18.5 13.664 1 96.25 36 PRO B N 1
ATOM 3265 C CA . PRO B 1 36 ? 2.914 -18.859 14.891 1 96.25 36 PRO B CA 1
ATOM 3266 C C . PRO B 1 36 ? 4.234 -18.109 15.055 1 96.25 36 PRO B C 1
ATOM 3268 O O . PRO B 1 36 ? 4.977 -17.953 14.086 1 96.25 36 PRO B O 1
ATOM 3271 N N . GLY B 1 37 ? 4.449 -17.562 16.234 1 94.75 37 GLY B N 1
ATOM 3272 C CA . GLY B 1 37 ? 5.676 -16.844 16.547 1 94.75 37 GLY B CA 1
ATOM 3273 C C . GLY B 1 37 ? 5.566 -15.352 16.312 1 94.75 37 GLY B C 1
ATOM 3274 O O . GLY B 1 37 ? 6.516 -14.609 16.562 1 94.75 37 GLY B O 1
ATOM 3275 N N . ARG B 1 38 ? 4.422 -14.93 15.922 1 96.19 38 ARG B N 1
ATOM 3276 C CA . ARG B 1 38 ? 4.242 -13.508 15.625 1 96.19 38 ARG B CA 1
ATOM 3277 C C . ARG B 1 38 ? 3.209 -12.883 16.562 1 96.19 38 ARG B C 1
ATOM 3279 O O . ARG B 1 38 ? 2.381 -12.078 16.125 1 96.19 38 ARG B O 1
ATOM 3286 N N . ASP B 1 39 ? 3.295 -13.164 17.844 1 94.62 39 ASP B N 1
ATOM 3287 C CA . ASP B 1 39 ? 2.262 -12.75 18.781 1 94.62 39 ASP B CA 1
ATOM 3288 C C . ASP B 1 39 ? 2.701 -11.516 19.578 1 94.62 39 ASP B C 1
ATOM 3290 O O . ASP B 1 39 ? 1.909 -10.93 20.312 1 94.62 39 ASP B O 1
ATOM 3294 N N . ASP B 1 40 ? 3.955 -11.039 19.438 1 97.12 40 ASP B N 1
ATOM 3295 C CA . ASP B 1 40 ? 4.469 -9.891 20.188 1 97.12 40 ASP B CA 1
ATOM 3296 C C . ASP B 1 40 ? 3.811 -8.602 19.703 1 97.12 40 ASP B C 1
ATOM 3298 O O . ASP B 1 40 ? 4.023 -8.164 18.578 1 97.12 40 ASP B O 1
ATOM 3302 N N . ARG B 1 41 ? 3.09 -7.945 20.562 1 96.38 41 ARG B N 1
ATOM 3303 C CA . ARG B 1 41 ? 2.33 -6.75 20.203 1 96.38 41 ARG B CA 1
ATOM 3304 C C . ARG B 1 41 ? 3.26 -5.57 19.938 1 96.38 41 ARG B C 1
ATOM 3306 O O . ARG B 1 41 ? 2.83 -4.547 19.406 1 96.38 41 ARG B O 1
ATOM 3313 N N . THR B 1 42 ? 4.539 -5.703 20.281 1 97.25 42 THR B N 1
ATOM 3314 C CA . THR B 1 42 ? 5.477 -4.594 20.125 1 97.25 42 THR B CA 1
ATOM 3315 C C . THR B 1 42 ? 6.375 -4.812 18.906 1 97.25 42 THR B C 1
ATOM 3317 O O . THR B 1 42 ? 7.238 -3.98 18.609 1 97.25 42 THR B O 1
ATOM 3320 N N . ASP B 1 43 ? 6.199 -5.91 18.172 1 96.88 43 ASP B N 1
ATOM 3321 C CA . ASP B 1 43 ? 7.059 -6.203 17.031 1 96.88 43 ASP B CA 1
ATOM 3322 C C . ASP B 1 43 ? 6.496 -5.594 15.742 1 96.88 43 ASP B C 1
ATOM 3324 O O . ASP B 1 43 ? 5.82 -6.273 14.969 1 96.88 43 ASP B O 1
ATOM 3328 N N . PHE B 1 44 ? 6.906 -4.391 15.453 1 96.75 44 PHE B N 1
ATOM 3329 C CA . PHE B 1 44 ? 6.441 -3.672 14.273 1 96.75 44 PHE B CA 1
ATOM 3330 C C . PHE B 1 44 ? 7.379 -3.906 13.094 1 96.75 44 PHE B C 1
ATOM 3332 O O . PHE B 1 44 ? 7.34 -3.168 12.109 1 96.75 44 PHE B O 1
ATOM 3339 N N . SER B 1 45 ? 8.234 -4.914 13.109 1 94.56 45 SER B N 1
ATOM 3340 C CA . SER B 1 45 ? 9.258 -5.148 12.094 1 94.56 45 SER B CA 1
ATOM 3341 C C . SER B 1 45 ? 8.625 -5.449 10.734 1 94.56 45 SER B C 1
ATOM 3343 O O . SER B 1 45 ? 9.219 -5.164 9.695 1 94.56 45 SER B O 1
ATOM 3345 N N . ARG B 1 46 ? 7.383 -5.984 10.719 1 96.38 46 ARG B N 1
ATOM 3346 C CA . ARG B 1 46 ? 6.703 -6.32 9.477 1 96.38 46 ARG B CA 1
ATOM 3347 C C . ARG B 1 46 ? 5.438 -5.488 9.297 1 96.38 46 ARG B C 1
ATOM 3349 O O . ARG B 1 46 ? 4.512 -5.898 8.602 1 96.38 46 ARG B O 1
ATOM 3356 N N . GLY B 1 47 ? 5.367 -4.367 9.953 1 97.12 47 GLY B N 1
ATOM 3357 C CA . GLY B 1 47 ? 4.164 -3.561 10.047 1 97.12 47 GLY B CA 1
ATOM 3358 C C . GLY B 1 47 ? 3.463 -3.68 11.383 1 97.12 47 GLY B C 1
ATOM 3359 O O . GLY B 1 47 ? 4.047 -4.164 12.359 1 97.12 47 GLY B O 1
ATOM 3360 N N . ILE B 1 48 ? 2.289 -3.213 11.484 1 98.06 48 ILE B N 1
ATOM 3361 C CA . ILE B 1 48 ? 1.562 -3.213 12.75 1 98.06 48 ILE B CA 1
ATOM 3362 C C . ILE B 1 48 ? 1.21 -4.648 13.141 1 98.06 48 ILE B C 1
ATOM 3364 O O . ILE B 1 48 ? 0.586 -5.375 12.367 1 98.06 48 ILE B O 1
ATOM 3368 N N . PRO B 1 49 ? 1.662 -5.094 14.32 1 97.94 49 PRO B N 1
ATOM 3369 C CA . PRO B 1 49 ? 1.338 -6.461 14.727 1 97.94 49 PRO B CA 1
ATOM 3370 C C . PRO B 1 49 ? -0.154 -6.664 14.984 1 97.94 49 PRO B C 1
ATOM 3372 O O . PRO B 1 49 ? -0.818 -5.773 15.523 1 97.94 49 PRO B O 1
ATOM 3375 N N . GLN B 1 50 ? -0.638 -7.809 14.625 1 97.56 50 GLN B N 1
ATOM 3376 C CA . GLN B 1 50 ? -2.061 -8.117 14.727 1 97.56 50 GLN B CA 1
ATOM 3377 C C . GLN B 1 50 ? -2.562 -7.953 16.156 1 97.56 50 GLN B C 1
ATOM 3379 O O . GLN B 1 50 ? -3.676 -7.473 16.375 1 97.56 50 GLN B O 1
ATOM 3384 N N . ALA B 1 51 ? -1.744 -8.391 17.094 1 97.81 51 ALA B N 1
ATOM 3385 C CA . ALA B 1 51 ? -2.158 -8.312 18.5 1 97.81 51 ALA B CA 1
ATOM 3386 C C . ALA B 1 51 ? -2.453 -6.875 18.906 1 97.81 51 ALA B C 1
ATOM 3388 O O . ALA B 1 51 ? -3.48 -6.594 19.531 1 97.81 51 ALA B O 1
ATOM 3389 N N . TYR B 1 52 ? -1.593 -5.945 18.594 1 98.19 52 TYR B N 1
ATOM 3390 C CA . TYR B 1 52 ? -1.791 -4.539 18.922 1 98.19 52 TYR B CA 1
ATOM 3391 C C . TYR B 1 52 ? -2.967 -3.959 18.156 1 98.19 52 TYR B C 1
ATOM 3393 O O . TYR B 1 52 ? -3.779 -3.217 18.703 1 98.19 52 TYR B O 1
ATOM 3401 N N . LEU B 1 53 ? -3.037 -4.27 16.844 1 98.56 53 LEU B N 1
ATOM 3402 C CA . LEU B 1 53 ? -4.121 -3.773 16.016 1 98.56 53 LEU B CA 1
ATOM 3403 C C . LEU B 1 53 ? -5.477 -4.215 16.562 1 98.56 53 LEU B C 1
ATOM 3405 O O . LEU B 1 53 ? -6.426 -3.428 16.578 1 98.56 53 LEU B O 1
ATOM 3409 N N . THR B 1 54 ? -5.535 -5.453 16.969 1 98.12 54 THR B N 1
ATOM 3410 C CA . THR B 1 54 ? -6.77 -5.984 17.531 1 98.12 54 THR B CA 1
ATOM 3411 C C . THR B 1 54 ? -7.152 -5.223 18.797 1 98.12 54 THR B C 1
ATOM 3413 O O . THR B 1 54 ? -8.312 -4.836 18.969 1 98.12 54 THR B O 1
ATOM 3416 N N . GLU B 1 55 ? -6.176 -5.031 19.609 1 97.88 55 GLU B N 1
ATOM 3417 C CA . GLU B 1 55 ? -6.41 -4.289 20.844 1 97.88 55 GLU B CA 1
ATOM 3418 C C . GLU B 1 55 ? -6.922 -2.881 20.562 1 97.88 55 GLU B C 1
ATOM 3420 O O . GLU B 1 55 ? -7.906 -2.438 21.156 1 97.88 55 GLU B O 1
ATOM 3425 N N . LEU B 1 56 ? -6.254 -2.203 19.688 1 98.44 56 LEU B N 1
ATOM 3426 C CA . LEU B 1 56 ? -6.605 -0.827 19.344 1 98.44 56 LEU B CA 1
ATOM 3427 C C . LEU B 1 56 ? -7.977 -0.759 18.688 1 98.44 56 LEU B C 1
ATOM 3429 O O . LEU B 1 56 ? -8.766 0.145 18.984 1 98.44 56 LEU B O 1
ATOM 3433 N N . ALA B 1 57 ? -8.328 -1.697 17.812 1 98.69 57 ALA B N 1
ATOM 3434 C CA . ALA B 1 57 ? -9.625 -1.746 17.141 1 98.69 57 ALA B CA 1
ATOM 3435 C C . ALA B 1 57 ? -10.75 -2.014 18.125 1 98.69 57 ALA B C 1
ATOM 3437 O O . ALA B 1 57 ? -11.836 -1.438 18.016 1 98.69 57 ALA B O 1
ATOM 3438 N N . GLU B 1 58 ? -10.5 -2.867 19.062 1 98.56 58 GLU B N 1
ATOM 3439 C CA . GLU B 1 58 ? -11.508 -3.166 20.078 1 98.56 58 GLU B CA 1
ATOM 3440 C C . GLU B 1 58 ? -11.773 -1.95 20.969 1 98.56 58 GLU B C 1
ATOM 3442 O O . GLU B 1 58 ? -12.93 -1.66 21.297 1 98.56 58 GLU B O 1
ATOM 3447 N N . TYR B 1 59 ? -10.703 -1.288 21.344 1 98.69 59 TYR B N 1
ATOM 3448 C CA . TYR B 1 59 ? -10.883 -0.06 22.109 1 98.69 59 TYR B CA 1
ATOM 3449 C C . TYR B 1 59 ? -11.633 0.986 21.281 1 98.69 59 TYR B C 1
ATOM 3451 O O . TYR B 1 59 ? -12.5 1.687 21.797 1 98.69 59 TYR B O 1
ATOM 3459 N N . TRP B 1 60 ? -11.266 1.09 20 1 98.81 60 TRP B N 1
ATOM 3460 C CA . TRP B 1 60 ? -11.945 2.018 19.094 1 98.81 60 TRP B CA 1
ATOM 3461 C C . TRP B 1 60 ? -13.438 1.711 19.016 1 98.81 60 TRP B C 1
ATOM 3463 O O . TRP B 1 60 ? -14.258 2.625 18.969 1 98.81 60 TRP B O 1
ATOM 3473 N N . ARG B 1 61 ? -13.797 0.483 19.078 1 98.5 61 ARG B N 1
ATOM 3474 C CA . ARG B 1 61 ? -15.18 0.029 18.953 1 98.5 61 ARG B CA 1
ATOM 3475 C C . ARG B 1 61 ? -15.945 0.265 20.25 1 98.5 61 ARG B C 1
ATOM 3477 O O . ARG B 1 61 ? -17.062 0.785 20.219 1 98.5 61 ARG B O 1
ATOM 3484 N N . ASP B 1 62 ? -15.344 -0.068 21.391 1 97.69 62 ASP B N 1
ATOM 3485 C CA . ASP B 1 62 ? -16.125 -0.208 22.625 1 97.69 62 ASP B CA 1
ATOM 3486 C C . ASP B 1 62 ? -15.695 0.822 23.656 1 97.69 62 ASP B C 1
ATOM 3488 O O . ASP B 1 62 ? -16.438 1.117 24.594 1 97.69 62 ASP B O 1
ATOM 3492 N N . GLY B 1 63 ? -14.5 1.255 23.547 1 98.12 63 GLY B N 1
ATOM 3493 C CA . GLY B 1 63 ? -13.961 2.086 24.609 1 98.12 63 GLY B CA 1
ATOM 3494 C C . GLY B 1 63 ? -13.82 3.543 24.219 1 98.12 63 GLY B C 1
ATOM 3495 O O . GLY B 1 63 ? -13.789 4.426 25.078 1 98.12 63 GLY B O 1
ATOM 3496 N N . PHE B 1 64 ? -13.68 3.869 23 1 98.5 64 PHE B N 1
ATOM 3497 C CA . PHE B 1 64 ? -13.477 5.207 22.453 1 98.5 64 PHE B CA 1
ATOM 3498 C C . PHE B 1 64 ? -14.812 5.93 22.297 1 98.5 64 PHE B C 1
ATOM 3500 O O . PHE B 1 64 ? -15.766 5.379 21.75 1 98.5 64 PHE B O 1
ATOM 3507 N N . ASP B 1 65 ? -14.867 7.156 22.766 1 98.69 65 ASP B N 1
ATOM 3508 C CA . ASP B 1 65 ? -16.078 7.965 22.719 1 98.69 65 ASP B CA 1
ATOM 3509 C C . ASP B 1 65 ? -15.969 9.078 21.688 1 98.69 65 ASP B C 1
ATOM 3511 O O . ASP B 1 65 ? -15.555 10.195 22 1 98.69 65 ASP B O 1
ATOM 3515 N N . TRP B 1 66 ? -16.484 8.891 20.469 1 98.75 66 TRP B N 1
ATOM 3516 C CA . TRP B 1 66 ? -16.422 9.891 19.406 1 98.75 66 TRP B CA 1
ATOM 3517 C C . TRP B 1 66 ? -17.156 11.164 19.812 1 98.75 66 TRP B C 1
ATOM 3519 O O . TRP B 1 66 ? -16.688 12.273 19.531 1 98.75 66 TRP B O 1
ATOM 3529 N N . ARG B 1 67 ? -18.281 11.016 20.438 1 98.75 67 ARG B N 1
ATOM 3530 C CA . ARG B 1 67 ? -19.109 12.18 20.75 1 98.75 67 ARG B CA 1
ATOM 3531 C C . ARG B 1 67 ? -18.375 13.133 21.688 1 98.75 67 ARG B C 1
ATOM 3533 O O . ARG B 1 67 ? -18.484 14.352 21.562 1 98.75 67 ARG B O 1
ATOM 3540 N N . ALA B 1 68 ? -17.641 12.555 22.594 1 98.75 68 ALA B N 1
ATOM 3541 C CA . ALA B 1 68 ? -16.828 13.398 23.453 1 98.75 68 ALA B CA 1
ATOM 3542 C C . ALA B 1 68 ? -15.758 14.141 22.656 1 98.75 68 ALA B C 1
ATOM 3544 O O . ALA B 1 68 ? -15.5 15.32 22.891 1 98.75 68 ALA B O 1
ATOM 3545 N N . GLN B 1 69 ? -15.133 13.453 21.734 1 98.69 69 GLN B N 1
ATOM 3546 C CA . GLN B 1 69 ? -14.102 14.078 20.906 1 98.69 69 GLN B CA 1
ATOM 3547 C C . GLN B 1 69 ? -14.711 15.125 19.969 1 98.69 69 GLN B C 1
ATOM 3549 O O . GLN B 1 69 ? -14.133 16.203 19.781 1 98.69 69 GLN B O 1
ATOM 3554 N N . GLU B 1 70 ? -15.828 14.773 19.391 1 98.75 70 GLU B N 1
ATOM 3555 C CA . GLU B 1 70 ? -16.562 15.695 18.531 1 98.75 70 GLU B CA 1
ATOM 3556 C C . GLU B 1 70 ? -16.875 17 19.266 1 98.75 70 GLU B C 1
ATOM 3558 O O . GLU B 1 70 ? -16.688 18.094 18.719 1 98.75 70 GLU B O 1
ATOM 3563 N N . ALA B 1 71 ? -17.359 16.906 20.453 1 98.62 71 ALA B N 1
ATOM 3564 C CA . ALA B 1 71 ? -17.672 18.062 21.266 1 98.62 71 ALA B CA 1
ATOM 3565 C C . ALA B 1 71 ? -16.422 18.891 21.547 1 98.62 71 ALA B C 1
ATOM 3567 O O . ALA B 1 71 ? -16.453 20.125 21.5 1 98.62 71 ALA B O 1
ATOM 3568 N N . ALA B 1 72 ? -15.336 18.203 21.859 1 98.31 72 ALA B N 1
ATOM 3569 C CA . ALA B 1 72 ? -14.078 18.891 22.141 1 98.31 72 ALA B CA 1
ATOM 3570 C C . ALA B 1 72 ? -13.586 19.656 20.906 1 98.31 72 ALA B C 1
ATOM 3572 O O . ALA B 1 72 ? -13.094 20.781 21.031 1 98.31 72 ALA B O 1
ATOM 3573 N N . LEU B 1 73 ? -13.688 19.062 19.75 1 98.31 73 LEU B N 1
ATOM 3574 C CA . LEU B 1 73 ? -13.273 19.734 18.516 1 98.31 73 LEU B CA 1
ATOM 3575 C C . LEU B 1 73 ? -14.164 20.938 18.219 1 98.31 73 LEU B C 1
ATOM 3577 O O . LEU B 1 73 ? -13.688 21.953 17.703 1 98.31 73 LEU B O 1
ATOM 3581 N N . ASN B 1 74 ? -15.406 20.828 18.547 1 98.5 74 ASN B N 1
ATOM 3582 C CA . ASN B 1 74 ? -16.391 21.875 18.281 1 98.5 74 ASN B CA 1
ATOM 3583 C C . ASN B 1 74 ? -16.281 23.016 19.281 1 98.5 74 ASN B C 1
ATOM 3585 O O . ASN B 1 74 ? -17.031 23.984 19.219 1 98.5 74 ASN B O 1
ATOM 3589 N N . ALA B 1 75 ? -15.391 22.891 20.234 1 97.25 75 ALA B N 1
ATOM 3590 C CA . ALA B 1 75 ? -15.164 23.984 21.172 1 97.25 75 ALA B CA 1
ATOM 3591 C C . ALA B 1 75 ? -14.508 25.172 20.484 1 97.25 75 ALA B C 1
ATOM 3593 O O . ALA B 1 75 ? -14.57 26.297 20.984 1 97.25 75 ALA B O 1
ATOM 3594 N N . TYR B 1 76 ? -13.875 24.969 19.406 1 97.25 76 TYR B N 1
ATOM 3595 C CA . TYR B 1 76 ? -13.25 26.031 18.625 1 97.25 76 TYR B CA 1
ATOM 3596 C C . TYR B 1 76 ? -14.117 26.422 17.453 1 97.25 76 TYR B C 1
ATOM 3598 O O . TYR B 1 76 ? -14.875 25.609 16.922 1 97.25 76 TYR B O 1
ATOM 3606 N N . GLU B 1 77 ? -13.992 27.734 17.094 1 98.12 77 GLU B N 1
ATOM 3607 C CA . GLU B 1 77 ? -14.664 28.188 15.883 1 98.12 77 GLU B CA 1
ATOM 3608 C C . GLU B 1 77 ? -14.109 27.469 14.648 1 98.12 77 GLU B C 1
ATOM 3610 O O . GLU B 1 77 ? -12.891 27.281 14.531 1 98.12 77 GLU B O 1
ATOM 3615 N N . GLN B 1 78 ? -14.977 27 13.773 1 98.75 78 GLN B N 1
ATOM 3616 C CA . GLN B 1 78 ? -14.625 26.391 12.5 1 98.75 78 GLN B CA 1
ATOM 3617 C C . GLN B 1 78 ? -15.406 27.016 11.352 1 98.75 78 GLN B C 1
ATOM 3619 O O . GLN B 1 78 ? -16.578 27.391 11.523 1 98.75 78 GLN B O 1
ATOM 3624 N N . VAL B 1 79 ? -14.789 27.109 10.18 1 98.75 79 VAL B N 1
ATOM 3625 C CA . VAL B 1 79 ? -15.453 27.641 8.992 1 98.75 79 VAL B CA 1
ATOM 3626 C C . VAL B 1 79 ? -15.055 26.828 7.766 1 98.75 79 VAL B C 1
ATOM 3628 O O . VAL B 1 79 ? -14.086 26.062 7.812 1 98.75 79 VAL B O 1
ATOM 3631 N N . THR B 1 80 ? -15.789 26.922 6.723 1 98.56 80 THR B N 1
ATOM 3632 C CA . THR B 1 80 ? -15.391 26.453 5.398 1 98.56 80 THR B CA 1
ATOM 3633 C C . THR B 1 80 ? -15.359 27.625 4.41 1 98.56 80 THR B C 1
ATOM 3635 O O . THR B 1 80 ? -16.016 28.641 4.625 1 98.56 80 THR B O 1
ATOM 3638 N N . THR B 1 81 ? -14.602 27.516 3.465 1 98.44 81 THR B N 1
ATOM 3639 C CA . THR B 1 81 ? -14.523 28.469 2.357 1 98.44 81 THR B CA 1
ATOM 3640 C C . THR B 1 81 ? -14.117 27.766 1.068 1 98.44 81 THR B C 1
ATOM 3642 O O . THR B 1 81 ? -13.633 26.625 1.104 1 98.44 81 THR B O 1
ATOM 3645 N N . VAL B 1 82 ? -14.469 28.344 -0.069 1 98 82 VAL B N 1
ATOM 3646 C CA . VAL B 1 82 ? -14.164 27.719 -1.355 1 98 82 VAL B CA 1
ATOM 3647 C C . VAL B 1 82 ? -13.086 28.516 -2.076 1 98 82 VAL B C 1
ATOM 3649 O O . VAL B 1 82 ? -13.258 29.719 -2.344 1 98 82 VAL B O 1
ATOM 3652 N N . VAL B 1 83 ? -11.992 27.906 -2.23 1 97.75 83 VAL B N 1
ATOM 3653 C CA . VAL B 1 83 ? -10.898 28.5 -2.982 1 97.75 83 VAL B CA 1
ATOM 3654 C C . VAL B 1 83 ? -10.609 27.672 -4.23 1 97.75 83 VAL B C 1
ATOM 3656 O O . VAL B 1 83 ? -10.352 26.469 -4.141 1 97.75 83 VAL B O 1
ATOM 3659 N N . ASP B 1 84 ? -10.68 28.266 -5.457 1 95.38 84 ASP B N 1
ATOM 3660 C CA . ASP B 1 84 ? -10.445 27.578 -6.73 1 95.38 84 ASP B CA 1
ATOM 3661 C C . ASP B 1 84 ? -11.32 26.344 -6.855 1 95.38 84 ASP B C 1
ATOM 3663 O O . ASP B 1 84 ? -10.82 25.266 -7.195 1 95.38 84 ASP B O 1
ATOM 3667 N N . GLY B 1 85 ? -12.523 26.422 -6.391 1 96.12 85 GLY B N 1
ATOM 3668 C CA . GLY B 1 85 ? -13.508 25.359 -6.531 1 96.12 85 GLY B CA 1
ATOM 3669 C C . GLY B 1 85 ? -13.445 24.328 -5.422 1 96.12 85 GLY B C 1
ATOM 3670 O O . GLY B 1 85 ? -14.359 23.516 -5.262 1 96.12 85 GLY B O 1
ATOM 3671 N N . GLN B 1 86 ? -12.422 24.359 -4.586 1 97.94 86 GLN B N 1
ATOM 3672 C CA . GLN B 1 86 ? -12.211 23.375 -3.516 1 97.94 86 GLN B CA 1
ATOM 3673 C C . GLN B 1 86 ? -12.711 23.922 -2.178 1 97.94 86 GLN B C 1
ATOM 3675 O O . GLN B 1 86 ? -12.391 25.047 -1.797 1 97.94 86 GLN B O 1
ATOM 3680 N N . THR B 1 87 ? -13.555 23.156 -1.53 1 97.81 87 THR B N 1
ATOM 3681 C CA . THR B 1 87 ? -13.945 23.484 -0.166 1 97.81 87 THR B CA 1
ATOM 3682 C C . THR B 1 87 ? -12.797 23.219 0.806 1 97.81 87 THR B C 1
ATOM 3684 O O . THR B 1 87 ? -12.234 22.125 0.821 1 97.81 87 THR B O 1
ATOM 3687 N N . PHE B 1 88 ? -12.484 24.266 1.571 1 98.75 88 PHE B N 1
ATOM 3688 C CA . PHE B 1 88 ? -11.508 24.141 2.646 1 98.75 88 PHE B CA 1
ATOM 3689 C C . PHE B 1 88 ? -12.188 24.25 4.008 1 98.75 88 PHE B C 1
ATOM 3691 O O . PHE B 1 88 ? -13.047 25.109 4.207 1 98.75 88 PHE B O 1
ATOM 3698 N N . HIS B 1 89 ? -11.859 23.344 4.867 1 98.88 89 HIS B N 1
ATOM 3699 C CA . HIS B 1 89 ? -12.18 23.422 6.289 1 98.88 89 HIS B CA 1
ATOM 3700 C C . HIS B 1 89 ? -11.078 24.141 7.062 1 98.88 89 HIS B C 1
ATOM 3702 O O . HIS B 1 89 ? -9.891 23.906 6.809 1 98.88 89 HIS B O 1
ATOM 3708 N N . VAL B 1 90 ? -11.461 25.016 7.992 1 98.88 90 VAL B N 1
ATOM 3709 C CA . VAL B 1 90 ? -10.484 25.781 8.75 1 98.88 90 VAL B CA 1
ATOM 3710 C C . VAL B 1 90 ? -10.922 25.875 10.211 1 98.88 90 VAL B C 1
ATOM 3712 O O . VAL B 1 90 ? -12.047 26.281 10.508 1 98.88 90 VAL B O 1
ATOM 3715 N N . VAL B 1 91 ? -10.055 25.484 11.109 1 98.88 91 VAL B N 1
ATOM 3716 C CA . VAL B 1 91 ? -10.234 25.828 12.516 1 98.88 91 VAL B CA 1
ATOM 3717 C C . VAL B 1 91 ? -9.664 27.219 12.789 1 98.88 91 VAL B C 1
ATOM 3719 O O . VAL B 1 91 ? -8.547 27.531 12.359 1 98.88 91 VAL B O 1
ATOM 3722 N N . HIS B 1 92 ? -10.43 28.062 13.406 1 98.75 92 HIS B N 1
ATOM 3723 C CA . HIS B 1 92 ? -10.008 29.406 13.758 1 98.75 92 HIS B CA 1
ATOM 3724 C C . HIS B 1 92 ? -10.156 29.672 15.25 1 98.75 92 HIS B C 1
ATOM 3726 O O . HIS B 1 92 ? -11.219 30.094 15.711 1 98.75 92 HIS B O 1
ATOM 3732 N N . ALA B 1 93 ? -9.062 29.453 15.984 1 98.56 93 ALA B N 1
ATOM 3733 C CA . ALA B 1 93 ? -9.031 29.703 17.422 1 98.56 93 ALA B CA 1
ATOM 3734 C C . ALA B 1 93 ? -8.484 31.094 17.719 1 98.56 93 ALA B C 1
ATOM 3736 O O . ALA B 1 93 ? -7.27 31.312 17.734 1 98.56 93 ALA B O 1
ATOM 3737 N N . ARG B 1 94 ? -9.312 32 18.094 1 97.5 94 ARG B N 1
ATOM 3738 C CA . ARG B 1 94 ? -8.922 33.406 18.281 1 97.5 94 ARG B CA 1
ATOM 3739 C C . ARG B 1 94 ? -8.445 33.656 19.703 1 97.5 94 ARG B C 1
ATOM 3741 O O . ARG B 1 94 ? -9.008 33.094 20.656 1 97.5 94 ARG B O 1
ATOM 3748 N N . SER B 1 95 ? -7.461 34.438 19.719 1 97.88 95 SER B N 1
ATOM 3749 C CA . SER B 1 95 ? -6.98 34.906 21.016 1 97.88 95 SER B CA 1
ATOM 3750 C C . SER B 1 95 ? -7.93 35.938 21.609 1 97.88 95 SER B C 1
ATOM 3752 O O . SER B 1 95 ? -8.594 36.656 20.875 1 97.88 95 SER B O 1
ATOM 3754 N N . ALA B 1 96 ? -7.945 36 22.969 1 96.69 96 ALA B N 1
ATOM 3755 C CA . ALA B 1 96 ? -8.672 37.062 23.641 1 96.69 96 ALA B CA 1
ATOM 3756 C C . ALA B 1 96 ? -7.973 38.406 23.453 1 96.69 96 ALA B C 1
ATOM 3758 O O . ALA B 1 96 ? -8.594 39.469 23.609 1 96.69 96 ALA B O 1
ATOM 3759 N N . ASN B 1 97 ? -6.703 38.344 23.156 1 96.88 97 ASN B N 1
ATOM 3760 C CA . ASN B 1 97 ? -5.953 39.531 22.797 1 96.88 97 ASN B CA 1
ATOM 3761 C C . ASN B 1 97 ? -6.148 39.906 21.328 1 96.88 97 ASN B C 1
ATOM 3763 O O . ASN B 1 97 ? -5.645 39.219 20.438 1 96.88 97 ASN B O 1
ATOM 3767 N N . PRO B 1 98 ? -6.84 40.906 21.062 1 95.38 98 PRO B N 1
ATOM 3768 C CA . PRO B 1 98 ? -7.125 41.25 19.672 1 95.38 98 PRO B CA 1
ATOM 3769 C C . PRO B 1 98 ? -5.859 41.562 18.875 1 95.38 98 PRO B C 1
ATOM 3771 O O . PRO B 1 98 ? -5.875 41.5 17.641 1 95.38 98 PRO B O 1
ATOM 3774 N N . ASP B 1 99 ? -4.766 41.906 19.594 1 94.94 99 ASP B N 1
ATOM 3775 C CA . ASP B 1 99 ? -3.527 42.25 18.922 1 94.94 99 ASP B CA 1
ATOM 3776 C C . ASP B 1 99 ? -2.6 41.062 18.766 1 94.94 99 ASP B C 1
ATOM 3778 O O . ASP B 1 99 ? -1.446 41.219 18.359 1 94.94 99 ASP B O 1
ATOM 3782 N N . ALA B 1 100 ? -3.107 39.875 19.094 1 97.69 100 ALA B N 1
ATOM 3783 C CA . ALA B 1 100 ? -2.303 38.688 18.969 1 97.69 100 ALA B CA 1
ATOM 3784 C C . ALA B 1 100 ? -1.87 38.438 17.531 1 97.69 100 ALA B C 1
ATOM 3786 O O . ALA B 1 100 ? -2.551 38.875 16.594 1 97.69 100 ALA B O 1
ATOM 3787 N N . THR B 1 101 ? -0.744 37.844 17.328 1 98.12 101 THR B N 1
ATOM 3788 C CA . THR B 1 101 ? -0.186 37.562 16.016 1 98.12 101 THR B CA 1
ATOM 3789 C C . THR B 1 101 ? -0.944 36.406 15.344 1 98.12 101 THR B C 1
ATOM 3791 O O . THR B 1 101 ? -1.083 35.344 15.914 1 98.12 101 THR B O 1
ATOM 3794 N N . PRO B 1 102 ? -1.509 36.594 14.148 1 98.69 102 PRO B N 1
ATOM 3795 C CA . PRO B 1 102 ? -2.074 35.469 13.438 1 98.69 102 PRO B CA 1
ATOM 3796 C C . PRO B 1 102 ? -1.032 34.375 13.125 1 98.69 102 PRO B C 1
ATOM 3798 O O . PRO B 1 102 ? 0.068 34.719 12.664 1 98.69 102 PRO B O 1
ATOM 3801 N N . LEU B 1 103 ? -1.309 33.156 13.445 1 98.94 103 LEU B N 1
ATOM 3802 C CA . LEU B 1 103 ? -0.425 32 13.219 1 98.94 103 LEU B CA 1
ATOM 3803 C C . LEU B 1 103 ? -1.153 30.906 12.469 1 98.94 103 LEU B C 1
ATOM 3805 O O . LEU B 1 103 ? -2.166 30.391 12.953 1 98.94 103 LEU B O 1
ATOM 3809 N N . ILE B 1 104 ? -0.695 30.562 11.281 1 98.94 104 ILE B N 1
ATOM 3810 C CA . ILE B 1 104 ? -1.239 29.422 10.562 1 98.94 104 ILE B CA 1
ATOM 3811 C C . ILE B 1 104 ? -0.452 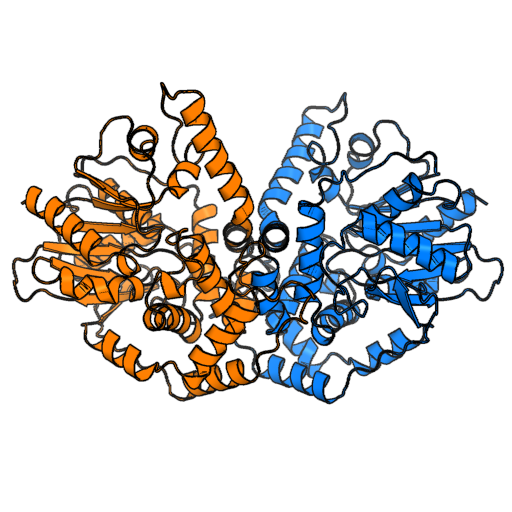28.172 10.922 1 98.94 104 ILE B C 1
ATOM 3813 O O . ILE B 1 104 ? 0.781 28.188 10.93 1 98.94 104 ILE B O 1
ATOM 3817 N N . LEU B 1 105 ? -1.127 27.141 11.336 1 98.94 105 LEU B N 1
ATOM 3818 C CA . LEU B 1 105 ? -0.562 25.812 11.57 1 98.94 105 LEU B CA 1
ATOM 3819 C C . LEU B 1 105 ? -0.906 24.859 10.43 1 98.94 105 LEU B C 1
ATOM 3821 O O . LEU B 1 105 ? -2.082 24.656 10.117 1 98.94 105 LEU B O 1
ATOM 3825 N N . SER B 1 106 ? 0.074 24.281 9.82 1 98.75 106 SER B N 1
ATOM 3826 C CA . SER B 1 106 ? -0.123 23.391 8.672 1 98.75 106 SER B CA 1
ATOM 3827 C C . SER B 1 106 ? 0.304 21.969 8.992 1 98.75 106 SER B C 1
ATOM 3829 O O . SER B 1 106 ? 1.467 21.719 9.32 1 98.75 106 SER B O 1
ATOM 3831 N N . HIS B 1 107 ? -0.641 21.031 8.852 1 98.62 107 HIS B N 1
ATOM 3832 C CA . HIS B 1 107 ? -0.376 19.625 9.18 1 98.62 107 HIS B CA 1
ATOM 3833 C C . HIS B 1 107 ? 0.064 18.859 7.945 1 98.62 107 HIS B C 1
ATOM 3835 O O . HIS B 1 107 ? 0.117 19.406 6.844 1 98.62 107 HIS B O 1
ATOM 3841 N N . GLY B 1 108 ? 0.487 17.609 8.172 1 97.88 108 GLY B N 1
ATOM 3842 C CA . GLY B 1 108 ? 0.839 16.688 7.09 1 97.88 108 GLY B CA 1
ATOM 3843 C C . GLY B 1 108 ? 0.111 15.367 7.172 1 97.88 108 GLY B C 1
ATOM 3844 O O . GLY B 1 108 ? -1.023 15.305 7.652 1 97.88 108 GLY B O 1
ATOM 3845 N N . TRP B 1 109 ? 0.65 14.414 6.602 1 97.75 109 TRP B N 1
ATOM 3846 C CA . TRP B 1 109 ? 0.116 13.055 6.578 1 97.75 109 TRP B CA 1
ATOM 3847 C C . TRP B 1 109 ? 0.889 12.156 7.535 1 97.75 109 TRP B C 1
ATOM 3849 O O . TRP B 1 109 ? 2.102 12.305 7.699 1 97.75 109 TRP B O 1
ATOM 3859 N N . PRO B 1 110 ? 0.206 11.266 8.164 1 98.12 110 PRO B N 1
ATOM 3860 C CA . PRO B 1 110 ? -1.225 10.953 8.172 1 98.12 110 PRO B CA 1
ATOM 3861 C C . PRO B 1 110 ? -1.974 11.633 9.312 1 98.12 110 PRO B C 1
ATOM 3863 O O . PRO B 1 110 ? -2.824 11.016 9.961 1 98.12 110 PRO B O 1
ATOM 3866 N N . GLY B 1 111 ? -1.585 12.844 9.586 1 98.38 111 GLY B N 1
ATOM 3867 C CA . GLY B 1 111 ? -2.279 13.648 10.57 1 98.38 111 GLY B CA 1
ATOM 3868 C C . GLY B 1 111 ? -3.418 14.461 9.984 1 98.38 111 GLY B C 1
ATOM 3869 O O . GLY B 1 111 ? -3.924 14.141 8.906 1 98.38 111 GLY B O 1
ATOM 3870 N N . SER B 1 112 ? -3.953 15.352 10.703 1 98.75 112 SER B N 1
ATOM 3871 C CA . SER B 1 112 ? -4.988 16.328 10.422 1 98.75 112 SER B CA 1
ATOM 3872 C C . SER B 1 112 ? -4.941 17.484 11.422 1 98.75 112 SER B C 1
ATOM 3874 O O . SER B 1 112 ? -4 17.594 12.211 1 98.75 112 SER B O 1
ATOM 3876 N N . PHE B 1 113 ? -5.977 18.344 11.305 1 98.75 113 PHE B N 1
ATOM 3877 C CA . PHE B 1 113 ? -6.031 19.453 12.258 1 98.75 113 PHE B CA 1
ATOM 3878 C C . PHE B 1 113 ? -6.125 18.938 13.688 1 98.75 113 PHE B C 1
ATOM 3880 O O . PHE B 1 113 ? -5.84 19.656 14.641 1 98.75 113 PHE B O 1
ATOM 3887 N N . VAL B 1 114 ? -6.43 17.641 13.859 1 98.81 114 VAL B N 1
ATOM 3888 C CA . VAL B 1 114 ? -6.555 17.016 15.164 1 98.81 114 VAL B CA 1
ATOM 3889 C C . VAL B 1 114 ? -5.191 16.984 15.852 1 98.81 114 VAL B C 1
ATOM 3891 O O . VAL B 1 114 ? -5.109 16.953 17.078 1 98.81 114 VAL B O 1
ATOM 3894 N N . GLU B 1 115 ? -4.133 17.031 15.086 1 98.38 115 GLU B N 1
ATOM 3895 C CA . GLU B 1 115 ? -2.783 17 15.648 1 98.38 115 GLU B CA 1
ATOM 3896 C C . GLU B 1 115 ? -2.576 18.156 16.625 1 98.38 115 GLU B C 1
ATOM 3898 O O . GLU B 1 115 ? -1.789 18.031 17.578 1 98.38 115 GLU B O 1
ATOM 3903 N N . TYR B 1 116 ? -3.316 19.219 16.422 1 98.69 116 TYR B N 1
ATOM 3904 C CA . TYR B 1 116 ? -2.992 20.453 17.125 1 98.69 116 TYR B CA 1
ATOM 3905 C C . TYR B 1 116 ? -3.924 20.672 18.312 1 98.69 116 TYR B C 1
ATOM 3907 O O . TYR B 1 116 ? -3.885 21.719 18.969 1 98.69 116 TYR B O 1
ATOM 3915 N N . GLN B 1 117 ? -4.754 19.688 18.609 1 97.38 117 GLN B N 1
ATOM 3916 C CA . GLN B 1 117 ? -5.762 19.797 19.656 1 97.38 117 GLN B CA 1
ATOM 3917 C C . GLN B 1 117 ? -5.133 20.234 20.969 1 97.38 117 GLN B C 1
ATOM 3919 O O . GLN B 1 117 ? -5.676 21.094 21.672 1 97.38 117 GLN B O 1
ATOM 3924 N N . ARG B 1 118 ? -3.998 19.688 21.281 1 97 118 ARG B N 1
ATOM 3925 C CA . ARG B 1 118 ? -3.359 19.969 22.547 1 97 118 ARG B CA 1
ATOM 3926 C C . ARG B 1 118 ? -2.443 21.188 22.453 1 97 118 ARG B C 1
ATOM 3928 O O . ARG B 1 118 ? -2.027 21.75 23.453 1 97 118 ARG B O 1
ATOM 3935 N N . LEU B 1 119 ? -2.189 21.562 21.266 1 98.5 119 LEU B N 1
ATOM 3936 C CA . LEU B 1 119 ? -1.286 22.688 21.031 1 98.5 119 LEU B CA 1
ATOM 3937 C C . LEU B 1 119 ? -2.037 24.016 21.094 1 98.5 119 LEU B C 1
ATOM 3939 O O . LEU B 1 119 ? -1.498 25.016 21.578 1 98.5 119 LEU B O 1
ATOM 3943 N N . ILE B 1 120 ? -3.273 24.047 20.703 1 98.5 120 ILE B N 1
ATOM 3944 C CA . ILE B 1 120 ? -4.066 25.25 20.5 1 98.5 120 ILE B CA 1
ATOM 3945 C C . ILE B 1 120 ? -4.145 26.047 21.812 1 98.5 120 ILE B C 1
ATOM 3947 O O . ILE B 1 120 ? -3.809 27.234 21.844 1 98.5 120 ILE B O 1
ATOM 3951 N N . PRO B 1 121 ? -4.477 25.375 22.969 1 98 121 PRO B N 1
ATOM 3952 C CA . PRO B 1 121 ? -4.617 26.156 24.203 1 98 121 PRO B CA 1
ATOM 3953 C C . PRO B 1 121 ? -3.293 26.734 24.688 1 98 121 PRO B C 1
ATOM 3955 O O . PRO B 1 121 ? -3.283 27.719 25.438 1 98 121 PRO B O 1
ATOM 3958 N N . LEU B 1 122 ? -2.201 26.203 24.203 1 98.56 122 LEU B N 1
ATOM 3959 C CA . LEU B 1 122 ? -0.884 26.672 24.625 1 98.56 122 LEU B CA 1
ATOM 3960 C C . LEU B 1 122 ? -0.44 27.875 23.797 1 98.56 122 LEU B C 1
ATOM 3962 O O . LEU B 1 122 ? 0.518 28.562 24.172 1 98.56 122 LEU B O 1
ATOM 3966 N N . LEU B 1 123 ? -1.188 28.156 22.719 1 98.69 123 LEU B N 1
ATOM 3967 C CA . LEU B 1 123 ? -0.714 29.188 21.797 1 98.69 123 LEU B CA 1
ATOM 3968 C C . LEU B 1 123 ? -1.657 30.375 21.781 1 98.69 123 LEU B C 1
ATOM 3970 O O . LEU B 1 123 ? -1.272 31.469 21.344 1 98.69 123 LEU B O 1
ATOM 3974 N N . THR B 1 124 ? -2.904 30.281 22.203 1 97.88 124 THR B N 1
ATOM 3975 C CA . THR B 1 124 ? -3.949 31.266 21.938 1 97.88 124 THR B CA 1
ATOM 3976 C C . THR B 1 124 ? -3.781 32.5 22.828 1 97.88 124 THR B C 1
ATOM 3978 O O . THR B 1 124 ? -4.465 33.5 22.656 1 97.88 124 THR B O 1
ATOM 3981 N N . ASP B 1 125 ? -2.875 32.469 23.781 1 96.5 125 ASP B N 1
ATOM 3982 C CA . ASP B 1 125 ? -2.582 33.688 24.547 1 96.5 125 ASP B CA 1
ATOM 3983 C C . ASP B 1 125 ? -1.829 34.719 23.688 1 96.5 125 ASP B C 1
ATOM 3985 O O . ASP B 1 125 ? -1.925 35.906 23.922 1 96.5 125 ASP B O 1
ATOM 3989 N N . ALA B 1 126 ? -1.124 34.188 22.719 1 96.88 126 ALA B N 1
ATOM 3990 C CA . ALA B 1 126 ? -0.238 35.062 21.953 1 96.88 126 ALA B CA 1
ATOM 3991 C C . ALA B 1 126 ? -0.618 35.062 20.484 1 96.88 126 ALA B C 1
ATOM 3993 O O . ALA B 1 126 ? -0.206 35.969 19.734 1 96.88 126 ALA B O 1
ATOM 3994 N N . PHE B 1 127 ? -1.415 34.125 20.094 1 98.75 127 PHE B N 1
ATOM 3995 C CA . PHE B 1 127 ? -1.647 33.969 18.656 1 98.75 127 PHE B CA 1
ATOM 3996 C C . PHE B 1 127 ? -3.133 33.812 18.375 1 98.75 127 PHE B C 1
ATOM 3998 O O . PHE B 1 127 ? -3.85 33.156 19.125 1 98.75 127 PHE B O 1
ATOM 4005 N N . HIS B 1 128 ? -3.672 34.406 17.266 1 98.69 128 HIS B N 1
ATOM 4006 C CA . HIS B 1 128 ? -4.832 33.875 16.562 1 98.69 128 HIS B CA 1
ATOM 4007 C C . HIS B 1 128 ? -4.461 32.656 15.727 1 98.69 128 HIS B C 1
ATOM 4009 O O . HIS B 1 128 ? -3.797 32.781 14.695 1 98.69 128 HIS B O 1
ATOM 4015 N N . VAL B 1 129 ? -4.934 31.484 16.094 1 98.88 129 VAL B N 1
ATOM 4016 C CA . VAL B 1 129 ? -4.461 30.25 15.477 1 98.88 129 VAL B CA 1
ATOM 4017 C C . VAL B 1 129 ? -5.414 29.828 14.359 1 98.88 129 VAL B C 1
ATOM 4019 O O . VAL B 1 129 ? -6.621 29.719 14.57 1 98.88 129 VAL B O 1
ATOM 4022 N N . VAL B 1 130 ? -4.891 29.656 13.18 1 98.94 130 VAL B N 1
ATOM 4023 C CA . VAL B 1 130 ? -5.629 29.234 12 1 98.94 130 VAL B CA 1
ATOM 4024 C C . VAL B 1 130 ? -5.102 27.875 11.516 1 98.94 130 VAL B C 1
ATOM 4026 O O . VAL B 1 130 ? -3.902 27.734 11.266 1 98.94 130 VAL B O 1
ATOM 4029 N N . ILE B 1 131 ? -5.973 26.875 11.375 1 98.94 131 ILE B N 1
ATOM 4030 C CA . ILE B 1 131 ? -5.555 25.547 10.969 1 98.94 131 ILE B CA 1
ATOM 4031 C C . ILE B 1 131 ? -6.402 25.078 9.789 1 98.94 131 ILE B C 1
ATOM 4033 O O . ILE B 1 131 ? -7.445 24.438 9.977 1 98.94 131 ILE B O 1
ATOM 4037 N N . PRO B 1 132 ? -5.984 25.328 8.641 1 98.88 132 PRO B N 1
ATOM 4038 C CA . PRO B 1 132 ? -6.676 24.75 7.484 1 98.88 132 PRO B CA 1
ATOM 4039 C C . PRO B 1 132 ? -6.355 23.266 7.281 1 98.88 132 PRO B C 1
ATOM 4041 O O . PRO B 1 132 ? -5.223 22.844 7.52 1 98.88 132 PRO B O 1
ATOM 4044 N N . SER B 1 133 ? -7.359 22.547 6.855 1 98.88 133 SER B N 1
ATOM 4045 C CA . SER B 1 133 ? -7.125 21.172 6.418 1 98.88 133 SER B CA 1
ATOM 4046 C C . SER B 1 133 ? -6.668 21.125 4.965 1 98.88 133 SER B C 1
ATOM 4048 O O . SER B 1 133 ? -7.18 21.875 4.125 1 98.88 133 SER B O 1
ATOM 4050 N N . LEU B 1 134 ? -5.699 20.297 4.695 1 98.75 134 LEU B N 1
ATOM 4051 C CA . LEU B 1 134 ? -5.242 20.062 3.328 1 98.75 134 LEU B CA 1
ATOM 4052 C C . LEU B 1 134 ? -6.391 19.609 2.438 1 98.75 134 LEU B C 1
ATOM 4054 O O . LEU B 1 134 ? -7.309 18.938 2.9 1 98.75 134 LEU B O 1
ATOM 4058 N N . PRO B 1 135 ? -6.371 20.047 1.154 1 98.5 135 PRO B N 1
ATOM 4059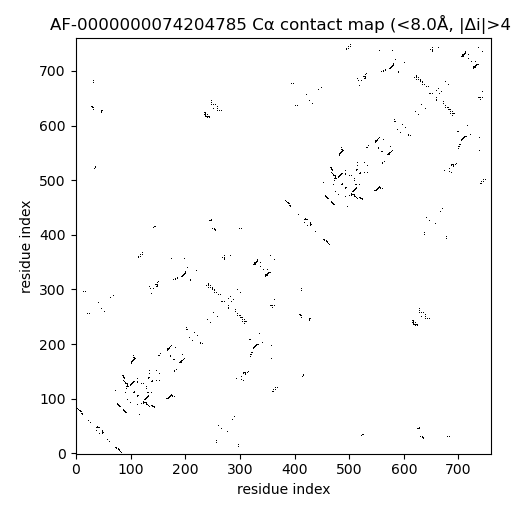 C CA . PRO B 1 135 ? -7.363 19.453 0.255 1 98.5 135 PRO B CA 1
ATOM 4060 C C . PRO B 1 135 ? -7.305 17.922 0.248 1 98.5 135 PRO B C 1
ATOM 4062 O O . PRO B 1 135 ? -6.223 17.344 0.12 1 98.5 135 PRO B O 1
ATOM 4065 N N . GLY B 1 136 ? -8.445 17.312 0.435 1 98.5 136 GLY B N 1
ATOM 4066 C CA . GLY B 1 136 ? -8.516 15.859 0.474 1 98.5 136 GLY B CA 1
ATOM 4067 C C . GLY B 1 136 ? -8.359 15.289 1.873 1 98.5 136 GLY B C 1
ATOM 4068 O O . GLY B 1 136 ? -8.43 14.07 2.066 1 98.5 136 GLY B O 1
ATOM 4069 N N . PHE B 1 137 ? -8.172 16.156 2.873 1 98.69 137 PHE B N 1
ATOM 4070 C CA . PHE B 1 137 ? -8.016 15.742 4.262 1 98.69 137 PHE B CA 1
ATOM 4071 C C . PHE B 1 137 ? -9.172 16.234 5.113 1 98.69 137 PHE B C 1
ATOM 4073 O O . PHE B 1 137 ? -9.633 17.375 4.953 1 98.69 137 PHE B O 1
ATOM 4080 N N . GLY B 1 138 ? -9.586 15.383 6.027 1 97.88 138 GLY B N 1
ATOM 4081 C CA . GLY B 1 138 ? -10.648 15.789 6.941 1 97.88 138 GLY B CA 1
ATOM 4082 C C . GLY B 1 138 ? -11.867 16.344 6.23 1 97.88 138 GLY B C 1
ATOM 4083 O O . GLY B 1 138 ? -12.398 15.711 5.316 1 97.88 138 GLY B O 1
ATOM 4084 N N . PHE B 1 139 ? -12.242 17.578 6.598 1 98.69 139 PHE B N 1
ATOM 4085 C CA . PHE B 1 139 ? -13.477 18.141 6.078 1 98.69 139 PHE B CA 1
ATOM 4086 C C . PHE B 1 139 ? -13.203 19.031 4.867 1 98.69 139 PHE B C 1
ATOM 4088 O O . PHE B 1 139 ? -14.109 19.703 4.367 1 98.69 139 PHE B O 1
ATOM 4095 N N . SER B 1 140 ? -11.945 19.078 4.391 1 98.75 140 SER B N 1
ATOM 4096 C CA . SER B 1 140 ? -11.641 19.625 3.078 1 98.75 140 SER B CA 1
ATOM 4097 C C . SER B 1 140 ? -11.852 18.594 1.978 1 98.75 140 SER B C 1
ATOM 4099 O O . SER B 1 140 ? -10.961 18.359 1.16 1 98.75 140 SER B O 1
ATOM 4101 N N . THR B 1 141 ? -12.953 17.984 1.97 1 97.75 141 THR B N 1
ATOM 4102 C CA . THR B 1 141 ? -13.438 16.969 1.041 1 97.75 141 THR B CA 1
ATOM 4103 C C . THR B 1 141 ? -14.875 17.266 0.623 1 97.75 141 THR B C 1
ATOM 4105 O O . THR B 1 141 ? -15.594 17.984 1.318 1 97.75 141 THR B O 1
ATOM 4108 N N . PRO B 1 142 ? -15.359 16.719 -0.505 1 97.88 142 PRO B N 1
ATOM 4109 C CA . PRO B 1 142 ? -14.602 15.984 -1.519 1 97.88 142 PRO B CA 1
ATOM 4110 C C . PRO B 1 142 ? -13.664 16.875 -2.326 1 97.88 142 PRO B C 1
ATOM 4112 O O . PRO B 1 142 ? -13.789 18.109 -2.283 1 97.88 142 PRO B O 1
ATOM 4115 N N . LEU B 1 143 ? -12.664 16.234 -2.996 1 98.44 143 LEU B N 1
ATOM 4116 C CA . LEU B 1 143 ? -11.828 16.969 -3.928 1 98.44 143 LEU B CA 1
ATOM 4117 C C . LEU B 1 143 ? -12.656 17.531 -5.082 1 98.44 143 LEU B C 1
ATOM 4119 O O . LEU B 1 143 ? -13.531 16.844 -5.609 1 98.44 143 LEU B O 1
ATOM 4123 N N . SER B 1 144 ? -12.375 18.734 -5.422 1 97.44 144 SER B N 1
ATOM 4124 C CA . SER B 1 144 ? -13.117 19.406 -6.488 1 97.44 144 SER B CA 1
ATOM 4125 C C . SER B 1 144 ? -12.57 19.031 -7.863 1 97.44 144 SER B C 1
ATOM 4127 O O . SER B 1 144 ? -13.195 19.312 -8.883 1 97.44 144 SER B O 1
ATOM 4129 N N . GLY B 1 145 ? -11.492 18.406 -7.895 1 97 145 GLY B N 1
ATOM 4130 C CA . GLY B 1 145 ? -10.805 17.984 -9.109 1 97 145 GLY B CA 1
ATOM 4131 C C . GLY B 1 145 ? -9.375 17.547 -8.867 1 97 145 GLY B C 1
ATOM 4132 O O . GLY B 1 145 ? -8.953 17.391 -7.715 1 97 145 GLY B O 1
ATOM 4133 N N . THR B 1 146 ? -8.648 17.297 -9.969 1 96.44 146 THR B N 1
ATOM 4134 C CA . THR B 1 146 ? -7.242 16.922 -9.883 1 96.44 146 THR B CA 1
ATOM 4135 C C . THR B 1 146 ? -6.359 18.172 -9.766 1 96.44 146 THR B C 1
ATOM 4137 O O . THR B 1 146 ? -6.84 19.297 -9.906 1 96.44 146 THR B O 1
ATOM 4140 N N . GLY B 1 147 ? -5.164 17.984 -9.344 1 96.56 147 GLY B N 1
ATOM 4141 C CA . GLY B 1 147 ? -4.18 19.047 -9.453 1 96.56 147 GLY B CA 1
ATOM 4142 C C . GLY B 1 147 ? -3.879 19.719 -8.125 1 96.56 147 GLY B C 1
ATOM 4143 O O . GLY B 1 147 ? -3.045 20.625 -8.055 1 96.56 147 GLY B O 1
ATOM 4144 N N . TRP B 1 148 ? -4.539 19.297 -7.074 1 97 148 TRP B N 1
ATOM 4145 C CA . TRP B 1 148 ? -4.262 19.891 -5.77 1 97 148 TRP B CA 1
ATOM 4146 C C . TRP B 1 148 ? -2.949 19.359 -5.199 1 97 148 TRP B C 1
ATOM 4148 O O . TRP B 1 148 ? -2.943 18.406 -4.422 1 97 148 TRP B O 1
ATOM 4158 N N . ASP B 1 149 ? -1.887 20.016 -5.602 1 95.62 149 ASP B N 1
ATOM 4159 C CA . ASP B 1 149 ? -0.542 19.734 -5.109 1 95.62 149 ASP B CA 1
ATOM 4160 C C . ASP B 1 149 ? -0.106 20.766 -4.074 1 95.62 149 ASP B C 1
ATOM 4162 O O . ASP B 1 149 ? -0.932 21.531 -3.562 1 95.62 149 ASP B O 1
ATOM 4166 N N . LEU B 1 150 ? 1.105 20.75 -3.691 1 95.25 150 LEU B N 1
ATOM 4167 C CA . LEU B 1 150 ? 1.646 21.625 -2.652 1 95.25 150 LEU B CA 1
ATOM 4168 C C . LEU B 1 150 ? 1.56 23.094 -3.072 1 95.25 150 LEU B C 1
ATOM 4170 O O . LEU B 1 150 ? 1.195 23.953 -2.268 1 95.25 150 LEU B O 1
ATOM 4174 N N . ALA B 1 151 ? 1.913 23.391 -4.305 1 95.44 151 ALA B N 1
ATOM 4175 C CA . ALA B 1 151 ? 1.938 24.766 -4.785 1 95.44 151 ALA B CA 1
ATOM 4176 C C . ALA B 1 151 ? 0.541 25.375 -4.762 1 95.44 151 ALA B C 1
ATOM 4178 O O . ALA B 1 151 ? 0.35 26.484 -4.25 1 95.44 151 ALA B O 1
ATOM 4179 N N . ARG B 1 152 ? -0.424 24.688 -5.359 1 96.12 152 ARG B N 1
ATOM 4180 C CA . ARG B 1 152 ? -1.801 25.172 -5.414 1 96.12 152 ARG B CA 1
ATOM 4181 C C . ARG B 1 152 ? -2.389 25.297 -4.012 1 96.12 152 ARG B C 1
ATOM 4183 O O . ARG B 1 152 ? -3.148 26.234 -3.738 1 96.12 152 ARG B O 1
ATOM 4190 N N . THR B 1 153 ? -2.055 24.406 -3.127 1 97.5 153 THR B N 1
ATOM 4191 C CA . THR B 1 153 ? -2.494 24.438 -1.735 1 97.5 153 THR B CA 1
ATOM 4192 C C . THR B 1 153 ? -1.929 25.672 -1.023 1 97.5 153 THR B C 1
ATOM 4194 O O . THR B 1 153 ? -2.643 26.344 -0.281 1 97.5 153 THR B O 1
ATOM 4197 N N . THR B 1 154 ? -0.657 25.953 -1.235 1 96.75 154 THR B N 1
ATOM 4198 C CA . THR B 1 154 ? -0.006 27.094 -0.616 1 96.75 154 THR B CA 1
ATOM 4199 C C . THR B 1 154 ? -0.703 28.391 -1.015 1 96.75 154 THR B C 1
ATOM 4201 O O . THR B 1 154 ? -0.938 29.266 -0.173 1 96.75 154 THR B O 1
ATOM 4204 N N . GLU B 1 155 ? -1.035 28.484 -2.291 1 97.06 155 GLU B N 1
ATOM 4205 C CA . GLU B 1 155 ? -1.766 29.641 -2.768 1 97.06 155 GLU B CA 1
ATOM 4206 C C . GLU B 1 155 ? -3.123 29.766 -2.08 1 97.06 155 GLU B C 1
ATOM 4208 O O . GLU B 1 155 ? -3.545 30.859 -1.715 1 97.06 155 GLU B O 1
ATOM 4213 N N . ALA B 1 156 ? -3.756 28.656 -1.917 1 98.31 156 ALA B N 1
ATOM 4214 C CA . ALA B 1 156 ? -5.055 28.656 -1.251 1 98.31 156 ALA B CA 1
ATOM 4215 C C . ALA B 1 156 ? -4.926 29.109 0.202 1 98.31 156 ALA B C 1
ATOM 4217 O O . ALA B 1 156 ? -5.781 29.828 0.712 1 98.31 156 ALA B O 1
ATOM 4218 N N . TYR B 1 157 ? -3.881 28.672 0.882 1 98.62 157 TYR B N 1
ATOM 4219 C CA . TYR B 1 157 ? -3.67 29.047 2.277 1 98.62 157 TYR B CA 1
ATOM 4220 C C . TYR B 1 157 ? -3.447 30.547 2.412 1 98.62 157 TYR B C 1
ATOM 4222 O O . TYR B 1 157 ? -3.979 31.172 3.33 1 98.62 157 TYR B O 1
ATOM 4230 N N . ALA B 1 158 ? -2.672 31.141 1.49 1 98.25 158 ALA B N 1
ATOM 4231 C CA . ALA B 1 158 ? -2.479 32.594 1.492 1 98.25 158 ALA B CA 1
ATOM 4232 C C . ALA B 1 158 ? -3.807 33.312 1.321 1 98.25 158 ALA B C 1
ATOM 4234 O O . ALA B 1 158 ? -4.066 34.312 2.002 1 98.25 158 ALA B O 1
ATOM 4235 N N . GLU B 1 159 ? -4.594 32.781 0.412 1 98.31 159 GLU B N 1
ATOM 4236 C CA . GLU B 1 159 ? -5.906 33.375 0.166 1 98.31 159 GLU B CA 1
ATOM 4237 C C . GLU B 1 159 ? -6.805 33.25 1.392 1 98.31 159 GLU B C 1
ATOM 4239 O O . GLU B 1 159 ? -7.531 34.188 1.732 1 98.31 159 GLU B O 1
ATOM 4244 N N . ILE B 1 160 ? -6.773 32.094 2.068 1 98.62 160 ILE B N 1
ATOM 4245 C CA . ILE B 1 160 ? -7.586 31.875 3.258 1 98.62 160 ILE B CA 1
ATOM 4246 C C . ILE B 1 160 ? -7.203 32.875 4.348 1 98.62 160 ILE B C 1
ATOM 4248 O O . ILE B 1 160 ? -8.07 33.469 5.004 1 98.62 160 ILE B O 1
ATOM 4252 N N . MET B 1 161 ? -5.922 33.156 4.562 1 98.62 161 MET B N 1
ATOM 4253 C CA . MET B 1 161 ? -5.473 34.125 5.547 1 98.62 161 MET B CA 1
ATOM 4254 C C . MET B 1 161 ? -5.973 35.531 5.191 1 98.62 161 MET B C 1
ATOM 4256 O O . MET B 1 161 ? -6.367 36.281 6.074 1 98.62 161 MET B O 1
ATOM 4260 N N . THR B 1 162 ? -5.98 35.812 3.857 1 97.88 162 THR B N 1
ATOM 4261 C CA . THR B 1 162 ? -6.531 37.094 3.404 1 97.88 162 THR B CA 1
ATOM 4262 C C . THR B 1 162 ? -8.008 37.188 3.779 1 97.88 162 THR B C 1
ATOM 4264 O O . THR B 1 162 ? -8.438 38.219 4.32 1 97.88 162 THR B O 1
ATOM 4267 N N . ARG B 1 163 ? -8.711 36.188 3.496 1 97.56 163 ARG B N 1
ATOM 4268 C CA . ARG B 1 163 ? -10.148 36.188 3.752 1 97.56 163 ARG B CA 1
ATOM 4269 C C . ARG B 1 163 ? -10.438 36.344 5.242 1 97.56 163 ARG B C 1
ATOM 4271 O O . ARG B 1 163 ? -11.461 36.906 5.629 1 97.56 163 ARG B O 1
ATOM 4278 N N . LEU B 1 164 ? -9.578 35.844 6.066 1 97.88 164 LEU B N 1
ATOM 4279 C CA . LEU B 1 164 ? -9.742 35.906 7.516 1 97.88 164 LEU B CA 1
ATOM 4280 C C . LEU B 1 164 ? -9.289 37.25 8.047 1 97.88 164 LEU B C 1
ATOM 4282 O O . LEU B 1 164 ? -9.422 37.531 9.234 1 97.88 164 LEU B O 1
ATOM 4286 N N . GLY B 1 165 ? -8.695 38.094 7.18 1 97.06 165 GLY B N 1
ATOM 4287 C CA . GLY B 1 165 ? -8.312 39.469 7.535 1 97.06 165 GLY B CA 1
ATOM 4288 C C . GLY B 1 165 ? -6.867 39.562 7.984 1 97.06 165 GLY B C 1
ATOM 4289 O O . GLY B 1 165 ? -6.484 40.562 8.609 1 97.06 165 GLY B O 1
ATOM 4290 N N . TYR B 1 166 ? -6.121 38.562 7.746 1 98.06 166 TYR B N 1
ATOM 4291 C CA . TYR B 1 166 ? -4.734 38.594 8.195 1 98.06 166 TYR B CA 1
ATOM 4292 C C . TYR B 1 166 ? -3.787 38.875 7.035 1 98.06 166 TYR B C 1
ATOM 4294 O O . TYR B 1 166 ? -3.416 37.969 6.281 1 98.06 166 TYR B O 1
ATOM 4302 N N . GLU B 1 167 ? -3.342 40.094 6.922 1 96.62 167 GLU B N 1
ATOM 4303 C CA . GLU B 1 167 ? -2.42 40.5 5.871 1 96.62 167 GLU B CA 1
ATOM 4304 C C . GLU B 1 167 ? -1.017 39.969 6.117 1 96.62 167 GLU B C 1
ATOM 4306 O O . GLU B 1 167 ? -0.322 39.562 5.176 1 96.62 167 GLU B O 1
ATOM 4311 N N . ARG B 1 168 ? -0.625 40.062 7.348 1 97.69 168 ARG B N 1
ATOM 4312 C CA . ARG B 1 168 ? 0.646 39.5 7.781 1 97.69 168 ARG B CA 1
ATOM 4313 C C . ARG B 1 168 ? 0.432 38.438 8.844 1 97.69 168 ARG B C 1
ATOM 4315 O O . ARG B 1 168 ? -0.415 38.594 9.727 1 97.69 168 ARG B O 1
ATOM 4322 N N . PHE B 1 169 ? 1.192 37.344 8.711 1 98.62 169 PHE B N 1
ATOM 4323 C CA . PHE B 1 169 ? 0.944 36.25 9.625 1 98.62 169 PHE B CA 1
ATOM 4324 C C . PHE B 1 169 ? 2.199 35.406 9.805 1 98.62 169 PHE B C 1
ATOM 4326 O O . PHE B 1 169 ? 3.113 35.469 8.977 1 98.62 169 PHE B O 1
ATOM 4333 N N . ALA B 1 170 ? 2.283 34.719 10.953 1 98.69 170 ALA B N 1
ATOM 4334 C CA . ALA B 1 170 ? 3.289 33.719 11.234 1 98.69 170 ALA B CA 1
ATOM 4335 C C . ALA B 1 170 ? 2.863 32.344 10.68 1 98.69 170 ALA B C 1
ATOM 4337 O O . ALA B 1 170 ? 1.673 32.094 10.469 1 98.69 170 ALA B O 1
ATOM 4338 N N . ALA B 1 171 ? 3.848 31.484 10.43 1 98.56 171 ALA B N 1
ATOM 4339 C CA . ALA B 1 171 ? 3.52 30.172 9.852 1 98.56 171 ALA B CA 1
ATOM 4340 C C . ALA B 1 171 ? 4.328 29.062 10.516 1 98.56 171 ALA B C 1
ATOM 4342 O O . ALA B 1 171 ? 5.543 29.203 10.695 1 98.56 171 ALA B O 1
ATOM 4343 N N . HIS B 1 172 ? 3.664 28.031 10.914 1 98.62 172 HIS B N 1
ATOM 4344 C CA . HIS B 1 172 ? 4.289 26.812 11.406 1 98.62 172 HIS B CA 1
ATOM 4345 C C . HIS B 1 172 ? 3.793 25.594 10.648 1 98.62 172 HIS B C 1
ATOM 4347 O O . HIS B 1 172 ? 2.617 25.516 10.281 1 98.62 172 HIS B O 1
ATOM 4353 N N . GLY B 1 173 ? 4.676 24.625 10.445 1 98.19 173 GLY B N 1
ATOM 4354 C CA . GLY B 1 173 ? 4.219 23.391 9.82 1 98.19 173 GLY B CA 1
ATOM 4355 C C . GLY B 1 173 ? 5.18 22.234 10.016 1 98.19 173 GLY B C 1
ATOM 4356 O O . GLY B 1 173 ? 6.348 22.438 10.352 1 98.19 173 GLY B O 1
ATOM 4357 N N . THR B 1 174 ? 4.719 21.062 9.875 1 97.38 174 THR B N 1
ATOM 4358 C CA . THR B 1 174 ? 5.469 19.812 9.859 1 97.38 174 THR B CA 1
ATOM 4359 C C . THR B 1 174 ? 5.129 19 8.609 1 97.38 174 THR B C 1
ATOM 4361 O O . THR B 1 174 ? 4.074 19.203 8 1 97.38 174 THR B O 1
ATOM 4364 N N . ASP B 1 175 ? 6.094 18.125 8.141 1 95.25 175 ASP B N 1
ATOM 4365 C CA . ASP B 1 175 ? 5.809 17.234 7.023 1 95.25 175 ASP B CA 1
ATOM 4366 C C . ASP B 1 175 ? 5.305 18.016 5.812 1 95.25 175 ASP B C 1
ATOM 4368 O O . ASP B 1 175 ? 5.938 18.969 5.383 1 95.25 175 ASP B O 1
ATOM 4372 N N . ILE B 1 176 ? 4.117 17.719 5.281 1 95.88 176 ILE B N 1
ATOM 4373 C CA . ILE B 1 176 ? 3.531 18.469 4.18 1 95.88 176 ILE B CA 1
ATOM 4374 C C . ILE B 1 176 ? 3.367 19.938 4.586 1 95.88 176 ILE B C 1
ATOM 4376 O O . ILE B 1 176 ? 3.588 20.844 3.779 1 95.88 176 ILE B O 1
ATOM 4380 N N . GLY B 1 177 ? 3.041 20.109 5.836 1 96.94 177 GLY B N 1
ATOM 4381 C CA . GLY B 1 177 ? 2.873 21.453 6.371 1 96.94 177 GLY B CA 1
ATOM 4382 C C . GLY B 1 177 ? 4.16 22.25 6.395 1 96.94 177 GLY B C 1
ATOM 4383 O O . GLY B 1 177 ? 4.141 23.469 6.246 1 96.94 177 GLY B O 1
ATOM 4384 N N . ALA B 1 178 ? 5.266 21.547 6.625 1 95.56 178 ALA B N 1
ATOM 4385 C CA . ALA B 1 178 ? 6.555 22.234 6.504 1 95.56 178 ALA B CA 1
ATOM 4386 C C . ALA B 1 178 ? 6.766 22.766 5.09 1 95.56 178 ALA B C 1
ATOM 4388 O O . ALA B 1 178 ? 7.297 23.859 4.902 1 95.56 178 ALA B O 1
ATOM 4389 N N . GLY B 1 179 ? 6.344 21.938 4.098 1 93.56 179 GLY B N 1
ATOM 4390 C CA . GLY B 1 179 ? 6.426 22.375 2.713 1 93.56 179 GLY B CA 1
ATOM 4391 C C . GLY B 1 179 ? 5.57 23.609 2.42 1 93.56 179 GLY B C 1
ATOM 4392 O O . GLY B 1 179 ? 6.035 24.547 1.78 1 93.56 179 GLY B O 1
ATOM 4393 N N . THR B 1 180 ? 4.355 23.594 2.898 1 95.5 180 THR B N 1
ATOM 4394 C CA . THR B 1 180 ? 3.461 24.734 2.699 1 95.5 180 THR B CA 1
ATOM 4395 C C . THR B 1 180 ? 4.008 25.984 3.389 1 95.5 180 THR B C 1
ATOM 4397 O O . THR B 1 180 ? 3.939 27.078 2.836 1 95.5 180 THR B O 1
ATOM 4400 N N . THR B 1 181 ? 4.543 25.766 4.562 1 96.5 181 THR B N 1
ATOM 4401 C CA . THR B 1 181 ? 5.098 26.859 5.344 1 96.5 181 THR B CA 1
ATOM 4402 C C . THR B 1 181 ? 6.277 27.5 4.613 1 96.5 181 THR B C 1
ATOM 4404 O O . THR B 1 181 ? 6.355 28.719 4.496 1 96.5 181 THR B O 1
ATOM 4407 N N . GLY B 1 182 ? 7.195 26.672 4.156 1 94.44 182 GLY B N 1
ATOM 4408 C CA . GLY B 1 182 ? 8.32 27.188 3.383 1 94.44 182 GLY B CA 1
ATOM 4409 C C . GLY B 1 182 ? 7.895 27.906 2.119 1 94.44 182 GLY B C 1
ATOM 4410 O O . GLY B 1 182 ? 8.445 28.953 1.786 1 94.44 182 GLY B O 1
ATOM 4411 N N . ARG B 1 183 ? 6.941 27.406 1.444 1 94.81 183 ARG B N 1
ATOM 4412 C CA . ARG B 1 183 ? 6.488 27.984 0.19 1 94.81 183 ARG B CA 1
ATOM 4413 C C . ARG B 1 183 ? 5.77 29.312 0.436 1 94.81 183 ARG B C 1
ATOM 4415 O O . ARG B 1 183 ? 5.891 30.25 -0.357 1 94.81 183 ARG B O 1
ATOM 4422 N N . LEU B 1 184 ? 5.004 29.359 1.513 1 96.69 184 LEU B N 1
ATOM 4423 C CA . LEU B 1 184 ? 4.375 30.625 1.876 1 96.69 184 LEU B CA 1
ATOM 4424 C C . LEU B 1 184 ? 5.418 31.734 2.02 1 96.69 184 LEU B C 1
ATOM 4426 O O . LEU B 1 184 ? 5.234 32.844 1.503 1 96.69 184 LEU B O 1
ATOM 4430 N N . ALA B 1 185 ? 6.48 31.422 2.713 1 96.19 185 ALA B N 1
ATOM 4431 C CA . ALA B 1 185 ? 7.543 32.406 2.924 1 96.19 185 ALA B CA 1
ATOM 4432 C C . ALA B 1 185 ? 8.211 32.781 1.604 1 96.19 185 ALA B C 1
ATOM 4434 O O . ALA B 1 185 ? 8.578 33.938 1.395 1 96.19 185 ALA B O 1
ATOM 4435 N N . ALA B 1 186 ? 8.391 31.844 0.751 1 93.94 186 ALA B N 1
ATOM 4436 C CA . ALA B 1 186 ? 9.07 32.062 -0.522 1 93.94 186 ALA B CA 1
ATOM 4437 C C . ALA B 1 186 ? 8.211 32.906 -1.46 1 93.94 186 ALA B C 1
ATOM 4439 O O . ALA B 1 186 ? 8.727 33.781 -2.174 1 93.94 186 ALA B O 1
ATOM 4440 N N . LEU B 1 187 ? 6.953 32.719 -1.485 1 94.25 187 LEU B N 1
ATOM 4441 C CA . LEU B 1 187 ? 6.059 33.312 -2.457 1 94.25 187 LEU B CA 1
ATOM 4442 C C . LEU B 1 187 ? 5.512 34.656 -1.93 1 94.25 187 LEU B C 1
ATOM 4444 O O . LEU B 1 187 ? 5.207 35.562 -2.709 1 94.25 187 LEU B O 1
ATOM 4448 N N . TYR B 1 188 ? 5.387 34.719 -0.64 1 95.88 188 TYR B N 1
ATOM 4449 C CA . TYR B 1 188 ? 4.781 35.906 -0.028 1 95.88 188 TYR B CA 1
ATOM 4450 C C . TYR B 1 188 ? 5.645 36.406 1.116 1 95.88 188 TYR B C 1
ATOM 4452 O O . TYR B 1 188 ? 5.156 36.594 2.232 1 95.88 188 TYR B O 1
ATOM 4460 N N . PRO B 1 189 ? 6.852 36.75 0.848 1 96.31 189 PRO B N 1
ATOM 4461 C CA . PRO B 1 189 ? 7.77 37.156 1.915 1 96.31 189 PRO B CA 1
ATOM 4462 C C . PRO B 1 189 ? 7.297 38.406 2.658 1 96.31 189 PRO B C 1
ATOM 4464 O O . PRO B 1 189 ? 7.637 38.594 3.83 1 96.31 189 PRO B O 1
ATOM 4467 N N . GLU B 1 190 ? 6.527 39.219 1.99 1 96.81 190 GLU B N 1
ATOM 4468 C CA . GLU B 1 190 ? 6.055 40.469 2.617 1 96.81 190 GLU B CA 1
ATOM 4469 C C . GLU B 1 190 ? 4.91 40.188 3.586 1 96.81 190 GLU B C 1
ATOM 4471 O O . GLU B 1 190 ? 4.613 41 4.457 1 96.81 190 GLU B O 1
ATOM 4476 N N . ARG B 1 191 ? 4.312 39 3.479 1 97.94 191 ARG B N 1
ATOM 4477 C CA . ARG B 1 191 ? 3.148 38.656 4.297 1 97.94 191 ARG B CA 1
ATOM 4478 C C . ARG B 1 191 ? 3.527 37.75 5.449 1 97.94 191 ARG B C 1
ATOM 4480 O O . ARG B 1 191 ? 2.791 37.625 6.434 1 97.94 191 ARG B O 1
ATOM 4487 N N . VAL B 1 192 ? 4.633 37.094 5.336 1 98.06 192 VAL B N 1
ATOM 4488 C CA . VAL B 1 192 ? 5.016 36.094 6.332 1 98.06 192 VAL B CA 1
ATOM 4489 C C . VAL B 1 192 ? 6.012 36.688 7.316 1 98.06 192 VAL B C 1
ATOM 4491 O O . VAL B 1 192 ? 7.121 37.094 6.934 1 98.06 192 VAL B O 1
ATOM 4494 N N . ILE B 1 193 ? 5.613 36.688 8.562 1 97.81 193 ILE B N 1
ATOM 4495 C CA . ILE B 1 193 ? 6.422 37.281 9.633 1 97.81 193 ILE B CA 1
ATOM 4496 C C . ILE B 1 193 ? 7.66 36.406 9.875 1 97.81 193 ILE B C 1
ATOM 4498 O O . ILE B 1 193 ? 8.758 36.938 10.094 1 97.81 193 ILE B O 1
ATOM 4502 N N . GLY B 1 194 ? 7.5 35.188 9.836 1 97.94 194 GLY B N 1
ATOM 4503 C CA . GLY B 1 194 ? 8.484 34.156 10.078 1 97.94 194 GLY B CA 1
ATOM 4504 C C . GLY B 1 194 ? 7.938 32.75 9.875 1 97.94 194 GLY B C 1
ATOM 4505 O O . GLY B 1 194 ? 6.723 32.531 9.883 1 97.94 194 GLY B O 1
ATOM 4506 N N . THR B 1 195 ? 8.844 31.828 9.633 1 97.69 195 THR B N 1
ATOM 4507 C CA . THR B 1 195 ? 8.461 30.438 9.5 1 97.69 195 THR B CA 1
ATOM 4508 C C . THR B 1 195 ? 9.047 29.594 10.633 1 97.69 195 THR B C 1
ATOM 4510 O O . THR B 1 195 ? 10.188 29.828 11.055 1 97.69 195 THR B O 1
ATOM 4513 N N . HIS B 1 196 ? 8.305 28.781 11.172 1 98.12 196 HIS B N 1
ATOM 4514 C CA . HIS B 1 196 ? 8.703 27.781 12.164 1 98.12 196 HIS B CA 1
ATOM 4515 C C . HIS B 1 196 ? 8.406 26.375 11.68 1 98.12 196 HIS B C 1
ATOM 4517 O O . HIS B 1 196 ? 7.262 26.062 11.344 1 98.12 196 HIS B O 1
ATOM 4523 N N . VAL B 1 197 ? 9.398 25.484 11.656 1 96.75 197 VAL B N 1
ATOM 4524 C CA . VAL B 1 197 ? 9.234 24.156 11.094 1 96.75 197 VAL B CA 1
ATOM 4525 C C . VAL B 1 197 ? 9.633 23.094 12.125 1 96.75 197 VAL B C 1
ATOM 4527 O O . VAL B 1 197 ? 10.672 23.219 12.773 1 96.75 197 VAL B O 1
ATOM 4530 N N . GLY B 1 198 ? 8.719 22.125 12.328 1 96.38 198 GLY B N 1
ATOM 4531 C CA . GLY B 1 198 ? 9.078 20.938 13.086 1 96.38 198 GLY B CA 1
ATOM 4532 C C . GLY B 1 198 ? 9.617 19.812 12.219 1 96.38 198 GLY B C 1
ATOM 4533 O O . GLY B 1 198 ? 9.094 19.562 11.125 1 96.38 198 GLY B O 1
ATOM 4534 N N . SER B 1 199 ? 10.711 19.156 12.664 1 94.31 199 SER B N 1
ATOM 4535 C CA . SER B 1 199 ? 11.336 18.062 11.93 1 94.31 199 SER B CA 1
ATOM 4536 C C . SER B 1 199 ? 11.883 17 12.883 1 94.31 199 SER B C 1
ATOM 4538 O O . SER B 1 199 ? 11.727 17.125 14.094 1 94.31 199 SER B O 1
ATOM 4540 N N . ASP B 1 200 ? 12.328 15.906 12.305 1 93.56 200 ASP B N 1
ATOM 4541 C CA . ASP B 1 200 ? 12.938 14.844 13.102 1 93.56 200 ASP B CA 1
ATOM 4542 C C . ASP B 1 200 ? 14.117 14.219 12.359 1 93.56 200 ASP B C 1
ATOM 4544 O O . ASP B 1 200 ? 14.492 14.672 11.281 1 93.56 200 ASP B O 1
ATOM 4548 N N . GLY B 1 201 ? 14.789 13.305 12.953 1 90.69 201 GLY B N 1
ATOM 4549 C CA . GLY B 1 201 ? 16.016 12.703 12.43 1 90.69 201 GLY B CA 1
ATOM 4550 C C . GLY B 1 201 ? 15.828 12.094 11.055 1 90.69 201 GLY B C 1
ATOM 4551 O O . GLY B 1 201 ? 16.797 11.977 10.289 1 90.69 201 GLY B O 1
ATOM 4552 N N . ARG B 1 202 ? 14.664 11.797 10.648 1 91.12 202 ARG B N 1
ATOM 4553 C CA . ARG B 1 202 ? 14.391 11.164 9.359 1 91.12 202 ARG B CA 1
ATOM 4554 C C . ARG B 1 202 ? 14.664 12.125 8.211 1 91.12 202 ARG B C 1
ATOM 4556 O O . ARG B 1 202 ? 14.836 11.703 7.066 1 91.12 202 ARG B O 1
ATOM 4563 N N . SER B 1 203 ? 14.688 13.359 8.5 1 91.75 203 SER B N 1
ATOM 4564 C CA . SER B 1 203 ? 14.93 14.367 7.469 1 91.75 203 SER B CA 1
ATOM 4565 C C . SER B 1 203 ? 16.328 14.234 6.879 1 91.75 203 SER B C 1
ATOM 4567 O O . SER B 1 203 ? 16.578 14.695 5.762 1 91.75 203 SER B O 1
ATOM 4569 N N . LEU B 1 204 ? 17.25 13.633 7.625 1 91.56 204 LEU B N 1
ATOM 4570 C CA . LEU B 1 204 ? 18.578 13.367 7.094 1 91.56 204 LEU B CA 1
ATOM 4571 C C . LEU B 1 204 ? 18.516 12.453 5.875 1 91.56 204 LEU B C 1
ATOM 4573 O O . LEU B 1 204 ? 19.406 12.477 5.023 1 91.56 204 LEU B O 1
ATOM 4577 N N . GLY B 1 205 ? 17.422 11.68 5.871 1 90.31 205 GLY B N 1
ATOM 4578 C CA . GLY B 1 205 ? 17.234 10.797 4.73 1 90.31 205 GLY B CA 1
ATOM 4579 C C . GLY B 1 205 ? 16.969 11.547 3.436 1 90.31 205 GLY B C 1
ATOM 4580 O O . GLY B 1 205 ? 17.078 10.977 2.35 1 90.31 205 GLY B O 1
ATOM 4581 N N . MET B 1 206 ? 16.688 12.773 3.516 1 88.81 206 MET B N 1
ATOM 4582 C CA . MET B 1 206 ? 16.359 13.578 2.342 1 88.81 206 MET B CA 1
ATOM 4583 C C . MET B 1 206 ? 17.609 14.227 1.764 1 88.81 206 MET B C 1
ATOM 4585 O O . MET B 1 206 ? 17.578 14.797 0.673 1 88.81 206 MET B O 1
ATOM 4589 N N . VAL B 1 207 ? 18.703 14.133 2.49 1 90.06 207 VAL B N 1
ATOM 4590 C CA . VAL B 1 207 ? 19.969 14.672 2.012 1 90.06 207 VAL B CA 1
ATOM 4591 C C . VAL B 1 207 ? 20.438 13.898 0.783 1 90.06 207 VAL B C 1
ATOM 4593 O O . VAL B 1 207 ? 20.453 12.664 0.791 1 90.06 207 VAL B O 1
ATOM 4596 N N . GLY B 1 208 ? 20.781 14.609 -0.264 1 85.88 208 GLY B N 1
ATOM 4597 C CA . GLY B 1 208 ? 21.172 13.984 -1.52 1 85.88 208 GLY B CA 1
ATOM 4598 C C . GLY B 1 208 ? 20.016 13.781 -2.469 1 85.88 208 GLY B C 1
ATOM 4599 O O . GLY B 1 208 ? 20.203 13.422 -3.631 1 85.88 208 GLY B O 1
ATOM 4600 N N . ASP B 1 209 ? 18.828 13.977 -2.01 1 83.12 209 ASP B N 1
ATOM 4601 C CA . ASP B 1 209 ? 17.609 13.867 -2.82 1 83.12 209 ASP B CA 1
ATOM 4602 C C . ASP B 1 209 ? 16.875 15.203 -2.898 1 83.12 209 ASP B C 1
ATOM 4604 O O . ASP B 1 209 ? 17.062 15.969 -3.848 1 83.12 209 ASP B O 1
ATOM 4608 N N . LYS B 1 210 ? 16.312 15.602 -1.786 1 77.31 210 LYS B N 1
ATOM 4609 C CA . LYS B 1 210 ? 15.594 16.875 -1.715 1 77.31 210 LYS B CA 1
ATOM 4610 C C . LYS B 1 210 ? 16.516 18 -1.241 1 77.31 210 LYS B C 1
ATOM 4612 O O . LYS B 1 210 ? 16.281 19.172 -1.524 1 77.31 210 LYS B O 1
ATOM 4617 N N . PHE B 1 211 ? 17.5 17.578 -0.396 1 80.56 211 PHE B N 1
ATOM 4618 C CA . PHE B 1 211 ? 18.516 18.516 0.058 1 80.56 211 PHE B CA 1
ATOM 4619 C C . PHE B 1 211 ? 19.891 18.125 -0.5 1 80.56 211 PHE B C 1
ATOM 4621 O O . PHE B 1 211 ? 20.188 16.938 -0.642 1 80.56 211 PHE B O 1
ATOM 4628 N N . PRO B 1 212 ? 20.688 19.062 -0.809 1 82.88 212 PRO B N 1
ATOM 4629 C CA . PRO B 1 212 ? 22.047 18.734 -1.254 1 82.88 212 PRO B CA 1
ATOM 4630 C C . PRO B 1 212 ? 22.922 18.188 -0.128 1 82.88 212 PRO B C 1
ATOM 4632 O O . PRO B 1 212 ? 22.688 18.5 1.043 1 82.88 212 PRO B O 1
ATOM 4635 N N . TYR B 1 213 ? 23.828 17.391 -0.542 1 88.31 213 TYR B N 1
ATOM 4636 C CA . TYR B 1 213 ? 24.844 17 0.427 1 88.31 213 TYR B CA 1
ATOM 4637 C C . TYR B 1 213 ? 25.75 18.172 0.757 1 88.31 213 TYR B C 1
ATOM 4639 O O . TYR B 1 213 ? 26.406 18.734 -0.129 1 88.31 213 TYR B O 1
ATOM 4647 N N . PRO B 1 214 ? 25.875 18.562 1.997 1 89.94 214 PRO B N 1
ATOM 4648 C CA . PRO B 1 214 ? 26.766 19.672 2.318 1 89.94 214 PRO B CA 1
ATOM 4649 C C . PRO B 1 214 ? 28.234 19.297 2.203 1 89.94 214 PRO B C 1
ATOM 4651 O O . PRO B 1 214 ? 28.594 18.125 2.303 1 89.94 214 PRO B O 1
ATOM 4654 N N . GLU B 1 215 ? 29.031 20.297 1.997 1 90.12 215 GLU B N 1
ATOM 4655 C CA . GLU B 1 215 ? 30.469 20.094 1.937 1 90.12 215 GLU B CA 1
ATOM 4656 C C . GLU B 1 215 ? 31.062 19.891 3.332 1 90.12 215 GLU B C 1
ATOM 4658 O O . GLU B 1 215 ? 30.5 20.375 4.32 1 90.12 215 GLU B O 1
ATOM 4663 N N . GLY B 1 216 ? 32.156 19.141 3.361 1 90.62 216 GLY B N 1
ATOM 4664 C CA . GLY B 1 216 ? 32.938 19.094 4.57 1 90.62 216 GLY B CA 1
ATOM 4665 C C . GLY B 1 216 ? 32.469 18.047 5.566 1 90.62 216 GLY B C 1
ATOM 4666 O O . GLY B 1 216 ? 32.906 18.031 6.719 1 90.62 216 GLY B O 1
ATOM 4667 N N . LEU B 1 217 ? 31.516 17.203 5.203 1 92.12 217 LEU B N 1
ATOM 4668 C CA . LEU B 1 217 ? 31.094 16.141 6.102 1 92.12 217 LEU B CA 1
ATOM 4669 C C . LEU B 1 217 ? 32.188 15.086 6.242 1 92.12 217 LEU B C 1
ATOM 4671 O O . LEU B 1 217 ? 32.906 14.781 5.273 1 92.12 217 LEU B O 1
ATOM 4675 N N . SER B 1 218 ? 32.344 14.594 7.422 1 93.38 218 SER B N 1
ATOM 4676 C CA . SER B 1 218 ? 33.25 13.484 7.648 1 93.38 218 SER B CA 1
ATOM 4677 C C . SER B 1 218 ? 32.688 12.18 7.102 1 93.38 218 SER B C 1
ATOM 4679 O O . SER B 1 218 ? 31.484 12.086 6.812 1 93.38 218 SER B O 1
ATOM 4681 N N . ASP B 1 219 ? 33.531 11.188 7.035 1 95.06 219 ASP B N 1
ATOM 4682 C CA . ASP B 1 219 ? 33.094 9.859 6.594 1 95.06 219 ASP B CA 1
ATOM 4683 C C . ASP B 1 219 ? 32.031 9.281 7.543 1 95.06 219 ASP B C 1
ATOM 4685 O O . ASP B 1 219 ? 31.109 8.617 7.105 1 95.06 219 ASP B O 1
ATOM 4689 N N . ASP B 1 220 ? 32.25 9.578 8.727 1 93.88 220 ASP B N 1
ATOM 4690 C CA . ASP B 1 220 ? 31.312 9.094 9.734 1 93.88 220 ASP B CA 1
ATOM 4691 C C . ASP B 1 220 ? 29.953 9.758 9.578 1 93.88 220 ASP B C 1
ATOM 4693 O O . ASP B 1 220 ? 28.922 9.094 9.703 1 93.88 220 ASP B O 1
ATOM 4697 N N . GLU B 1 221 ? 30 11.016 9.352 1 92.81 221 GLU B N 1
ATOM 4698 C CA . GLU B 1 221 ? 28.75 11.758 9.156 1 92.81 221 GLU B CA 1
ATOM 4699 C C . GLU B 1 221 ? 28.031 11.289 7.898 1 92.81 221 GLU B C 1
ATOM 4701 O O . GLU B 1 221 ? 26.797 11.133 7.902 1 92.81 221 GLU B O 1
ATOM 4706 N N . ILE B 1 222 ? 28.797 11.031 6.902 1 94.44 222 ILE B N 1
ATOM 4707 C CA . ILE B 1 222 ? 28.25 10.523 5.656 1 94.44 222 ILE B CA 1
ATOM 4708 C C . ILE B 1 222 ? 27.625 9.141 5.887 1 94.44 222 ILE B C 1
ATOM 4710 O O . ILE B 1 222 ? 26.531 8.859 5.422 1 94.44 222 ILE B O 1
ATOM 4714 N N . ALA B 1 223 ? 28.328 8.344 6.629 1 94.75 223 ALA B N 1
ATOM 4715 C CA . ALA B 1 223 ? 27.844 7 6.934 1 94.75 223 ALA B CA 1
ATOM 4716 C C . ALA B 1 223 ? 26.531 7.062 7.711 1 94.75 223 ALA B C 1
ATOM 4718 O O . ALA B 1 223 ? 25.641 6.23 7.508 1 94.75 223 ALA B O 1
ATOM 4719 N N . GLN B 1 224 ? 26.422 8.008 8.586 1 92.56 224 GLN B N 1
ATOM 4720 C CA . GLN B 1 224 ? 25.188 8.188 9.359 1 92.56 224 GLN B CA 1
ATOM 4721 C C . GLN B 1 224 ? 24.016 8.578 8.453 1 92.56 224 GLN B C 1
ATOM 4723 O O . GLN B 1 224 ? 22.922 8.039 8.602 1 92.56 224 GLN B O 1
ATOM 4728 N N . ILE B 1 225 ? 24.266 9.484 7.551 1 94.56 225 ILE B N 1
ATOM 4729 C CA . ILE B 1 225 ? 23.234 9.922 6.609 1 94.56 225 ILE B CA 1
ATOM 4730 C C . ILE B 1 225 ? 22.812 8.75 5.727 1 94.56 225 ILE B C 1
ATOM 4732 O O . ILE B 1 225 ? 21.625 8.508 5.539 1 94.56 225 ILE B O 1
ATOM 4736 N N . GLU B 1 226 ? 23.812 8 5.281 1 95.06 226 GLU B N 1
ATOM 4737 C CA . GLU B 1 226 ? 23.516 6.875 4.398 1 95.06 226 GLU B CA 1
ATOM 4738 C C . GLU B 1 226 ? 22.719 5.797 5.125 1 95.06 226 GLU B C 1
ATOM 4740 O O . GLU B 1 226 ? 21.875 5.125 4.52 1 95.06 226 GLU B O 1
ATOM 4745 N N . ALA B 1 227 ? 23.016 5.621 6.391 1 93.75 227 ALA B N 1
ATOM 4746 C CA . ALA B 1 227 ? 22.25 4.656 7.188 1 93.75 227 ALA B CA 1
ATOM 4747 C C . ALA B 1 227 ? 20.781 5.07 7.297 1 93.75 227 ALA B C 1
ATOM 4749 O O . ALA B 1 227 ? 19.891 4.223 7.227 1 93.75 227 ALA B O 1
ATOM 4750 N N . ILE B 1 228 ? 20.531 6.32 7.496 1 92.31 228 ILE B N 1
ATOM 4751 C CA . ILE B 1 228 ? 19.172 6.836 7.602 1 92.31 228 ILE B CA 1
ATOM 4752 C C . ILE B 1 228 ? 18.469 6.734 6.246 1 92.31 228 ILE B C 1
ATOM 4754 O O . ILE B 1 228 ? 17.297 6.367 6.172 1 92.31 228 ILE B O 1
ATOM 4758 N N . ARG B 1 229 ? 19.203 7.016 5.195 1 93.62 229 ARG B N 1
ATOM 4759 C CA . ARG B 1 229 ? 18.656 6.879 3.846 1 93.62 229 ARG B CA 1
ATOM 4760 C C . ARG B 1 229 ? 18.25 5.441 3.561 1 93.62 229 ARG B C 1
ATOM 4762 O O . ARG B 1 229 ? 17.172 5.191 2.996 1 93.62 229 ARG B O 1
ATOM 4769 N N . ALA B 1 230 ? 19.109 4.535 3.963 1 91.31 230 ALA B N 1
ATOM 4770 C CA . ALA B 1 230 ? 18.812 3.119 3.75 1 91.31 230 ALA B CA 1
ATOM 4771 C C . ALA B 1 230 ? 17.562 2.697 4.504 1 91.31 230 ALA B C 1
ATOM 4773 O O . ALA B 1 230 ? 16.75 1.919 3.99 1 91.31 230 ALA B O 1
ATOM 4774 N N . LYS B 1 231 ? 17.406 3.205 5.645 1 89.38 231 LYS B N 1
ATOM 4775 C CA . LYS B 1 231 ? 16.219 2.908 6.445 1 89.38 231 LYS B CA 1
ATOM 4776 C C . LYS B 1 231 ? 14.961 3.477 5.793 1 89.38 231 LYS B C 1
ATOM 4778 O O . LYS B 1 231 ? 13.906 2.844 5.812 1 89.38 231 LYS B O 1
ATOM 4783 N N . ASP B 1 232 ? 15.102 4.629 5.273 1 89.19 232 ASP B N 1
ATOM 4784 C CA . ASP B 1 232 ? 13.977 5.277 4.613 1 89.19 232 ASP B CA 1
ATOM 4785 C C . ASP B 1 232 ? 13.531 4.488 3.383 1 89.19 232 ASP B C 1
ATOM 4787 O O . ASP B 1 232 ? 12.336 4.352 3.125 1 89.19 232 ASP B O 1
ATOM 4791 N N . VAL B 1 233 ? 14.484 3.998 2.697 1 86.25 233 VAL B N 1
ATOM 4792 C CA . VAL B 1 233 ? 14.195 3.215 1.499 1 86.25 233 VAL B CA 1
ATOM 4793 C C . VAL B 1 233 ? 13.461 1.933 1.883 1 86.25 233 VAL B C 1
ATOM 4795 O O . VAL B 1 233 ? 12.531 1.509 1.189 1 86.25 233 VAL B O 1
ATOM 4798 N N . ALA B 1 234 ? 13.789 1.43 2.99 1 85.56 234 ALA B N 1
ATOM 4799 C CA . ALA B 1 234 ? 13.219 0.165 3.449 1 85.56 234 ALA B CA 1
ATOM 4800 C C . ALA B 1 234 ? 11.812 0.366 4.016 1 85.56 234 ALA B C 1
ATOM 4802 O O . ALA B 1 234 ? 11.148 -0.598 4.402 1 85.56 234 ALA B O 1
ATOM 4803 N N . GLU B 1 235 ? 11.344 1.571 4 1 89.56 235 GLU B N 1
ATOM 4804 C CA . GLU B 1 235 ? 10.039 1.871 4.578 1 89.56 235 GLU B CA 1
ATOM 4805 C C . GLU B 1 235 ? 9.164 2.658 3.604 1 89.56 235 GLU B C 1
ATOM 4807 O O . GLU B 1 235 ? 8.141 3.215 3.99 1 89.56 235 GLU B O 1
ATOM 4812 N N . ARG B 1 236 ? 9.5 2.66 2.422 1 90.75 236 ARG B N 1
ATOM 4813 C CA . ARG B 1 236 ? 8.914 3.643 1.512 1 90.75 236 ARG B CA 1
ATOM 4814 C C . ARG B 1 236 ? 7.695 3.072 0.799 1 90.75 236 ARG B C 1
ATOM 4816 O O . ARG B 1 236 ? 7.133 3.717 -0.089 1 90.75 236 ARG B O 1
ATOM 4823 N N . GLY B 1 237 ? 7.258 1.912 1.15 1 95.25 237 GLY B N 1
ATOM 4824 C CA . GLY B 1 237 ? 6.133 1.275 0.48 1 95.25 237 GLY B CA 1
ATOM 4825 C C . GLY B 1 237 ? 4.859 2.094 0.542 1 95.25 237 GLY B C 1
ATOM 4826 O O . GLY B 1 237 ? 4.16 2.24 -0.462 1 95.25 237 GLY B O 1
ATOM 4827 N N . TYR B 1 238 ? 4.547 2.66 1.745 1 96 238 TYR B N 1
ATOM 4828 C CA . TYR B 1 238 ? 3.348 3.48 1.895 1 96 238 TYR B CA 1
ATOM 4829 C C . TYR B 1 238 ? 3.395 4.688 0.965 1 96 238 TYR B C 1
ATOM 4831 O O . TYR B 1 238 ? 2.393 5.031 0.333 1 96 238 TYR B O 1
ATOM 4839 N N . PHE B 1 239 ? 4.559 5.309 0.888 1 95.44 239 PHE B N 1
ATOM 4840 C CA . PHE B 1 239 ? 4.789 6.508 0.095 1 95.44 239 PHE B CA 1
ATOM 4841 C C . PHE B 1 239 ? 4.641 6.211 -1.393 1 95.44 239 PHE B C 1
ATOM 4843 O O . PHE B 1 239 ? 3.91 6.91 -2.1 1 95.44 239 PHE B O 1
ATOM 4850 N N . GLU B 1 240 ? 5.211 5.137 -1.859 1 95.88 240 GLU B N 1
ATOM 4851 C CA . GLU B 1 240 ? 5.23 4.793 -3.277 1 95.88 240 GLU B CA 1
ATOM 4852 C C . GLU B 1 240 ? 3.854 4.34 -3.754 1 95.88 240 GLU B C 1
ATOM 4854 O O . GLU B 1 240 ? 3.447 4.648 -4.875 1 95.88 240 GLU B O 1
ATOM 4859 N N . ILE B 1 241 ? 3.15 3.57 -2.934 1 97.56 241 ILE B N 1
ATOM 4860 C CA . ILE B 1 241 ? 1.834 3.117 -3.369 1 97.56 241 ILE B CA 1
ATOM 4861 C C . ILE B 1 241 ? 0.896 4.316 -3.504 1 97.56 241 ILE B C 1
ATOM 4863 O O . ILE B 1 241 ? 0.048 4.348 -4.398 1 97.56 241 ILE B O 1
ATOM 4867 N N . GLN B 1 242 ? 0.976 5.309 -2.658 1 97.56 242 GLN B N 1
ATOM 4868 C CA . GLN B 1 242 ? 0.152 6.508 -2.768 1 97.56 242 GLN B CA 1
ATOM 4869 C C . GLN B 1 242 ? 0.585 7.367 -3.953 1 97.56 242 GLN B C 1
ATOM 4871 O O . GLN B 1 242 ? -0.255 7.91 -4.672 1 97.56 242 GLN B O 1
ATOM 4876 N N . ASN B 1 243 ? 1.883 7.395 -4.234 1 95.06 243 ASN B N 1
ATOM 4877 C CA . ASN B 1 243 ? 2.424 8.172 -5.344 1 95.06 243 ASN B CA 1
ATOM 4878 C C . ASN B 1 243 ? 2.023 7.578 -6.691 1 95.06 243 ASN B C 1
ATOM 4880 O O . ASN B 1 243 ? 1.849 8.305 -7.672 1 95.06 243 ASN B O 1
ATOM 4884 N N . HIS B 1 244 ? 1.837 6.234 -6.711 1 94.81 244 HIS B N 1
ATOM 4885 C CA . HIS B 1 244 ? 1.713 5.559 -8 1 94.81 244 HIS B CA 1
ATOM 4886 C C . HIS B 1 244 ? 0.278 5.105 -8.25 1 94.81 244 HIS B C 1
ATOM 4888 O O . HIS B 1 244 ? -0.198 5.137 -9.383 1 94.81 244 HIS B O 1
ATOM 4894 N N . ARG B 1 245 ? -0.31 4.645 -7.168 1 97.38 245 ARG B N 1
ATOM 4895 C CA . ARG B 1 245 ? -1.612 4.004 -7.32 1 97.38 245 ARG B CA 1
ATOM 4896 C C . ARG B 1 245 ? -2.564 4.43 -6.207 1 97.38 245 ARG B C 1
ATOM 4898 O O . ARG B 1 245 ? -3.143 3.584 -5.52 1 97.38 245 ARG B O 1
ATOM 4905 N N . PRO B 1 246 ? -2.812 5.727 -6.07 1 97.88 246 PRO B N 1
ATOM 4906 C CA . PRO B 1 246 ? -3.658 6.188 -4.965 1 97.88 246 PRO B CA 1
ATOM 4907 C C . PRO B 1 246 ? -5.078 5.629 -5.039 1 97.88 246 PRO B C 1
ATOM 4909 O O . PRO B 1 246 ? -5.703 5.387 -4.004 1 97.88 246 PRO B O 1
ATOM 4912 N N . ASP B 1 247 ? -5.609 5.363 -6.273 1 98.12 247 ASP B N 1
ATOM 4913 C CA . ASP B 1 247 ? -6.965 4.84 -6.406 1 98.12 247 ASP B CA 1
ATOM 4914 C C . ASP B 1 247 ? -7.055 3.414 -5.867 1 98.12 247 ASP B C 1
ATOM 4916 O O . ASP B 1 247 ? -8.07 3.023 -5.293 1 98.12 247 ASP B O 1
ATOM 4920 N N . THR B 1 248 ? -5.98 2.67 -6.016 1 98.5 248 THR B N 1
ATOM 4921 C CA . THR B 1 248 ? -5.973 1.273 -5.598 1 98.5 248 THR B CA 1
ATOM 4922 C C . THR B 1 248 ? -5.984 1.163 -4.078 1 98.5 248 THR B C 1
ATOM 4924 O O . THR B 1 248 ? -6.852 0.503 -3.502 1 98.5 248 THR B O 1
ATOM 4927 N N . ILE B 1 249 ? -5.066 1.844 -3.4 1 98.62 249 ILE B N 1
ATOM 4928 C CA . ILE B 1 249 ? -4.996 1.76 -1.945 1 98.62 249 ILE B CA 1
ATOM 4929 C C . ILE B 1 249 ? -6.199 2.475 -1.329 1 98.62 249 ILE B C 1
ATOM 4931 O O . ILE B 1 249 ? -6.707 2.057 -0.286 1 98.62 249 ILE B O 1
ATOM 4935 N N . GLY B 1 250 ? -6.695 3.533 -2.021 1 98.62 250 GLY B N 1
ATOM 4936 C CA . GLY B 1 250 ? -7.844 4.273 -1.532 1 98.62 250 GLY B CA 1
ATOM 4937 C C . GLY B 1 250 ? -9.086 3.418 -1.378 1 98.62 250 GLY B C 1
ATOM 4938 O O . GLY B 1 250 ? -9.867 3.607 -0.441 1 98.62 250 GLY B O 1
ATOM 4939 N N . ALA B 1 251 ? -9.273 2.463 -2.271 1 98.62 251 ALA B N 1
ATOM 4940 C CA . ALA B 1 251 ? -10.438 1.573 -2.211 1 98.62 251 ALA B CA 1
ATOM 4941 C C . ALA B 1 251 ? -10.461 0.791 -0.901 1 98.62 251 ALA B C 1
ATOM 4943 O O . ALA B 1 251 ? -11.508 0.671 -0.26 1 98.62 251 ALA B O 1
ATOM 4944 N N . ALA B 1 252 ? -9.312 0.303 -0.484 1 98.56 252 ALA B N 1
ATOM 4945 C CA . ALA B 1 252 ? -9.227 -0.493 0.737 1 98.56 252 ALA B CA 1
ATOM 4946 C C . ALA B 1 252 ? -9.406 0.381 1.976 1 98.56 252 ALA B C 1
ATOM 4948 O O . ALA B 1 252 ? -10.125 0.011 2.906 1 98.56 252 ALA B O 1
ATOM 4949 N N . LEU B 1 253 ? -8.805 1.555 1.952 1 98.75 253 LEU B N 1
ATOM 4950 C CA . LEU B 1 253 ? -8.758 2.406 3.137 1 98.75 253 LEU B CA 1
ATOM 4951 C C . LEU B 1 253 ? -10.125 3.008 3.434 1 98.75 253 LEU B C 1
ATOM 4953 O O . LEU B 1 253 ? -10.453 3.273 4.59 1 98.75 253 LEU B O 1
ATOM 4957 N N . VAL B 1 254 ? -10.953 3.166 2.41 1 98.75 254 VAL B N 1
ATOM 4958 C CA . VAL B 1 254 ? -12.281 3.744 2.59 1 98.75 254 VAL B CA 1
ATOM 4959 C C . VAL B 1 254 ? -13.258 2.664 3.051 1 98.75 254 VAL B C 1
ATOM 4961 O O . VAL B 1 254 ? -14.18 2.941 3.814 1 98.75 254 VAL B O 1
ATOM 4964 N N . ASP B 1 255 ? -12.984 1.444 2.684 1 98.81 255 ASP B N 1
ATOM 4965 C CA . ASP B 1 255 ? -13.969 0.385 2.879 1 98.81 255 ASP B CA 1
ATOM 4966 C C . ASP B 1 255 ? -13.703 -0.382 4.172 1 98.81 255 ASP B C 1
ATOM 4968 O O . ASP B 1 255 ? -14.609 -1.015 4.723 1 98.81 255 ASP B O 1
ATOM 4972 N N . SER B 1 256 ? -12.5 -0.349 4.676 1 98.88 256 SER B N 1
ATOM 4973 C CA . SER B 1 256 ? -12.117 -1.104 5.867 1 98.88 256 SER B CA 1
ATOM 4974 C C . SER B 1 256 ? -11.625 -0.179 6.977 1 98.88 256 SER B C 1
ATOM 4976 O O . SER B 1 256 ? -10.516 0.352 6.902 1 98.88 256 SER B O 1
ATOM 4978 N N . PRO B 1 257 ? -12.414 -0.049 8.055 1 98.81 257 PRO B N 1
ATOM 4979 C CA . PRO B 1 257 ? -11.922 0.803 9.148 1 98.81 257 PRO B CA 1
ATOM 4980 C C . PRO B 1 257 ? -10.664 0.251 9.805 1 98.81 257 PRO B C 1
ATOM 4982 O O . PRO B 1 257 ? -9.773 1.017 10.18 1 98.81 257 PRO B O 1
ATOM 4985 N N . VAL B 1 258 ? -10.562 -1.062 9.945 1 98.88 258 VAL B N 1
ATOM 4986 C CA . VAL B 1 258 ? -9.367 -1.628 10.555 1 98.88 258 VAL B CA 1
ATOM 4987 C C . VAL B 1 258 ? -8.172 -1.445 9.617 1 98.88 258 VAL B C 1
ATOM 4989 O O . VAL B 1 258 ? -7.047 -1.242 10.07 1 98.88 258 VAL B O 1
ATOM 4992 N N . GLY B 1 259 ? -8.43 -1.555 8.273 1 98.81 259 GLY B N 1
ATOM 4993 C CA . GLY B 1 259 ? -7.383 -1.218 7.324 1 98.81 259 GLY B CA 1
ATOM 4994 C C . GLY B 1 259 ? -6.887 0.208 7.461 1 98.81 259 GLY B C 1
ATOM 4995 O O . GLY B 1 259 ? -5.68 0.454 7.449 1 98.81 259 GLY B O 1
ATOM 4996 N N . GLN B 1 260 ? -7.816 1.157 7.582 1 98.81 260 GLN B N 1
ATOM 4997 C CA . GLN B 1 260 ? -7.469 2.559 7.793 1 98.81 260 GLN B CA 1
ATOM 4998 C C . GLN B 1 260 ? -6.695 2.744 9.094 1 98.81 260 GLN B C 1
ATOM 5000 O O . GLN B 1 260 ? -5.711 3.484 9.141 1 98.81 260 GLN B O 1
ATOM 5005 N N . LEU B 1 261 ? -7.16 2.066 10.125 1 98.88 261 LEU B N 1
ATOM 5006 C CA . LEU B 1 261 ? -6.492 2.107 11.422 1 98.88 261 LEU B CA 1
ATOM 5007 C C . LEU B 1 261 ? -5.055 1.606 11.312 1 98.88 261 LEU B C 1
ATOM 5009 O O . LEU B 1 261 ? -4.129 2.252 11.805 1 98.88 261 LEU B O 1
ATOM 5013 N N . ALA B 1 262 ? -4.859 0.488 10.664 1 98.88 262 ALA B N 1
ATOM 5014 C CA . ALA B 1 262 ? -3.531 -0.097 10.5 1 98.88 262 ALA B CA 1
ATOM 5015 C C . ALA B 1 262 ? -2.613 0.84 9.719 1 98.88 262 ALA B C 1
ATOM 5017 O O . ALA B 1 262 ? -1.454 1.033 10.094 1 98.88 262 ALA B O 1
ATOM 5018 N N . TRP B 1 263 ? -3.148 1.445 8.648 1 98.69 263 TRP B N 1
ATOM 5019 C CA . TRP B 1 263 ? -2.4 2.299 7.73 1 98.69 263 TRP B CA 1
ATOM 5020 C C . TRP B 1 263 ? -1.849 3.523 8.453 1 98.69 263 TRP B C 1
ATOM 5022 O O . TRP B 1 263 ? -0.703 3.92 8.227 1 98.69 263 TRP B O 1
ATOM 5032 N N . ILE B 1 264 ? -2.617 4.082 9.359 1 98.56 264 ILE B N 1
ATOM 5033 C CA . ILE B 1 264 ? -2.248 5.316 10.047 1 98.56 264 ILE B CA 1
ATOM 5034 C C . ILE B 1 264 ? -1.45 4.984 11.305 1 98.56 264 ILE B C 1
ATOM 5036 O O . ILE B 1 264 ? -0.356 5.516 11.516 1 98.56 264 ILE B O 1
ATOM 5040 N N . ALA B 1 265 ? -1.876 4.035 12.109 1 98.5 265 ALA B N 1
ATOM 5041 C CA . ALA B 1 265 ? -1.279 3.756 13.414 1 98.5 265 ALA B CA 1
ATOM 5042 C C . ALA B 1 265 ? 0.138 3.213 13.266 1 98.5 265 ALA B C 1
ATOM 5044 O O . ALA B 1 265 ? 1.006 3.484 14.102 1 98.5 265 ALA B O 1
ATOM 5045 N N . GLU B 1 266 ? 0.344 2.457 12.234 1 97.94 266 GLU B N 1
ATOM 5046 C CA . GLU B 1 266 ? 1.697 1.958 12.008 1 97.94 266 GLU B CA 1
ATOM 5047 C C . GLU B 1 266 ? 2.689 3.107 11.844 1 97.94 266 GLU B C 1
ATOM 5049 O O . GLU B 1 266 ? 3.812 3.037 12.352 1 97.94 266 GLU B O 1
ATOM 5054 N N . LYS B 1 267 ? 2.34 4.172 11.133 1 97.06 267 LYS B N 1
ATOM 5055 C CA . LYS B 1 267 ? 3.238 5.305 10.922 1 97.06 267 LYS B CA 1
ATOM 5056 C C . LYS B 1 267 ? 3.43 6.102 12.211 1 97.06 267 LYS B C 1
ATOM 5058 O O . LYS B 1 267 ? 4.504 6.656 12.453 1 97.06 267 LYS B O 1
ATOM 5063 N N . PHE B 1 268 ? 2.371 6.148 13.062 1 97.62 268 PHE B N 1
ATOM 5064 C CA . PHE B 1 268 ? 2.531 6.793 14.359 1 97.62 268 PHE B CA 1
ATOM 5065 C C . PHE B 1 268 ? 3.531 6.035 15.227 1 97.62 268 PHE B C 1
ATOM 5067 O O . PHE B 1 268 ? 4.195 6.625 16.078 1 97.62 268 PHE B O 1
ATOM 5074 N N . GLN B 1 269 ? 3.639 4.727 15 1 96.25 269 GLN B N 1
ATOM 5075 C CA . GLN B 1 269 ? 4.684 4.004 15.711 1 96.25 269 GLN B CA 1
ATOM 5076 C C . GLN B 1 269 ? 6.051 4.25 15.086 1 96.25 269 GLN B C 1
ATOM 5078 O O . GLN B 1 269 ? 7.016 4.566 15.797 1 96.25 269 GLN B O 1
ATOM 5083 N N . THR B 1 270 ? 6.117 4.191 13.828 1 93.12 270 THR B N 1
ATOM 5084 C CA . THR B 1 270 ? 7.391 4.227 13.117 1 93.12 270 THR B CA 1
ATOM 5085 C C . THR B 1 270 ? 8.016 5.617 13.188 1 93.12 270 THR B C 1
ATOM 5087 O O . THR B 1 270 ? 9.234 5.762 13.133 1 93.12 270 THR B O 1
ATOM 5090 N N . TRP B 1 271 ? 7.168 6.629 13.383 1 95.19 271 TRP B N 1
ATOM 5091 C CA . TRP B 1 271 ? 7.664 7.988 13.188 1 95.19 271 TRP B CA 1
ATOM 5092 C C . TRP B 1 271 ? 7.699 8.742 14.516 1 95.19 271 TRP B C 1
ATOM 5094 O O . TRP B 1 271 ? 8.086 9.914 14.555 1 95.19 271 TRP B O 1
ATOM 5104 N N . THR B 1 272 ? 7.285 8.102 15.562 1 95.06 272 THR B N 1
ATOM 5105 C CA . THR B 1 272 ? 7.336 8.766 16.859 1 95.06 272 THR B CA 1
ATOM 5106 C C . THR B 1 272 ? 8.531 8.273 17.672 1 95.06 272 THR B C 1
ATOM 5108 O O . THR B 1 272 ? 9.422 7.613 17.141 1 95.06 272 THR B O 1
ATOM 5111 N N . ASN B 1 273 ? 8.648 8.641 18.891 1 90.75 273 ASN B N 1
ATOM 5112 C CA . ASN B 1 273 ? 9.75 8.336 19.812 1 90.75 273 ASN B CA 1
ATOM 5113 C C . ASN B 1 273 ? 10.125 6.859 19.766 1 90.75 273 ASN B C 1
ATOM 5115 O O . ASN B 1 273 ? 9.359 6.008 20.219 1 90.75 273 ASN B O 1
ATOM 5119 N N . PRO B 1 274 ? 11.258 6.523 19.25 1 86.12 274 PRO B N 1
ATOM 5120 C CA . PRO B 1 274 ? 11.648 5.125 19.062 1 86.12 274 PRO B CA 1
ATOM 5121 C C . PRO B 1 274 ? 11.852 4.387 20.391 1 86.12 274 PRO B C 1
ATOM 5123 O O . PRO B 1 274 ? 11.938 3.156 20.406 1 86.12 274 PRO B O 1
ATOM 5126 N N . ALA B 1 275 ? 11.953 5.141 21.438 1 89.38 275 ALA B N 1
ATOM 5127 C CA . ALA B 1 275 ? 12.156 4.512 22.734 1 89.38 275 ALA B CA 1
ATOM 5128 C C . ALA B 1 275 ? 10.867 3.879 23.25 1 89.38 275 ALA B C 1
ATOM 5130 O O . ALA B 1 275 ? 10.891 3.082 24.188 1 89.38 275 ALA B O 1
ATOM 5131 N N . LEU B 1 276 ? 9.773 4.246 22.672 1 92.25 276 LEU B N 1
ATOM 5132 C CA . LEU B 1 276 ? 8.477 3.748 23.109 1 92.25 276 LEU B CA 1
ATOM 5133 C C . LEU B 1 276 ? 7.949 2.691 22.141 1 92.25 276 LEU B C 1
ATOM 5135 O O . LEU B 1 276 ? 7.953 2.898 20.922 1 92.25 276 LEU B O 1
ATOM 5139 N N . PRO B 1 277 ? 7.484 1.602 22.625 1 92.94 277 PRO B N 1
ATOM 5140 C CA . PRO B 1 277 ? 7.238 0.431 21.781 1 92.94 277 PRO B CA 1
ATOM 5141 C C . PRO B 1 277 ? 5.973 0.565 20.938 1 92.94 277 PRO B C 1
ATOM 5143 O O . PRO B 1 277 ? 5.875 -0.036 19.859 1 92.94 277 PRO B O 1
ATOM 5146 N N . THR B 1 278 ? 4.926 1.231 21.453 1 94.88 278 THR B N 1
ATOM 5147 C CA . THR B 1 278 ? 3.664 1.316 20.719 1 94.88 278 THR B CA 1
ATOM 5148 C C . THR B 1 278 ? 3.236 2.771 20.547 1 94.88 278 THR B C 1
ATOM 5150 O O . THR B 1 278 ? 3.641 3.639 21.328 1 94.88 278 THR B O 1
ATOM 5153 N N . PRO B 1 279 ? 2.436 3.035 19.469 1 93.56 279 PRO B N 1
ATOM 5154 C CA . PRO B 1 279 ? 2.059 4.414 19.156 1 93.56 279 PRO B CA 1
ATOM 5155 C C . PRO B 1 279 ? 1.32 5.094 20.312 1 93.56 279 PRO B C 1
ATOM 5157 O O . PRO B 1 279 ? 1.503 6.293 20.547 1 93.56 279 PRO B O 1
ATOM 5160 N N . ASP B 1 280 ? 0.512 4.355 21.031 1 89.62 280 ASP B N 1
ATOM 5161 C CA . ASP B 1 280 ? -0.316 4.965 22.078 1 89.62 280 ASP B CA 1
ATOM 5162 C C . ASP B 1 280 ? 0.503 5.27 23.328 1 89.62 280 ASP B C 1
ATOM 5164 O O . ASP B 1 280 ? 0.01 5.906 24.266 1 89.62 280 ASP B O 1
ATOM 5168 N N . GLU B 1 281 ? 1.765 4.871 23.328 1 92.94 281 GLU B N 1
ATOM 5169 C CA . GLU B 1 281 ? 2.703 5.293 24.375 1 92.94 281 GLU B CA 1
ATOM 5170 C C . GLU B 1 281 ? 3.371 6.617 24 1 92.94 281 GLU B C 1
ATOM 5172 O O . GLU B 1 281 ? 3.885 7.32 24.875 1 92.94 281 GLU B O 1
ATOM 5177 N N . SER B 1 282 ? 3.363 6.949 22.75 1 94.44 282 SER B N 1
ATOM 5178 C CA . SER B 1 282 ? 3.996 8.172 22.266 1 94.44 282 SER B CA 1
ATOM 5179 C C . SER B 1 282 ? 2.994 9.312 22.172 1 94.44 282 SER B C 1
ATOM 5181 O O . SER B 1 282 ? 3.355 10.477 22.359 1 94.44 282 SER B O 1
ATOM 5183 N N . VAL B 1 283 ? 1.766 8.977 21.797 1 97.62 283 VAL B N 1
ATOM 5184 C CA . VAL B 1 283 ? 0.716 9.984 21.656 1 97.62 283 VAL B CA 1
ATOM 5185 C C . VAL B 1 283 ? -0.535 9.531 22.406 1 97.62 283 VAL B C 1
ATOM 5187 O O . VAL B 1 283 ? -0.689 8.352 22.719 1 97.62 283 VAL B O 1
ATOM 5190 N N . ASP B 1 284 ? -1.385 10.539 22.734 1 97.56 284 ASP B N 1
ATOM 5191 C CA . ASP B 1 284 ? -2.648 10.211 23.391 1 97.56 284 ASP B CA 1
ATOM 5192 C C . ASP B 1 284 ? -3.494 9.289 22.516 1 97.56 284 ASP B C 1
ATOM 5194 O O . ASP B 1 284 ? -3.746 9.594 21.344 1 97.56 284 ASP B O 1
ATOM 5198 N N . ARG B 1 285 ? -3.934 8.172 23.094 1 97.75 285 ARG B N 1
ATOM 5199 C CA . ARG B 1 285 ? -4.645 7.137 22.344 1 97.75 285 ARG B CA 1
ATOM 5200 C C . ARG B 1 285 ? -5.949 7.684 21.766 1 97.75 285 ARG B C 1
ATOM 5202 O O . ARG B 1 285 ? -6.301 7.383 20.625 1 97.75 285 ARG B O 1
ATOM 5209 N N . ASP B 1 286 ? -6.684 8.453 22.516 1 98.56 286 ASP B N 1
ATOM 5210 C CA . ASP B 1 286 ? -7.949 9 22.031 1 98.56 286 ASP B CA 1
ATOM 5211 C C . ASP B 1 286 ? -7.723 10.023 20.938 1 98.56 286 ASP B C 1
ATOM 5213 O O . ASP B 1 286 ? -8.508 10.109 19.984 1 98.56 286 ASP B O 1
ATOM 5217 N N . GLN B 1 287 ? -6.688 10.836 21.078 1 98.62 287 GLN B N 1
ATOM 5218 C CA . GLN B 1 287 ? -6.375 11.781 20 1 98.62 287 GLN B CA 1
ATOM 5219 C C . GLN B 1 287 ? -6.008 11.062 18.719 1 98.62 287 GLN B C 1
ATOM 5221 O O . GLN B 1 287 ? -6.418 11.469 17.625 1 98.62 287 GLN B O 1
ATOM 5226 N N . LEU B 1 288 ? -5.203 9.977 18.859 1 98.56 288 LEU B N 1
ATOM 5227 C CA . LEU B 1 288 ? -4.859 9.156 17.703 1 98.56 288 LEU B CA 1
ATOM 5228 C C . LEU B 1 288 ? -6.113 8.617 17.031 1 98.56 288 LEU B C 1
ATOM 5230 O O . LEU B 1 288 ? -6.27 8.734 15.812 1 98.56 288 LEU B O 1
ATOM 5234 N N . LEU B 1 289 ? -7.059 8.07 17.797 1 98.81 289 LEU B N 1
ATOM 5235 C CA . LEU B 1 289 ? -8.266 7.465 17.234 1 98.81 289 LEU B CA 1
ATOM 5236 C C . LEU B 1 289 ? -9.219 8.531 16.719 1 98.81 289 LEU B C 1
ATOM 5238 O O . LEU B 1 289 ? -9.992 8.281 15.797 1 98.81 289 LEU B O 1
ATOM 5242 N N . THR B 1 290 ? -9.172 9.766 17.312 1 98.88 290 THR B N 1
ATOM 5243 C CA . THR B 1 290 ? -9.914 10.883 16.75 1 98.88 290 THR B CA 1
ATOM 5244 C C . THR B 1 290 ? -9.445 11.18 15.328 1 98.88 290 THR B C 1
ATOM 5246 O O . THR B 1 290 ? -10.258 11.359 14.422 1 98.88 290 THR B O 1
ATOM 5249 N N . ASN B 1 291 ? -8.156 11.219 15.188 1 98.81 291 ASN B N 1
ATOM 5250 C CA . ASN B 1 291 ? -7.562 11.43 13.875 1 98.81 291 ASN B CA 1
ATOM 5251 C C . ASN B 1 291 ? -7.973 10.344 12.891 1 98.81 291 ASN B C 1
ATOM 5253 O O . ASN B 1 291 ? -8.43 10.633 11.781 1 98.81 291 ASN B O 1
ATOM 5257 N N . VAL B 1 292 ? -7.887 9.07 13.281 1 98.81 292 VAL B N 1
ATOM 5258 C CA . VAL B 1 292 ? -8.25 7.945 12.43 1 98.81 292 VAL B CA 1
ATOM 5259 C C . VAL B 1 292 ? -9.734 8.016 12.086 1 98.81 292 VAL B C 1
ATOM 5261 O O . VAL B 1 292 ? -10.133 7.758 10.945 1 98.81 292 VAL B O 1
ATOM 5264 N N . SER B 1 293 ? -10.555 8.383 13.07 1 98.94 293 SER B N 1
ATOM 5265 C CA . SER B 1 293 ? -11.992 8.516 12.859 1 98.94 293 SER B CA 1
ATOM 5266 C C . SER B 1 293 ? -12.305 9.586 11.82 1 98.94 293 SER B C 1
ATOM 5268 O O . SER B 1 293 ? -13.211 9.414 10.992 1 98.94 293 SER B O 1
ATOM 5270 N N . LEU B 1 294 ? -11.594 10.656 11.93 1 98.81 294 LEU B N 1
ATOM 5271 C CA . LEU B 1 294 ? -11.789 11.727 10.961 1 98.81 294 LEU B CA 1
ATOM 5272 C C . LEU B 1 294 ? -11.547 11.219 9.539 1 98.81 294 LEU B C 1
ATOM 5274 O O . LEU B 1 294 ? -12.344 11.492 8.641 1 98.81 294 LEU B O 1
ATOM 5278 N N . TYR B 1 295 ? -10.469 10.477 9.305 1 98.81 295 TYR B N 1
ATOM 5279 C CA . TYR B 1 295 ? -10.195 9.883 8.008 1 98.81 295 TYR B CA 1
ATOM 5280 C C . TYR B 1 295 ? -11.336 8.953 7.586 1 98.81 295 TYR B C 1
ATOM 5282 O O . TYR B 1 295 ? -11.727 8.93 6.418 1 98.81 295 TYR B O 1
ATOM 5290 N N . TRP B 1 296 ? -11.852 8.172 8.555 1 98.81 296 TRP B N 1
ATOM 5291 C CA . TRP B 1 296 ? -12.914 7.207 8.273 1 98.81 296 TRP B CA 1
ATOM 5292 C C . TRP B 1 296 ? -14.195 7.918 7.852 1 98.81 296 TRP B C 1
ATOM 5294 O O . TRP B 1 296 ? -14.75 7.621 6.789 1 98.81 296 TRP B O 1
ATOM 5304 N N . PHE B 1 297 ? -14.641 8.891 8.625 1 98.75 297 PHE B N 1
ATOM 5305 C CA . PHE B 1 297 ? -15.938 9.516 8.406 1 98.75 297 PHE B CA 1
ATOM 5306 C C . PHE B 1 297 ? -15.922 10.367 7.141 1 98.75 297 PHE B C 1
ATOM 5308 O O . PHE B 1 297 ? -16.953 10.492 6.461 1 98.75 297 PHE B O 1
ATOM 5315 N N . THR B 1 298 ? -14.773 10.891 6.773 1 98.69 298 THR B N 1
ATOM 5316 C CA . THR B 1 298 ? -14.703 11.773 5.617 1 98.69 298 THR B CA 1
ATOM 5317 C C . THR B 1 298 ? -14.188 11.023 4.395 1 98.69 298 THR B C 1
ATOM 5319 O O . THR B 1 298 ? -14 11.617 3.328 1 98.69 298 THR B O 1
ATOM 5322 N N . ARG B 1 299 ? -13.844 9.758 4.52 1 98.5 299 ARG B N 1
ATOM 5323 C CA . ARG B 1 299 ? -13.312 8.906 3.457 1 98.5 299 ARG B CA 1
ATOM 5324 C C . ARG B 1 299 ? -12.016 9.477 2.896 1 98.5 299 ARG B C 1
ATOM 5326 O O . ARG B 1 299 ? -11.766 9.398 1.691 1 98.5 299 ARG B O 1
ATOM 5333 N N . SER B 1 300 ? -11.211 10.016 3.809 1 98.38 300 SER B N 1
ATOM 5334 C CA . SER B 1 300 ? -10.047 10.781 3.383 1 98.38 300 SER B CA 1
ATOM 5335 C C . SER B 1 300 ? -8.836 9.875 3.174 1 98.38 300 SER B C 1
ATOM 5337 O O . SER B 1 300 ? -7.781 10.328 2.725 1 98.38 300 SER B O 1
ATOM 5339 N N . GLY B 1 301 ? -8.992 8.539 3.469 1 98.25 301 GLY B N 1
ATOM 5340 C CA . GLY B 1 301 ? -7.914 7.641 3.09 1 98.25 301 GLY B CA 1
ATOM 5341 C C . GLY B 1 301 ? -7.621 7.648 1.602 1 98.25 301 GLY B C 1
ATOM 5342 O O . GLY B 1 301 ? -6.461 7.582 1.189 1 98.25 301 GLY B O 1
ATOM 5343 N N . ALA B 1 302 ? -8.664 7.793 0.824 1 98.5 302 ALA B N 1
ATOM 5344 C CA . ALA B 1 302 ? -8.531 7.812 -0.63 1 98.5 302 ALA B CA 1
ATOM 5345 C C . ALA B 1 302 ? -8.117 9.195 -1.125 1 98.5 302 ALA B C 1
ATOM 5347 O O . ALA B 1 302 ? -7.172 9.32 -1.91 1 98.5 302 ALA B O 1
ATOM 5348 N N . SER B 1 303 ? -8.773 10.242 -0.667 1 98.56 303 SER B N 1
ATOM 5349 C CA . SER B 1 303 ? -8.539 11.578 -1.204 1 98.56 303 SER B CA 1
ATOM 5350 C C . SER B 1 303 ? -7.18 12.117 -0.767 1 98.56 303 SER B C 1
ATOM 5352 O O . SER B 1 303 ? -6.523 12.844 -1.515 1 98.56 303 SER B O 1
ATOM 5354 N N . SER B 1 304 ? -6.734 11.797 0.439 1 98.5 304 SER B N 1
ATOM 5355 C CA . SER B 1 304 ? -5.418 12.242 0.884 1 98.5 304 SER B CA 1
ATOM 5356 C C . SER B 1 304 ? -4.305 11.594 0.069 1 98.5 304 SER B C 1
ATOM 5358 O O . SER B 1 304 ? -3.258 12.203 -0.159 1 98.5 304 SER B O 1
ATOM 5360 N N . ALA B 1 305 ? -4.527 10.383 -0.416 1 98.12 305 ALA B N 1
ATOM 5361 C CA . ALA B 1 305 ? -3.549 9.703 -1.263 1 98.12 305 ALA B CA 1
ATOM 5362 C C . ALA B 1 305 ? -3.361 10.445 -2.586 1 98.12 305 ALA B C 1
ATOM 5364 O O . ALA B 1 305 ? -2.271 10.43 -3.16 1 98.12 305 ALA B O 1
ATOM 5365 N N . GLN B 1 306 ? -4.406 11.125 -3.051 1 97.81 306 GLN B N 1
ATOM 5366 C CA . GLN B 1 306 ? -4.312 11.883 -4.293 1 97.81 306 GLN B CA 1
ATOM 5367 C C . GLN B 1 306 ? -3.303 13.023 -4.168 1 97.81 306 GLN B C 1
ATOM 5369 O O . GLN B 1 306 ? -2.66 13.398 -5.152 1 97.81 306 GLN B O 1
ATOM 5374 N N . PHE B 1 307 ? -3.146 13.516 -2.951 1 96.81 307 PHE B N 1
ATOM 5375 C CA . PHE B 1 307 ? -2.166 14.57 -2.725 1 96.81 307 PHE B CA 1
ATOM 5376 C C . PHE B 1 307 ? -0.759 14.086 -3.045 1 96.81 307 PHE B C 1
ATOM 5378 O O . PHE B 1 307 ? 0.049 14.828 -3.609 1 96.81 307 PHE B O 1
ATOM 5385 N N . TYR B 1 308 ? -0.441 12.859 -2.719 1 94.69 308 TYR B N 1
ATOM 5386 C CA . TYR B 1 308 ? 0.862 12.266 -2.992 1 94.69 308 TYR B CA 1
ATOM 5387 C C . TYR B 1 308 ? 1.097 12.133 -4.492 1 94.69 308 TYR B C 1
ATOM 5389 O O . TYR B 1 308 ? 2.172 12.469 -4.992 1 94.69 308 TYR B O 1
ATOM 5397 N N . TRP B 1 309 ? 0.122 11.656 -5.172 1 95.88 309 TRP B N 1
ATOM 5398 C CA . TRP B 1 309 ? 0.236 11.547 -6.621 1 95.88 309 TRP B CA 1
ATOM 5399 C C . TRP B 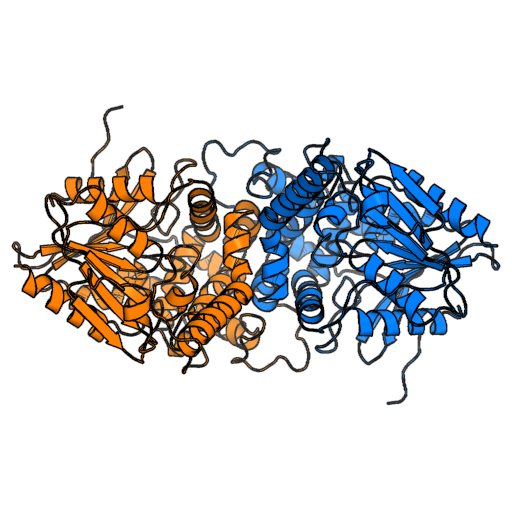1 309 ? 0.479 12.914 -7.254 1 95.88 309 TRP B C 1
ATOM 5401 O O . TRP B 1 309 ? 1.38 13.07 -8.078 1 95.88 309 TRP B O 1
ATOM 5411 N N . GLU B 1 310 ? -0.353 13.914 -6.828 1 96.44 310 GLU B N 1
ATOM 5412 C CA . GLU B 1 310 ? -0.239 15.25 -7.395 1 96.44 310 GLU B CA 1
ATOM 5413 C C . GLU B 1 310 ? 1.14 15.852 -7.129 1 96.44 310 GLU B C 1
ATOM 5415 O O . GLU B 1 310 ? 1.747 16.453 -8.016 1 96.44 310 GLU B O 1
ATOM 5420 N N . SER B 1 311 ? 1.586 15.656 -5.914 1 91.75 311 SER B N 1
ATOM 5421 C CA . SER B 1 311 ? 2.875 16.219 -5.535 1 91.75 311 SER B CA 1
ATOM 5422 C C . SER B 1 311 ? 4.02 15.555 -6.285 1 91.75 311 SER B C 1
ATOM 5424 O O . SER B 1 311 ? 4.93 16.234 -6.773 1 91.75 311 SER B O 1
ATOM 5426 N N . GLU B 1 312 ? 3.979 14.266 -6.398 1 89.19 312 GLU B N 1
ATOM 5427 C CA . GLU B 1 312 ? 5.016 13.508 -7.094 1 89.19 312 GLU B CA 1
ATOM 5428 C C . GLU B 1 312 ? 5.098 13.898 -8.562 1 89.19 312 GLU B C 1
ATOM 5430 O O . GLU B 1 312 ? 6.184 13.93 -9.148 1 89.19 312 GLU B O 1
ATOM 5435 N N . HIS B 1 313 ? 4.031 14.336 -9.141 1 91.38 313 HIS B N 1
ATOM 5436 C CA . HIS B 1 313 ? 3.996 14.531 -10.586 1 91.38 313 HIS B CA 1
ATOM 5437 C C . HIS B 1 313 ? 3.924 16.016 -10.938 1 91.38 313 HIS B C 1
ATOM 5439 O O . HIS B 1 313 ? 3.732 16.375 -12.102 1 91.38 313 HIS B O 1
ATOM 5445 N N . SER B 1 314 ? 4.059 16.812 -9.953 1 90.5 314 SER B N 1
ATOM 5446 C CA . SER B 1 314 ? 3.947 18.25 -10.156 1 90.5 314 SER B CA 1
ATOM 5447 C C . SER B 1 314 ? 5.23 18.828 -10.75 1 90.5 314 SER B C 1
ATOM 5449 O O . SER B 1 314 ? 5.215 19.891 -11.359 1 90.5 314 SER B O 1
ATOM 5451 N N . GLY B 1 315 ? 6.383 18.172 -10.547 1 82.25 315 GLY B N 1
ATOM 5452 C CA . GLY B 1 315 ? 7.68 18.703 -10.953 1 82.25 315 GLY B CA 1
ATOM 5453 C C . GLY B 1 315 ? 8.188 19.797 -10.031 1 82.25 315 GLY B C 1
ATOM 5454 O O . GLY B 1 315 ? 9.195 20.438 -10.336 1 82.25 315 GLY B O 1
ATOM 5455 N N . LEU B 1 316 ? 7.5 19.969 -8.906 1 81.06 316 LEU B N 1
ATOM 5456 C CA . LEU B 1 316 ? 7.844 21.031 -7.973 1 81.06 316 LEU B CA 1
ATOM 5457 C C . LEU B 1 316 ? 9.008 20.625 -7.078 1 81.06 316 LEU B C 1
ATOM 5459 O O . LEU B 1 316 ? 9.078 19.469 -6.633 1 81.06 316 LEU B O 1
ATOM 5463 N N . ASP B 1 317 ? 9.867 21.594 -6.914 1 69 317 ASP B N 1
ATOM 5464 C CA . ASP B 1 317 ? 10.93 21.375 -5.93 1 69 317 ASP B CA 1
ATOM 5465 C C . ASP B 1 317 ? 10.469 21.781 -4.535 1 69 317 ASP B C 1
ATOM 5467 O O . ASP B 1 317 ? 9.562 22.609 -4.391 1 69 317 ASP B O 1
ATOM 5471 N N . TRP B 1 318 ? 10.883 21.188 -3.514 1 61 318 TRP B N 1
ATOM 5472 C CA . TRP B 1 318 ? 10.422 21.422 -2.146 1 61 318 TRP B CA 1
ATOM 5473 C C . TRP B 1 318 ? 10.906 22.766 -1.628 1 61 318 TRP B C 1
ATOM 5475 O O . TRP B 1 318 ? 10.125 23.531 -1.033 1 61 318 TRP B O 1
ATOM 5485 N N . ILE B 1 319 ? 12.148 22.922 -1.471 1 61.94 319 ILE B N 1
ATOM 5486 C CA . ILE B 1 319 ? 12.641 23.984 -0.602 1 61.94 319 ILE B CA 1
ATOM 5487 C C . ILE B 1 319 ? 12.969 25.219 -1.436 1 61.94 319 ILE B C 1
ATOM 5489 O O . ILE B 1 319 ? 13.695 25.141 -2.426 1 61.94 319 ILE B O 1
ATOM 5493 N N . ALA B 1 320 ? 12.156 26.375 -1.117 1 63.69 320 ALA B N 1
ATOM 5494 C CA . ALA B 1 320 ? 12.523 27.656 -1.71 1 63.69 320 ALA B CA 1
ATOM 5495 C C . ALA B 1 320 ? 13.148 28.594 -0.67 1 63.69 320 ALA B C 1
ATOM 5497 O O . ALA B 1 320 ? 12.617 28.75 0.43 1 63.69 320 ALA B O 1
ATOM 5498 N N . PRO B 1 321 ? 14.469 28.875 -0.822 1 66.31 321 PRO B N 1
ATOM 5499 C CA . PRO B 1 321 ? 15.016 29.875 0.1 1 66.31 321 PRO B CA 1
ATOM 5500 C C . PRO B 1 321 ? 14.227 31.172 0.087 1 66.31 321 PRO B C 1
ATOM 5502 O O . PRO B 1 321 ? 13.727 31.594 -0.964 1 66.31 321 PRO B O 1
ATOM 5505 N N . SER B 1 322 ? 13.961 31.594 1.414 1 81.31 322 SER B N 1
ATOM 5506 C CA . SER B 1 322 ? 13.312 32.906 1.495 1 81.31 322 SER B CA 1
ATOM 5507 C C . SER B 1 322 ? 14.086 33.844 2.395 1 81.31 322 SER B C 1
ATOM 5509 O O . SER B 1 322 ? 15.039 33.438 3.064 1 81.31 322 SER B O 1
ATOM 5511 N N . GLY B 1 323 ? 13.977 35.156 2.297 1 86.94 323 GLY B N 1
ATOM 5512 C CA . GLY B 1 323 ? 14.539 36.125 3.199 1 86.94 323 GLY B CA 1
ATOM 5513 C C . GLY B 1 323 ? 13.75 36.281 4.484 1 86.94 323 GLY B C 1
ATOM 5514 O O . GLY B 1 323 ? 14.133 37.062 5.359 1 86.94 323 GLY B O 1
ATOM 5515 N N . VAL B 1 324 ? 12.75 35.5 4.688 1 94.75 324 VAL B N 1
ATOM 5516 C CA . VAL B 1 324 ? 11.891 35.531 5.867 1 94.75 324 VAL B CA 1
ATOM 5517 C C . VAL B 1 324 ? 12.578 34.781 7.023 1 94.75 324 VAL B C 1
ATOM 5519 O O . VAL B 1 324 ? 13.172 33.719 6.828 1 94.75 324 VAL B O 1
ATOM 5522 N N . PRO B 1 325 ? 12.578 35.469 8.242 1 96.75 325 PRO B N 1
ATOM 5523 C CA . PRO B 1 325 ? 13.164 34.719 9.375 1 96.75 325 PRO B CA 1
ATOM 5524 C C . PRO B 1 325 ? 12.609 33.312 9.523 1 96.75 325 PRO B C 1
ATOM 5526 O O . PRO B 1 325 ? 11.414 33.094 9.32 1 96.75 325 PRO B O 1
ATOM 5529 N N . ALA B 1 326 ? 13.508 32.375 9.867 1 96.44 326 ALA B N 1
ATOM 5530 C CA . ALA B 1 326 ? 13.117 30.953 9.922 1 96.44 326 ALA B CA 1
ATOM 5531 C C . ALA B 1 326 ? 13.578 30.297 11.219 1 96.44 326 ALA B C 1
ATOM 5533 O O . ALA B 1 326 ? 14.656 30.625 11.734 1 96.44 326 ALA B O 1
ATOM 5534 N N . ALA B 1 327 ? 12.797 29.438 11.695 1 97.25 327 ALA B N 1
ATOM 5535 C CA . ALA B 1 327 ? 13.117 28.625 12.859 1 97.25 327 ALA B CA 1
ATOM 5536 C C . ALA B 1 327 ? 12.867 27.141 12.586 1 97.25 327 ALA B C 1
ATOM 5538 O O . ALA B 1 327 ? 11.906 26.797 11.898 1 97.25 327 ALA B O 1
ATOM 5539 N N . TRP B 1 328 ? 13.695 26.25 13.148 1 95.88 328 TRP B N 1
ATOM 5540 C CA . TRP B 1 328 ? 13.5 24.812 13.141 1 95.88 328 TRP B CA 1
ATOM 5541 C C . TRP B 1 328 ? 13.57 24.25 14.555 1 95.88 328 TRP B C 1
ATOM 5543 O O . TRP B 1 328 ? 14.422 24.656 15.352 1 95.88 328 TRP B O 1
ATOM 5553 N N . ILE B 1 329 ? 12.688 23.484 14.859 1 96.88 329 ILE B N 1
ATOM 5554 C CA . ILE B 1 329 ? 12.789 22.641 16.031 1 96.88 329 ILE B CA 1
ATOM 5555 C C . ILE B 1 329 ? 12.906 21.172 15.609 1 96.88 329 ILE B C 1
ATOM 5557 O O . ILE B 1 329 ? 12.086 20.688 14.828 1 96.88 329 ILE B O 1
ATOM 5561 N N . VAL B 1 330 ? 13.938 20.469 16.078 1 95.62 330 VAL B N 1
ATOM 5562 C CA . VAL B 1 330 ? 14.234 19.109 15.609 1 95.62 330 VAL B CA 1
ATOM 5563 C C . VAL B 1 330 ? 14.125 18.125 16.781 1 95.62 330 VAL B C 1
ATOM 5565 O O . VAL B 1 330 ? 14.727 18.344 17.828 1 95.62 330 VAL B O 1
ATOM 5568 N N . PHE B 1 331 ? 13.359 17.141 16.516 1 94.56 331 PHE B N 1
ATOM 5569 C CA . PHE B 1 331 ? 13.133 16.125 17.531 1 94.56 331 PHE B CA 1
ATOM 5570 C C . PHE B 1 331 ? 13.867 14.836 17.188 1 94.56 331 PHE B C 1
ATOM 5572 O O . PHE B 1 331 ? 14.227 14.617 16.016 1 94.56 331 PHE B O 1
ATOM 5579 N N . ASP B 1 332 ? 14.141 13.898 18.172 1 87.38 332 ASP B N 1
ATOM 5580 C CA . ASP B 1 332 ? 14.883 12.656 18 1 87.38 332 ASP B CA 1
ATOM 5581 C C . ASP B 1 332 ? 16.203 12.906 17.281 1 87.38 332 ASP B C 1
ATOM 5583 O O . ASP B 1 332 ? 16.5 12.266 16.266 1 87.38 332 ASP B O 1
ATOM 5587 N N . THR B 1 333 ? 16.969 13.859 17.734 1 78.38 333 THR B N 1
ATOM 5588 C CA . THR B 1 333 ? 17.984 14.508 16.922 1 78.38 333 THR B CA 1
ATOM 5589 C C . THR B 1 333 ? 19.375 13.93 17.234 1 78.38 333 THR B C 1
ATOM 5591 O O . THR B 1 333 ? 19.562 13.258 18.25 1 78.38 333 THR B O 1
ATOM 5594 N N . HIS B 1 334 ? 20.141 14.18 16.109 1 70.94 334 HIS B N 1
ATOM 5595 C CA . HIS B 1 334 ? 21.578 13.898 16.047 1 70.94 334 HIS B CA 1
ATOM 5596 C C . HIS B 1 334 ? 22.375 15.172 15.828 1 70.94 334 HIS B C 1
ATOM 5598 O O . HIS B 1 334 ? 21.906 16.109 15.195 1 70.94 334 HIS B O 1
ATOM 5604 N N . PRO B 1 335 ? 23.453 15.367 16.5 1 76.38 335 PRO B N 1
ATOM 5605 C CA . PRO B 1 335 ? 24.312 16.531 16.266 1 76.38 335 PRO B CA 1
ATOM 5606 C C . PRO B 1 335 ? 24.547 16.797 14.789 1 76.38 335 PRO B C 1
ATOM 5608 O O . PRO B 1 335 ? 24.906 17.922 14.406 1 76.38 335 PRO B O 1
ATOM 5611 N N . LEU B 1 336 ? 24.078 15.992 14.031 1 89.81 336 LEU B N 1
ATOM 5612 C CA . LEU B 1 336 ? 24.359 16.078 12.594 1 89.81 336 LEU B CA 1
ATOM 5613 C C . LEU B 1 336 ? 23.25 16.844 11.883 1 89.81 336 LEU B C 1
ATOM 5615 O O . LEU B 1 336 ? 23.422 17.297 10.75 1 89.81 336 LEU B O 1
ATOM 5619 N N . MET B 1 337 ? 22.203 17.141 12.445 1 91.44 337 MET B N 1
ATOM 5620 C CA . MET B 1 337 ? 21 17.641 11.789 1 91.44 337 MET B CA 1
ATOM 5621 C C . MET B 1 337 ? 21.234 19.047 11.25 1 91.44 337 MET B C 1
ATOM 5623 O O . MET B 1 337 ? 21.031 19.312 10.055 1 91.44 337 MET B O 1
ATOM 5627 N N . ARG B 1 338 ? 21.703 19.922 12.031 1 90.5 338 ARG B N 1
ATOM 5628 C CA . ARG B 1 338 ? 21.859 21.312 11.602 1 90.5 338 ARG B CA 1
ATOM 5629 C C . ARG B 1 338 ? 22.938 21.438 10.539 1 90.5 338 ARG B C 1
ATOM 5631 O O . ARG B 1 338 ? 22.781 22.172 9.562 1 90.5 338 ARG B O 1
ATOM 5638 N N . ARG B 1 339 ? 24 20.719 10.734 1 90 339 ARG B N 1
ATOM 5639 C CA . ARG B 1 339 ? 25.094 20.781 9.781 1 90 339 ARG B CA 1
ATOM 5640 C C . ARG B 1 339 ? 24.656 20.312 8.406 1 90 339 ARG B C 1
ATOM 5642 O O . ARG B 1 339 ? 25.125 20.812 7.387 1 90 339 ARG B O 1
ATOM 5649 N N . ALA B 1 340 ? 23.797 19.344 8.422 1 91.88 340 ALA B N 1
ATOM 5650 C CA . ALA B 1 340 ? 23.359 18.734 7.164 1 91.88 340 ALA B CA 1
ATOM 5651 C C . ALA B 1 340 ? 22.25 19.547 6.516 1 91.88 340 ALA B C 1
ATOM 5653 O O . ALA B 1 340 ? 22.219 19.703 5.293 1 91.88 340 ALA B O 1
ATOM 5654 N N . LEU B 1 341 ? 21.344 20.109 7.332 1 90.06 341 LEU B N 1
ATOM 5655 C CA . LEU B 1 341 ? 20.125 20.672 6.77 1 90.06 341 LEU B CA 1
ATOM 5656 C C . LEU B 1 341 ? 20.172 22.188 6.766 1 90.06 341 LEU B C 1
ATOM 5658 O O . LEU B 1 341 ? 19.375 22.844 6.078 1 90.06 341 LEU B O 1
ATOM 5662 N N . ASP B 1 342 ? 21.125 22.797 7.473 1 89.56 342 ASP B N 1
ATOM 5663 C CA . ASP B 1 342 ? 21.328 24.234 7.488 1 89.56 342 ASP B CA 1
ATOM 5664 C C . ASP B 1 342 ? 22.812 24.594 7.449 1 89.56 342 ASP B C 1
ATOM 5666 O O . ASP B 1 342 ? 23.312 25.297 8.328 1 89.56 342 ASP B O 1
ATOM 5670 N N . PRO B 1 343 ? 23.438 24.141 6.355 1 87.06 343 PRO B N 1
ATOM 5671 C CA . PRO B 1 343 ? 24.891 24.312 6.309 1 87.06 343 PRO B CA 1
ATOM 5672 C C . PRO B 1 343 ? 25.312 25.766 6.238 1 87.06 343 PRO B C 1
ATOM 5674 O O . PRO B 1 343 ? 26.438 26.109 6.617 1 87.06 343 PRO B O 1
ATOM 5677 N N . TRP B 1 344 ? 24.469 26.641 5.844 1 86.75 344 TRP B N 1
ATOM 5678 C CA . TRP B 1 344 ? 24.844 28.047 5.699 1 86.75 344 TRP B CA 1
ATOM 5679 C C . TRP B 1 344 ? 24.344 28.875 6.887 1 86.75 344 TRP B C 1
ATOM 5681 O O . TRP B 1 344 ? 24.422 30.094 6.875 1 86.75 344 TRP B O 1
ATOM 5691 N N . ASN B 1 345 ? 23.781 28.188 7.805 1 88.81 345 ASN B N 1
ATOM 5692 C CA . ASN B 1 345 ? 23.266 28.828 9.008 1 88.81 345 ASN B CA 1
ATOM 5693 C C . ASN B 1 345 ? 22.234 29.906 8.672 1 88.81 345 ASN B C 1
ATOM 5695 O O . ASN B 1 345 ? 22.328 31.031 9.148 1 88.81 345 ASN B O 1
ATOM 5699 N N . ALA B 1 346 ? 21.312 29.5 7.805 1 88.94 346 ALA B N 1
ATOM 5700 C CA . ALA B 1 346 ? 20.281 30.422 7.352 1 88.94 346 ALA B CA 1
ATOM 5701 C C . ALA B 1 346 ? 19.109 30.469 8.336 1 88.94 346 ALA B C 1
ATOM 5703 O O . ALA B 1 346 ? 18.328 31.422 8.336 1 88.94 346 ALA B O 1
ATOM 5704 N N . VAL B 1 347 ? 19.016 29.5 9.156 1 92.94 347 VAL B N 1
ATOM 5705 C CA . VAL B 1 347 ? 17.938 29.406 10.141 1 92.94 347 VAL B CA 1
ATOM 5706 C C . VAL B 1 347 ? 18.328 30.172 11.406 1 92.94 347 VAL B C 1
ATOM 5708 O O . VAL B 1 347 ? 19.297 29.797 12.086 1 92.94 347 VAL B O 1
ATOM 5711 N N . SER B 1 348 ? 17.594 31.141 11.695 1 93.5 348 SER B N 1
ATOM 5712 C CA . SER B 1 348 ? 17.984 32.062 12.758 1 93.5 348 SER B CA 1
ATOM 5713 C C . SER B 1 348 ? 17.688 31.484 14.133 1 93.5 348 SER B C 1
ATOM 5715 O O . SER B 1 348 ? 18.297 31.906 15.125 1 93.5 348 SER B O 1
ATOM 5717 N N . HIS B 1 349 ? 16.766 30.609 14.266 1 95.75 349 HIS B N 1
ATOM 5718 C CA . HIS B 1 349 ? 16.391 29.922 15.5 1 95.75 349 HIS B CA 1
ATOM 5719 C C . HIS B 1 349 ? 16.375 28.422 15.32 1 95.75 349 HIS B C 1
ATOM 5721 O O . HIS B 1 349 ? 15.648 27.891 14.469 1 95.75 349 HIS B O 1
ATOM 5727 N N . TRP B 1 350 ? 17.234 27.672 16.094 1 95.12 350 TRP B N 1
ATOM 5728 C CA . TRP B 1 350 ? 17.375 26.219 15.953 1 95.12 350 TRP B CA 1
ATOM 5729 C C . TRP B 1 350 ? 17.344 25.547 17.312 1 95.12 350 TRP B C 1
ATOM 5731 O O . TRP B 1 350 ? 18.125 25.875 18.203 1 95.12 350 TRP B O 1
ATOM 5741 N N . SER B 1 351 ? 16.422 24.703 17.484 1 95.56 351 SER B N 1
ATOM 5742 C CA . SER B 1 351 ? 16.297 23.938 18.719 1 95.56 351 SER B CA 1
ATOM 5743 C C . SER B 1 351 ? 16.344 22.438 18.453 1 95.56 351 SER B C 1
ATOM 5745 O O . SER B 1 351 ? 15.781 21.953 17.469 1 95.56 351 SER B O 1
ATOM 5747 N N . GLU B 1 352 ? 17 21.672 19.344 1 94.19 352 GLU B N 1
ATOM 5748 C CA . GLU B 1 352 ? 17.109 20.219 19.219 1 94.19 352 GLU B CA 1
ATOM 5749 C C . GLU B 1 352 ? 16.688 19.516 20.5 1 94.19 352 GLU B C 1
ATOM 5751 O O . GLU B 1 352 ? 17 20 21.594 1 94.19 352 GLU B O 1
ATOM 5756 N N . HIS B 1 353 ? 16 18.5 20.344 1 94 353 HIS B N 1
ATOM 5757 C CA . HIS B 1 353 ? 15.539 17.703 21.469 1 94 353 HIS B CA 1
ATOM 5758 C C . HIS B 1 353 ? 15.711 16.219 21.219 1 94 353 HIS B C 1
ATOM 5760 O O . HIS B 1 353 ? 15.461 15.742 20.109 1 94 353 HIS B O 1
ATOM 5766 N N . ALA B 1 354 ? 16.062 15.414 22.25 1 90.12 354 ALA B N 1
ATOM 5767 C CA . ALA B 1 354 ? 16.297 13.984 22.125 1 90.12 354 ALA B CA 1
ATOM 5768 C C . ALA B 1 354 ? 14.984 13.211 22.188 1 90.12 354 ALA B C 1
ATOM 5770 O O . ALA B 1 354 ? 14.922 12.047 21.781 1 90.12 354 ALA B O 1
ATOM 5771 N N . VAL B 1 355 ? 13.938 13.883 22.641 1 91.44 355 VAL B N 1
ATOM 5772 C CA . VAL B 1 355 ? 12.633 13.234 22.781 1 91.44 355 VAL B CA 1
ATOM 5773 C C . VAL B 1 355 ? 11.727 13.641 21.625 1 91.44 355 VAL B C 1
ATOM 5775 O O . VAL B 1 355 ? 12.047 14.562 20.859 1 91.44 355 VAL B O 1
ATOM 5778 N N . GLY B 1 356 ? 10.617 12.938 21.469 1 93.88 356 GLY B N 1
ATOM 5779 C CA . GLY B 1 356 ? 9.648 13.281 20.438 1 93.88 356 GLY B CA 1
ATOM 5780 C C . GLY B 1 356 ? 9.992 12.719 19.078 1 93.88 356 GLY B C 1
ATOM 5781 O O . GLY B 1 356 ? 10.859 11.852 18.953 1 93.88 356 GLY B O 1
ATOM 5782 N N . GLY B 1 357 ? 9.211 13.195 18.062 1 95.12 357 GLY B N 1
ATOM 5783 C CA . GLY B 1 357 ? 9.383 12.711 16.703 1 95.12 357 GLY B CA 1
ATOM 5784 C C . GLY B 1 357 ? 8.602 13.523 15.688 1 95.12 357 GLY B C 1
ATOM 5785 O O . GLY B 1 357 ? 8.633 14.758 15.711 1 95.12 357 GLY B O 1
ATOM 5786 N N . HIS B 1 358 ? 7.996 12.836 14.781 1 96.38 358 HIS B N 1
ATOM 5787 C CA . HIS B 1 358 ? 7.406 13.414 13.578 1 96.38 358 HIS B CA 1
ATOM 5788 C C . HIS B 1 358 ? 6.141 14.203 13.906 1 96.38 358 HIS B C 1
ATOM 5790 O O . HIS B 1 358 ? 5.734 15.078 13.141 1 96.38 358 HIS B O 1
ATOM 5796 N N . PHE B 1 359 ? 5.477 13.867 15.055 1 97.88 359 PHE B N 1
ATOM 5797 C CA . PHE B 1 359 ? 4.23 14.516 15.445 1 97.88 359 PHE B CA 1
ATOM 5798 C C . PHE B 1 359 ? 4.41 15.305 16.734 1 97.88 359 PHE B C 1
ATOM 5800 O O . PHE B 1 359 ? 3.717 15.055 17.719 1 97.88 359 PHE B O 1
ATOM 5807 N N . PRO B 1 360 ? 5.184 16.344 16.641 1 97.5 360 PRO B N 1
ATOM 5808 C CA . PRO B 1 360 ? 5.57 17.016 17.875 1 97.5 360 PRO B CA 1
ATOM 5809 C C . PRO B 1 360 ? 4.383 17.656 18.594 1 97.5 360 PRO B C 1
ATOM 5811 O O . PRO B 1 360 ? 4.379 17.766 19.812 1 97.5 360 PRO B O 1
ATOM 5814 N N . ALA B 1 361 ? 3.357 18.094 17.859 1 98.5 361 ALA B N 1
ATOM 5815 C CA . ALA B 1 361 ? 2.188 18.688 18.484 1 98.5 361 ALA B CA 1
ATOM 5816 C C . ALA B 1 361 ? 1.438 17.672 19.344 1 98.5 361 ALA B C 1
ATOM 5818 O O . ALA B 1 361 ? 0.739 18.047 20.297 1 98.5 361 ALA B O 1
ATOM 5819 N N . MET B 1 362 ? 1.591 16.375 19.047 1 98.38 362 MET B N 1
ATOM 5820 C CA . MET B 1 362 ? 0.939 15.32 19.812 1 98.38 362 MET B CA 1
ATOM 5821 C C . MET B 1 362 ? 1.897 14.711 20.828 1 98.38 362 MET B C 1
ATOM 5823 O O . MET B 1 362 ? 1.474 14.258 21.891 1 98.38 362 MET B O 1
ATOM 5827 N N . GLU B 1 363 ? 3.184 14.727 20.516 1 97.88 363 GLU B N 1
ATOM 5828 C CA . GLU B 1 363 ? 4.18 14.055 21.344 1 97.88 363 GLU B CA 1
ATOM 5829 C C . GLU B 1 363 ? 4.699 14.977 22.438 1 97.88 363 GLU B C 1
ATOM 5831 O O . GLU B 1 363 ? 4.844 14.562 23.594 1 97.88 363 GLU B O 1
ATOM 5836 N N . GLU B 1 364 ? 5.004 16.203 22.062 1 97 364 GLU B N 1
ATOM 5837 C CA . GLU B 1 364 ? 5.656 17.172 22.953 1 97 364 GLU B CA 1
ATOM 5838 C C . GLU B 1 364 ? 5.059 18.562 22.797 1 97 364 GLU B C 1
ATOM 5840 O O . GLU B 1 364 ? 5.777 19.516 22.5 1 97 364 GLU B O 1
ATOM 5845 N N . PRO B 1 365 ? 3.727 18.703 23.094 1 98.12 365 PRO B N 1
ATOM 5846 C CA . PRO B 1 365 ? 3.053 19.969 22.797 1 98.12 365 PRO B CA 1
ATOM 5847 C C . PRO B 1 365 ? 3.623 21.125 23.594 1 98.12 365 PRO B C 1
ATOM 5849 O O . PRO B 1 365 ? 3.705 22.25 23.078 1 98.12 365 PRO B O 1
ATOM 5852 N N . GLU B 1 366 ? 4.059 20.938 24.859 1 98.38 366 GLU B N 1
ATOM 5853 C CA . GLU B 1 366 ? 4.594 22.016 25.672 1 98.38 366 GLU B CA 1
ATOM 5854 C C . GLU B 1 366 ? 5.934 22.516 25.125 1 98.38 366 GLU B C 1
ATOM 5856 O O . GLU B 1 366 ? 6.188 23.719 25.062 1 98.38 366 GLU B O 1
ATOM 5861 N N . ILE B 1 367 ? 6.77 21.547 24.734 1 98.06 367 ILE B N 1
ATOM 5862 C CA . ILE B 1 367 ? 8.07 21.891 24.156 1 98.06 367 ILE B CA 1
ATOM 5863 C C . ILE B 1 367 ? 7.875 22.656 22.859 1 98.06 367 ILE B C 1
ATOM 5865 O O . ILE B 1 367 ? 8.516 23.688 22.625 1 98.06 367 ILE B O 1
ATOM 5869 N N . LEU B 1 368 ? 6.992 22.172 22 1 98.69 368 LEU B N 1
ATOM 5870 C CA . LEU B 1 368 ? 6.73 22.812 20.719 1 98.69 368 LEU B CA 1
ATOM 5871 C C . LEU B 1 368 ? 6.16 24.219 20.906 1 98.69 368 LEU B C 1
ATOM 5873 O O . LEU B 1 368 ? 6.613 25.156 20.266 1 98.69 368 LEU B O 1
ATOM 5877 N N . ALA B 1 369 ? 5.176 24.375 21.781 1 98.75 369 ALA B N 1
ATOM 5878 C CA . ALA B 1 369 ? 4.539 25.656 22.031 1 98.75 369 ALA B CA 1
ATOM 5879 C C . ALA B 1 369 ? 5.551 26.688 22.547 1 98.75 369 ALA B C 1
ATOM 5881 O O . ALA B 1 369 ? 5.555 27.828 22.094 1 98.75 369 ALA B O 1
ATOM 5882 N N . ALA B 1 370 ? 6.375 26.234 23.484 1 98.62 370 ALA B N 1
ATOM 5883 C CA . ALA B 1 370 ? 7.379 27.141 24.047 1 98.62 370 ALA B CA 1
ATOM 5884 C C . ALA B 1 370 ? 8.336 27.641 22.969 1 98.62 370 ALA B C 1
ATOM 5886 O O . ALA B 1 370 ? 8.727 28.812 22.969 1 98.62 370 ALA B O 1
ATOM 5887 N N . ASP B 1 371 ? 8.711 26.766 22.094 1 98.62 371 ASP B N 1
ATOM 5888 C CA . ASP B 1 371 ? 9.656 27.109 21.031 1 98.62 371 ASP B CA 1
ATOM 5889 C C . ASP B 1 371 ? 9.031 28.078 20.031 1 98.62 371 ASP B C 1
ATOM 5891 O O . ASP B 1 371 ? 9.672 29.031 19.594 1 98.62 371 ASP B O 1
ATOM 5895 N N . ILE B 1 372 ? 7.781 27.828 19.625 1 98.75 372 ILE B N 1
ATOM 5896 C CA . ILE B 1 372 ? 7.055 28.703 18.719 1 98.75 372 ILE B CA 1
ATOM 5897 C C . ILE B 1 372 ? 6.934 30.094 19.328 1 98.75 372 ILE B C 1
ATOM 5899 O O . ILE B 1 372 ? 7.238 31.094 18.672 1 98.75 372 ILE B O 1
ATOM 5903 N N . ARG B 1 373 ? 6.574 30.188 20.562 1 98.25 373 ARG B N 1
ATOM 5904 C CA . ARG B 1 373 ? 6.402 31.469 21.266 1 98.25 373 ARG B CA 1
ATOM 5905 C C . ARG B 1 373 ? 7.719 32.219 21.344 1 98.25 373 ARG B C 1
ATOM 5907 O O . ARG B 1 373 ? 7.762 33.438 21.078 1 98.25 373 ARG B O 1
ATOM 5914 N N . ALA B 1 374 ? 8.766 31.5 21.703 1 98.19 374 ALA B N 1
ATOM 5915 C CA . ALA B 1 374 ? 10.07 32.156 21.859 1 98.19 374 ALA B CA 1
ATOM 5916 C C . ALA B 1 374 ? 10.539 32.75 20.531 1 98.19 374 ALA B C 1
ATOM 5918 O O . ALA B 1 374 ? 11.023 33.875 20.5 1 98.19 374 ALA B O 1
ATOM 5919 N N . PHE B 1 375 ? 10.398 32.062 19.484 1 98.44 375 PHE B N 1
ATOM 5920 C CA . PHE B 1 375 ? 10.867 32.5 18.188 1 98.44 375 PHE B CA 1
ATOM 5921 C C . PHE B 1 375 ? 10.102 33.75 17.734 1 98.44 375 PHE B C 1
ATOM 5923 O O . PHE B 1 375 ? 10.711 34.781 17.391 1 98.44 375 PHE B O 1
ATOM 5930 N N . PHE B 1 376 ? 8.758 33.688 17.781 1 97.88 376 PHE B N 1
ATOM 5931 C CA . PHE B 1 376 ? 7.977 34.781 17.219 1 97.88 376 PHE B CA 1
ATOM 5932 C C . PHE B 1 376 ? 8 36 18.141 1 97.88 376 PHE B C 1
ATOM 5934 O O . PHE B 1 376 ? 7.879 37.156 17.688 1 97.88 376 PHE B O 1
ATOM 5941 N N . ALA B 1 377 ? 8.203 35.812 19.469 1 96.5 377 ALA B N 1
ATOM 5942 C CA . ALA B 1 377 ? 8.414 36.938 20.375 1 96.5 377 ALA B CA 1
ATOM 5943 C C . ALA B 1 377 ? 9.68 37.688 20.016 1 96.5 377 ALA B C 1
ATOM 5945 O O . ALA B 1 377 ? 9.758 38.906 20.234 1 96.5 377 ALA B O 1
ATOM 5946 N N . SER B 1 378 ? 10.586 37 19.453 1 95.62 378 SER B N 1
ATOM 5947 C CA . SER B 1 378 ? 11.859 37.625 19.109 1 95.62 378 SER B CA 1
ATOM 5948 C C . SER B 1 378 ? 11.734 38.469 17.844 1 95.62 378 SER B C 1
ATOM 5950 O O . SER B 1 378 ? 12.609 39.281 17.547 1 95.62 378 SER B O 1
ATOM 5952 N N . LEU B 1 379 ? 10.664 38.312 17.047 1 94.12 379 LEU B N 1
ATOM 5953 C CA . LEU B 1 379 ? 10.484 39 15.789 1 94.12 379 LEU B CA 1
ATOM 5954 C C . LEU B 1 379 ? 9.648 40.281 15.992 1 94.12 379 LEU B C 1
ATOM 5956 O O . LEU B 1 379 ? 9.562 41.094 15.094 1 94.12 379 LEU B O 1
ATOM 5960 N N . THR B 1 380 ? 8.922 40.406 17.047 1 77.56 380 THR B N 1
ATOM 5961 C CA . THR B 1 380 ? 8.094 41.562 17.328 1 77.56 380 THR B CA 1
ATOM 5962 C C . THR B 1 380 ? 8.773 42.469 18.359 1 77.56 380 THR B C 1
ATOM 5964 O O . THR B 1 380 ? 9.586 42 19.156 1 77.56 380 THR B O 1
#

Nearest PDB structures (foldseek):
  1qo7-assembly1_A  TM=8.238E-01  e=3.465E-30  Aspergillus niger
  6i8w-assembly2_B  TM=6.973E-01  e=3.430E-14  Pseudomonas aeruginosa
  8ckp-assembly1_H  TM=6.103E-01  e=5.615E-11  Haloferax mediterranei
  8ckp-assembly1_J  TM=5.962E-01  e=1.577E-10  Haloferax mediterranei
  8ckp-assembly1_A  TM=5.862E-01  e=1.984E-10  Haloferax mediterranei

pLDDT: mean 94.99, std 7.15, range [35.88, 98.94]